Protein AF-A0A1Y3MWA0-F1 (afdb_monomer_lite)

pLDDT: mean 71.91, std 24.82, range [26.78, 97.88]

Secondary structure (DSSP, 8-state):
---------------------------------S-----------TTSSTTSGGGSTTSTTSSS--------------------------------------------------------STTTTTSHHHHHHHHHHHHHHHHHSS---TTHHHHHHHHHHHHHHHHHHHHHHHHHHHHHHHHHHHHHHHHHHHHTTS-GGGSEEE-TTS-EEE--TTHHHHHHHHHHHHHHHHHHHHHHHHHTTSSSEETHHHHHHHHHHHHHHHTHHHHHHHHHHSTT-HHHHHHHHHHHHHHHHHHHHHHHHHHHHHHHHTT-TT-HHHHEE---BPPPTTTS-SSSSS-PPBP-S--HHHHHHHHHHHHHHH--EEEETTEEEE--HHHHHHHHHHHHHHHHHHHHHHH--

Sequence (405 aa):
MVSTLSISSVSGANSNIGSFLSIGDVKVSKNNLEKLKLNKDNELSISSIVSKTNKLKTFNSVIENSNDINTLRKNSQLSNSESNINNAETLSRNRTEDSLNKISRNNSVHSNSLHNISVEDHLHQKNGNKIYNGIINSIFQLNENTKPKKGAA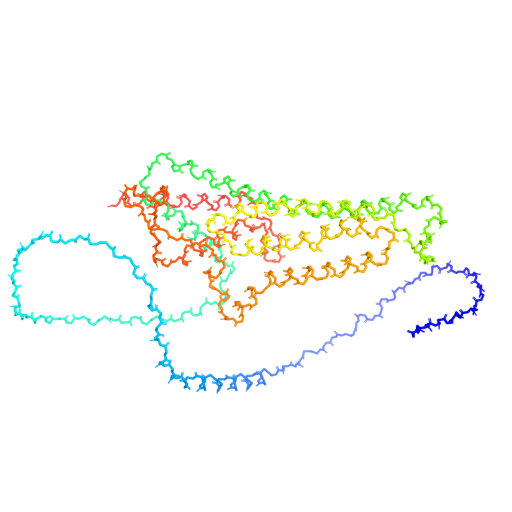KRKDSFKRNIRNVHKIFTEAIVIYPFFVIFTLFISILYKYLENKDTESDIIIQSDNGEWYYKCNLETFDIIYSSLELFILIIIMIKGRTVLLYEGVFKCTKYIVYSSSVGIVFGPLANMISYSFLNNQKYERVAFDTSLNLLGYFVLFLCCSWDKIYYVMKNTGNDPRVYFKLKKYKKCFKHNTYTCGCKLDQDEENPVPAMKKYIIFYKFCSEIFEVTNGKIKYISMNSKTNVVNEQNNNNNNNIDIKNNK

Structure (mmCIF, N/CA/C/O backbone):
data_AF-A0A1Y3MWA0-F1
#
_entry.id   AF-A0A1Y3MWA0-F1
#
loop_
_atom_site.group_PDB
_atom_site.id
_atom_site.type_symbol
_atom_site.label_atom_id
_atom_site.label_alt_id
_atom_site.label_comp_id
_atom_site.label_asym_id
_atom_site.label_entity_id
_atom_site.label_seq_id
_atom_site.pdbx_PDB_ins_code
_atom_site.Cartn_x
_atom_site.Cartn_y
_atom_site.Cartn_z
_atom_site.occupancy
_atom_site.B_iso_or_equiv
_atom_site.auth_seq_id
_atom_site.auth_comp_id
_atom_site.auth_asym_id
_atom_site.auth_atom_id
_atom_site.pdbx_PDB_model_num
ATOM 1 N N . MET A 1 1 ? 19.576 -30.297 -39.743 1.00 35.69 1 MET A N 1
ATOM 2 C CA . MET A 1 1 ? 18.372 -29.702 -40.360 1.00 35.69 1 MET A CA 1
ATOM 3 C C . MET A 1 1 ? 18.225 -28.311 -39.785 1.00 35.69 1 MET A C 1
ATOM 5 O O . MET A 1 1 ? 17.747 -28.159 -38.673 1.00 35.69 1 MET A O 1
ATOM 9 N N . VAL A 1 2 ? 18.812 -27.345 -40.484 1.00 28.80 2 VAL A N 1
ATOM 10 C CA . VAL A 1 2 ? 18.954 -25.949 -40.072 1.00 28.80 2 VAL A CA 1
ATOM 11 C C . VAL A 1 2 ? 18.173 -25.147 -41.099 1.00 28.80 2 VAL A C 1
ATOM 13 O O . VAL A 1 2 ? 18.474 -25.226 -42.287 1.00 28.80 2 VAL A O 1
ATOM 16 N N . SER A 1 3 ? 17.139 -24.448 -40.650 1.00 26.78 3 SER A N 1
ATOM 17 C CA . SER A 1 3 ? 16.290 -23.621 -41.502 1.00 26.78 3 SER A CA 1
ATOM 18 C C . SER A 1 3 ? 16.782 -22.183 -41.402 1.00 26.78 3 SER A C 1
ATOM 20 O O . SER A 1 3 ? 16.439 -21.467 -40.465 1.00 26.78 3 SER A O 1
ATOM 22 N N . THR A 1 4 ? 17.627 -21.772 -42.342 1.00 31.00 4 THR A N 1
ATOM 23 C CA . THR A 1 4 ? 18.042 -20.377 -42.515 1.00 31.00 4 THR A CA 1
ATOM 24 C C . THR A 1 4 ? 16.935 -19.606 -43.227 1.00 31.00 4 THR A C 1
ATOM 26 O O . THR A 1 4 ? 16.666 -19.846 -44.403 1.00 31.00 4 THR A O 1
ATOM 29 N N . LEU A 1 5 ? 16.293 -18.684 -42.512 1.00 28.09 5 LEU A N 1
ATOM 30 C CA . LEU A 1 5 ? 15.389 -17.682 -43.072 1.00 28.09 5 LEU A CA 1
ATOM 31 C C . LEU A 1 5 ? 16.218 -16.462 -43.486 1.00 28.09 5 LEU A C 1
ATOM 33 O O . LEU A 1 5 ? 16.655 -15.670 -42.657 1.00 28.09 5 LEU A O 1
ATOM 37 N N . SER A 1 6 ? 16.463 -16.347 -44.787 1.00 28.17 6 SER A N 1
ATOM 38 C CA . SER A 1 6 ? 17.074 -15.188 -45.431 1.00 28.17 6 SER A CA 1
ATOM 39 C C . SER A 1 6 ? 16.030 -14.084 -45.617 1.00 28.17 6 SER A C 1
ATOM 41 O O . SER A 1 6 ? 15.079 -14.262 -46.379 1.00 28.17 6 SER A O 1
ATOM 43 N N . ILE A 1 7 ? 16.216 -12.940 -44.957 1.00 33.81 7 ILE A N 1
ATOM 44 C CA . ILE A 1 7 ? 15.473 -11.708 -45.248 1.00 33.81 7 ILE A CA 1
ATOM 45 C C . ILE A 1 7 ? 16.288 -10.914 -46.268 1.00 33.81 7 ILE A C 1
ATOM 47 O O . ILE A 1 7 ? 17.383 -10.436 -45.983 1.00 33.81 7 ILE A O 1
ATOM 51 N N . SER A 1 8 ? 15.750 -10.817 -47.479 1.00 29.44 8 SER A N 1
ATOM 52 C CA . SER A 1 8 ? 16.271 -9.997 -48.566 1.00 29.44 8 SER A CA 1
ATOM 53 C C . SER A 1 8 ? 16.078 -8.512 -48.260 1.00 29.44 8 SER A C 1
ATOM 55 O O . SER A 1 8 ? 14.958 -8.052 -48.030 1.00 29.44 8 SER A O 1
ATOM 57 N N . SER A 1 9 ? 17.180 -7.772 -48.297 1.00 31.11 9 SER A N 1
ATOM 58 C CA . SER A 1 9 ? 17.249 -6.318 -48.254 1.00 31.11 9 SER A CA 1
ATOM 59 C C . SER A 1 9 ? 16.623 -5.697 -49.508 1.00 31.11 9 SER A C 1
ATOM 61 O O . SER A 1 9 ? 16.984 -6.030 -50.635 1.00 31.11 9 SER A O 1
ATOM 63 N N . VAL A 1 10 ? 15.701 -4.753 -49.309 1.00 34.34 10 VAL A N 1
ATOM 64 C CA . VAL A 1 10 ? 15.247 -3.831 -50.358 1.00 34.34 10 VAL A CA 1
ATOM 65 C C . VAL A 1 10 ? 16.069 -2.556 -50.227 1.00 34.34 10 VAL A C 1
ATOM 67 O O . VAL A 1 10 ? 15.849 -1.732 -49.342 1.00 34.34 10 VAL A O 1
ATOM 70 N N . SER A 1 11 ? 17.057 -2.427 -51.104 1.00 33.25 11 SER A N 1
ATOM 71 C CA . SER A 1 11 ? 17.811 -1.205 -51.350 1.00 33.25 11 SER A CA 1
ATOM 72 C C . SER A 1 11 ? 17.123 -0.381 -52.438 1.00 33.25 11 SER A C 1
ATOM 74 O O . SER A 1 11 ? 16.913 -0.890 -53.538 1.00 33.25 11 SER A O 1
ATOM 76 N N . GLY A 1 12 ? 16.866 0.901 -52.169 1.00 31.12 12 GLY A N 1
ATOM 77 C CA . GLY A 1 12 ? 16.736 1.908 -53.224 1.00 31.12 12 GLY A CA 1
ATOM 78 C C . GLY A 1 12 ? 15.604 2.912 -53.034 1.00 31.12 12 GLY A C 1
ATOM 79 O O . GLY A 1 12 ? 14.489 2.661 -53.470 1.00 31.12 12 GLY A O 1
ATOM 80 N N . ALA A 1 13 ? 15.924 4.087 -52.488 1.00 30.97 13 ALA A N 1
ATOM 81 C CA . ALA A 1 13 ? 15.454 5.365 -53.029 1.00 30.97 13 ALA A CA 1
ATOM 82 C C . ALA A 1 13 ? 16.272 6.520 -52.434 1.00 30.97 13 ALA A C 1
ATOM 84 O O . ALA A 1 13 ? 16.346 6.709 -51.223 1.00 30.97 13 ALA A O 1
ATOM 85 N N . ASN A 1 14 ? 16.903 7.256 -53.341 1.00 31.16 14 ASN A N 1
ATOM 86 C CA . ASN A 1 14 ? 17.752 8.414 -53.123 1.00 31.16 14 ASN A CA 1
ATOM 87 C C . ASN A 1 14 ? 16.999 9.638 -52.569 1.00 31.16 14 ASN A C 1
ATOM 89 O O . ASN A 1 14 ? 15.845 9.884 -52.904 1.00 31.16 14 ASN A O 1
ATOM 93 N N . SER A 1 15 ? 17.751 10.411 -51.780 1.00 36.12 15 SER A N 1
ATOM 94 C CA . SER A 1 15 ? 17.765 11.874 -51.614 1.00 36.12 15 SER A CA 1
ATOM 95 C C . SER A 1 15 ? 16.616 12.717 -52.193 1.00 36.12 15 SER A C 1
ATOM 97 O O . SER A 1 15 ? 16.452 12.795 -53.409 1.00 36.12 15 SER A O 1
ATOM 99 N N . ASN A 1 16 ? 15.997 13.541 -51.339 1.00 30.39 16 ASN A N 1
ATOM 100 C CA . ASN A 1 16 ? 15.993 14.993 -51.560 1.00 30.39 16 ASN A CA 1
ATOM 101 C C . ASN A 1 16 ? 15.638 15.774 -50.287 1.00 30.39 16 ASN A C 1
ATOM 103 O O . ASN A 1 16 ? 14.539 15.690 -49.745 1.00 30.39 16 ASN A O 1
ATOM 107 N N . ILE A 1 17 ? 16.619 16.560 -49.848 1.00 35.81 17 ILE A N 1
ATOM 108 C CA . ILE A 1 17 ? 16.511 17.660 -48.895 1.00 35.81 17 ILE A CA 1
ATOM 109 C C . ILE A 1 17 ? 15.921 18.854 -49.652 1.00 35.81 17 ILE A C 1
ATOM 111 O O . ILE A 1 17 ? 16.443 19.241 -50.695 1.00 35.81 17 ILE A O 1
ATOM 115 N N . GLY A 1 18 ? 14.847 19.442 -49.126 1.00 29.92 18 GLY A N 1
ATOM 116 C CA . GLY A 1 18 ? 14.200 20.615 -49.711 1.00 29.92 18 GLY A CA 1
ATOM 117 C C . GLY A 1 18 ? 13.224 21.271 -48.740 1.00 29.92 18 GLY A C 1
ATOM 118 O O . GLY A 1 18 ? 12.048 20.933 -48.714 1.00 29.92 18 GLY A O 1
ATOM 119 N N . SER A 1 19 ? 13.760 22.176 -47.919 1.00 37.25 19 SER A N 1
ATOM 120 C CA . SER A 1 19 ? 13.132 23.391 -47.373 1.00 37.25 19 SER A CA 1
ATOM 121 C C . SER A 1 19 ? 11.612 23.566 -47.540 1.00 37.25 19 SER A C 1
ATOM 123 O O . SER A 1 19 ? 11.171 23.857 -48.644 1.00 37.25 19 SER A O 1
ATOM 125 N N . PHE A 1 20 ? 10.843 23.576 -46.444 1.00 28.62 20 PHE A N 1
ATOM 126 C CA . PHE A 1 20 ? 9.615 24.384 -46.338 1.00 28.62 20 PHE A CA 1
ATOM 127 C C . PHE A 1 20 ? 9.225 24.592 -44.861 1.00 28.62 20 PHE A C 1
ATOM 129 O O . PHE A 1 20 ? 8.500 23.805 -44.260 1.00 28.62 20 PHE A O 1
ATOM 136 N N . LEU A 1 21 ? 9.722 25.680 -44.269 1.00 32.47 21 LEU A N 1
ATOM 137 C CA . LEU A 1 21 ? 9.155 26.300 -43.070 1.00 32.47 21 LEU A CA 1
ATOM 138 C C . LEU A 1 21 ? 8.578 27.652 -43.500 1.00 32.47 21 LEU A C 1
ATOM 140 O O . LEU A 1 21 ? 9.290 28.648 -43.571 1.00 32.47 21 LEU A O 1
ATOM 144 N N . SER A 1 22 ? 7.280 27.680 -43.793 1.00 30.86 22 SER A N 1
ATOM 145 C CA . SER A 1 22 ? 6.475 28.899 -43.723 1.00 30.86 22 SER A CA 1
ATOM 146 C C . SER A 1 22 ? 5.237 28.580 -42.894 1.00 30.86 22 SER A C 1
ATOM 148 O O . SER A 1 22 ? 4.296 27.940 -43.365 1.00 30.86 22 SER A O 1
ATOM 150 N N . ILE A 1 23 ? 5.273 28.979 -41.626 1.00 34.00 23 ILE A N 1
ATOM 151 C CA . ILE A 1 23 ? 4.117 28.957 -40.734 1.00 34.00 23 ILE A CA 1
ATOM 152 C C . ILE A 1 23 ? 3.200 30.087 -41.207 1.00 34.00 23 ILE A C 1
ATOM 154 O O . ILE A 1 23 ? 3.494 31.260 -41.004 1.00 34.00 23 ILE A O 1
ATOM 158 N N . GLY A 1 24 ? 2.138 29.718 -41.922 1.00 30.20 24 GLY A N 1
ATOM 159 C CA . GLY A 1 24 ? 1.049 30.615 -42.284 1.00 30.20 24 GLY A CA 1
ATOM 160 C C . GLY A 1 24 ? 0.018 30.680 -41.160 1.00 30.20 24 GLY A C 1
ATOM 161 O O . GLY A 1 24 ? -0.447 29.649 -40.673 1.00 30.20 24 GLY A O 1
ATOM 162 N N . ASP A 1 25 ? -0.337 31.901 -40.770 1.00 35.03 25 ASP A N 1
ATOM 163 C CA . ASP A 1 25 ? -1.388 32.223 -39.809 1.00 35.03 25 ASP A CA 1
ATOM 164 C C . ASP A 1 25 ? -2.750 31.649 -40.232 1.00 35.03 25 ASP A C 1
ATOM 166 O O . ASP A 1 25 ? -3.390 32.126 -41.174 1.00 35.03 25 ASP A O 1
ATOM 170 N N . VAL A 1 26 ? -3.251 30.656 -39.493 1.00 30.41 26 VAL A N 1
ATOM 171 C CA . VAL A 1 26 ? -4.627 30.167 -39.648 1.00 30.41 26 VAL A CA 1
ATOM 172 C C . VAL A 1 26 ? -5.557 31.002 -38.767 1.00 30.41 26 VAL A C 1
ATOM 174 O O . VAL A 1 26 ? -5.721 30.759 -37.571 1.00 30.41 26 VAL A O 1
ATOM 177 N N . LYS A 1 27 ? -6.215 31.988 -39.386 1.00 35.09 27 LYS A N 1
ATOM 178 C CA . LYS A 1 27 ? -7.415 32.639 -38.843 1.00 35.09 27 LYS A CA 1
ATOM 179 C C . LYS A 1 27 ? -8.564 31.628 -38.806 1.00 35.09 27 LYS A C 1
ATOM 181 O O . LYS A 1 27 ? -9.149 31.303 -39.836 1.00 35.09 27 LYS A O 1
ATOM 186 N N . VAL A 1 28 ? -8.923 31.163 -37.612 1.00 33.53 28 VAL A N 1
ATOM 187 C CA . VAL A 1 28 ? -10.138 30.366 -37.393 1.00 33.53 28 VAL A CA 1
ATOM 188 C C . VAL A 1 28 ? -11.361 31.285 -37.460 1.00 33.53 28 VAL A C 1
ATOM 190 O O . VAL A 1 28 ? -11.558 32.160 -36.616 1.00 33.53 28 VAL A O 1
ATOM 193 N N . SER A 1 29 ? -12.171 31.087 -38.502 1.00 32.72 29 SER A N 1
ATOM 194 C CA . SER A 1 29 ? -13.454 31.755 -38.726 1.00 32.72 29 SER A CA 1
ATOM 195 C C . SER A 1 29 ? -14.497 31.318 -37.691 1.00 32.72 29 SER A C 1
ATOM 197 O O . SER A 1 29 ? -14.699 30.132 -37.441 1.00 32.72 29 SER A O 1
ATOM 199 N N . LYS A 1 30 ? -15.170 32.308 -37.100 1.00 39.22 30 LYS A N 1
ATOM 200 C CA . LYS A 1 30 ? -16.119 32.216 -35.978 1.00 39.22 30 LYS A CA 1
ATOM 201 C C . LYS A 1 30 ? -17.573 31.957 -36.403 1.00 39.22 30 LYS A C 1
ATOM 203 O O . LYS A 1 30 ? -18.487 32.261 -35.646 1.00 39.22 30 LYS A O 1
ATOM 208 N N . ASN A 1 31 ? -17.803 31.388 -37.583 1.00 36.28 31 ASN A N 1
ATOM 209 C CA . ASN A 1 31 ? -19.149 31.179 -38.116 1.00 36.28 31 ASN A CA 1
ATOM 210 C C . ASN A 1 31 ? -19.438 29.688 -38.256 1.00 36.28 31 ASN A C 1
ATOM 212 O O . ASN A 1 31 ? -19.093 29.109 -39.277 1.00 36.28 31 ASN A O 1
ATOM 216 N N . ASN A 1 32 ? -20.022 29.085 -37.214 1.00 34.88 32 ASN A N 1
ATOM 217 C CA . ASN A 1 32 ? -20.900 27.899 -37.297 1.00 34.88 32 ASN A CA 1
ATOM 218 C C . ASN A 1 32 ? -21.539 27.502 -35.946 1.00 34.88 32 ASN A C 1
ATOM 220 O O . ASN A 1 32 ? -22.158 26.447 -35.838 1.00 34.88 32 ASN A O 1
ATOM 224 N N . LEU A 1 33 ? -21.461 28.348 -34.912 1.00 33.88 33 LEU A N 1
ATOM 225 C CA . LEU A 1 33 ? -22.046 28.068 -33.596 1.00 33.88 33 LEU A CA 1
ATOM 226 C C . LEU A 1 33 ? -23.450 28.677 -33.434 1.00 33.88 33 LEU A C 1
ATOM 228 O O . LEU A 1 33 ? -23.743 29.301 -32.421 1.00 33.88 33 LEU A O 1
ATOM 232 N N . GLU A 1 34 ? -24.317 28.525 -34.438 1.00 34.84 34 GLU A N 1
ATOM 233 C CA . GLU A 1 34 ? -25.700 29.017 -34.347 1.00 34.84 34 GLU A CA 1
ATOM 234 C C . GLU A 1 34 ? -26.707 28.184 -35.155 1.00 34.84 34 GLU A C 1
ATOM 236 O O . GLU A 1 34 ? -27.594 28.707 -35.815 1.00 34.84 34 GLU A O 1
ATOM 241 N N . LYS A 1 35 ? -26.596 26.853 -35.101 1.00 37.62 35 LYS A N 1
ATOM 242 C CA . LYS A 1 35 ? -27.654 25.935 -35.557 1.00 37.62 35 LYS A CA 1
ATOM 243 C C . LYS A 1 35 ? -27.611 24.649 -34.742 1.00 37.62 35 LYS A C 1
ATOM 245 O O . LYS A 1 35 ? -27.055 23.661 -35.189 1.00 37.62 35 LYS A O 1
ATOM 250 N N . LEU A 1 36 ? -28.165 24.687 -33.531 1.00 30.89 36 LEU A N 1
ATOM 251 C CA . LEU A 1 36 ? -28.647 23.511 -32.787 1.00 30.89 36 LEU A CA 1
ATOM 252 C C . LEU A 1 36 ? -29.522 23.999 -31.618 1.00 30.89 36 LEU A C 1
ATOM 254 O O . LEU A 1 36 ? -29.152 23.966 -30.447 1.00 30.89 36 LEU A O 1
ATOM 258 N N . LYS A 1 37 ? -30.703 24.515 -31.972 1.00 35.59 37 LYS A N 1
ATOM 259 C CA . LYS A 1 37 ? -31.870 24.586 -31.087 1.00 35.59 37 LYS A CA 1
ATOM 260 C C . LYS A 1 37 ? -32.846 23.493 -31.532 1.00 35.59 37 LYS A C 1
ATOM 262 O O . LYS A 1 37 ? -33.067 23.352 -32.729 1.00 35.59 37 LYS A O 1
ATOM 267 N N . LEU A 1 38 ? -33.443 22.828 -30.538 1.00 34.44 38 LEU A N 1
ATOM 268 C CA . LEU A 1 38 ? -34.573 21.883 -30.583 1.00 34.44 38 LEU A CA 1
ATOM 269 C C . LEU A 1 38 ? -34.286 20.450 -31.069 1.00 34.44 38 LEU A C 1
ATOM 271 O O . LEU A 1 38 ? -34.247 20.177 -32.260 1.00 34.44 38 LEU A O 1
ATOM 275 N N . ASN A 1 39 ? -34.229 19.513 -30.113 1.00 30.00 39 ASN A N 1
ATOM 276 C CA . ASN A 1 39 ? -35.250 18.461 -30.043 1.00 30.00 39 ASN A CA 1
ATOM 277 C C . ASN A 1 39 ? -35.334 17.890 -28.612 1.00 30.00 39 ASN A C 1
ATOM 279 O O . ASN A 1 39 ? -34.557 17.029 -28.204 1.00 30.00 39 ASN A O 1
ATOM 283 N N . LYS A 1 40 ? -36.255 18.457 -27.826 1.00 40.44 40 LYS A N 1
ATOM 284 C CA . LYS A 1 40 ? -36.868 17.803 -26.667 1.00 40.44 40 LYS A CA 1
ATOM 285 C C . LYS A 1 40 ? -38.007 16.992 -27.269 1.00 40.44 40 LYS A C 1
ATOM 287 O O . LYS A 1 40 ? -38.836 17.621 -27.906 1.00 40.44 40 LYS A O 1
ATOM 292 N N . ASP A 1 41 ? -37.933 15.671 -27.150 1.00 44.12 41 ASP A N 1
ATOM 293 C CA . ASP A 1 41 ? -39.034 14.693 -27.152 1.00 44.12 41 ASP A CA 1
ATOM 294 C C . ASP A 1 41 ? -38.474 13.353 -27.636 1.00 44.12 41 ASP A C 1
ATOM 296 O O . ASP A 1 41 ? -38.225 13.155 -28.820 1.00 44.12 41 ASP A O 1
ATOM 300 N N . ASN A 1 42 ? -38.186 12.465 -26.682 1.00 34.59 42 ASN A N 1
ATOM 301 C CA . ASN A 1 42 ? -38.140 11.015 -26.868 1.00 34.59 42 ASN A CA 1
ATOM 302 C C . ASN A 1 42 ? -38.057 10.363 -25.481 1.00 34.59 42 ASN A C 1
ATOM 304 O O . ASN A 1 42 ? -36.984 10.034 -24.973 1.00 34.59 42 ASN A O 1
ATOM 308 N N . GLU A 1 43 ? -39.225 10.212 -24.855 1.00 35.22 43 GLU A N 1
ATOM 309 C CA . GLU A 1 43 ? -39.446 9.231 -23.797 1.00 35.22 43 GLU A CA 1
ATOM 310 C C . GLU A 1 43 ? -39.295 7.830 -24.399 1.00 35.22 43 GLU A C 1
ATOM 312 O O . GLU A 1 43 ? -40.159 7.347 -25.129 1.00 35.22 43 GLU A O 1
ATOM 317 N N . LEU A 1 44 ? -38.175 7.170 -24.105 1.00 35.50 44 LEU A N 1
ATOM 318 C CA . LEU A 1 44 ? -37.966 5.763 -24.430 1.00 35.50 44 LEU A CA 1
ATOM 319 C C . LEU A 1 44 ? -38.293 4.917 -23.195 1.00 35.50 44 LEU A C 1
ATOM 321 O O . LEU A 1 44 ? -37.630 4.972 -22.160 1.00 35.50 44 LEU A O 1
ATOM 325 N N . SER A 1 45 ? -39.372 4.153 -23.329 1.00 36.81 45 SER A N 1
ATOM 326 C CA . SER A 1 45 ? -40.014 3.306 -22.328 1.00 36.81 45 SER A CA 1
ATOM 327 C C . SER A 1 45 ? -39.091 2.239 -21.718 1.00 36.81 45 SER A C 1
ATOM 329 O O . SER A 1 45 ? -38.615 1.333 -22.406 1.00 36.81 45 SER A O 1
ATOM 331 N N . ILE A 1 46 ? -38.946 2.283 -20.390 1.00 39.28 46 ILE A N 1
ATOM 332 C CA . ILE A 1 46 ? -38.246 1.319 -19.517 1.00 39.28 46 ILE A CA 1
ATOM 333 C C . ILE A 1 46 ? -39.155 0.099 -19.231 1.00 39.28 46 ILE A C 1
ATOM 335 O O . ILE A 1 46 ? -39.394 -0.278 -18.089 1.00 39.28 46 ILE A O 1
ATOM 339 N N . SER A 1 47 ? -39.722 -0.531 -20.264 1.00 37.88 47 SER A N 1
ATOM 340 C CA . SER A 1 47 ? -40.608 -1.705 -20.105 1.00 37.88 47 SER A CA 1
ATOM 341 C C . SER A 1 47 ? -40.007 -3.018 -20.625 1.00 37.88 47 SER A C 1
ATOM 343 O O . SER A 1 47 ? -40.508 -4.093 -20.302 1.00 37.88 47 SER A O 1
ATOM 345 N N . SER A 1 48 ? -38.882 -2.979 -21.347 1.00 39.19 48 SER A N 1
ATOM 346 C CA . SER A 1 48 ? -38.263 -4.175 -21.949 1.00 39.19 48 SER A CA 1
ATOM 347 C C . SER A 1 48 ? -37.152 -4.831 -21.111 1.00 39.19 48 SER A C 1
ATOM 349 O O . SER A 1 48 ? -36.692 -5.920 -21.452 1.00 39.19 48 SER A O 1
ATOM 351 N N . ILE A 1 49 ? -36.743 -4.228 -19.986 1.00 43.22 49 ILE A N 1
ATOM 352 C CA . ILE A 1 49 ? -35.678 -4.761 -19.108 1.00 43.22 49 ILE A CA 1
ATOM 353 C C . ILE A 1 49 ? -36.249 -5.600 -17.944 1.00 43.22 49 ILE A C 1
ATOM 355 O O . ILE A 1 49 ? -35.585 -6.508 -17.445 1.00 43.22 49 ILE A O 1
ATOM 359 N N . VAL A 1 50 ? -37.518 -5.395 -17.570 1.00 41.69 50 VAL A N 1
ATOM 360 C CA . VAL A 1 50 ? -38.166 -6.078 -16.429 1.00 41.69 50 VAL A CA 1
ATOM 361 C C . VAL A 1 50 ? -38.647 -7.503 -16.769 1.00 41.69 50 VAL A C 1
ATOM 363 O O . VAL A 1 50 ? -38.858 -8.320 -15.877 1.00 41.69 50 VAL A O 1
ATOM 366 N N . SER A 1 51 ? -38.746 -7.880 -18.049 1.00 39.84 51 SER A N 1
ATOM 367 C CA . SER A 1 51 ? -39.170 -9.237 -18.442 1.00 39.84 51 SER A CA 1
ATOM 368 C C . SER A 1 51 ? -38.040 -10.280 -18.434 1.00 39.84 51 SER A C 1
ATOM 370 O O . SER A 1 51 ? -38.316 -11.481 -18.405 1.00 39.84 51 SER A O 1
ATOM 372 N N . LYS A 1 52 ? -36.765 -9.862 -18.394 1.00 42.22 52 LYS A N 1
ATOM 373 C CA . LYS A 1 52 ? -35.611 -10.783 -18.320 1.00 42.22 52 LYS A CA 1
ATOM 374 C C . LYS A 1 52 ? -35.237 -11.198 -16.893 1.00 42.22 52 LYS A C 1
ATOM 376 O O . LYS A 1 52 ? -34.632 -12.252 -16.717 1.00 42.22 52 LYS A O 1
ATOM 381 N N . THR A 1 53 ? -35.649 -10.452 -15.871 1.00 41.47 53 THR A N 1
ATOM 382 C CA . THR A 1 53 ? -35.349 -10.757 -14.459 1.00 41.47 53 THR A CA 1
ATOM 383 C C . THR A 1 53 ? -36.268 -11.815 -13.841 1.00 41.47 53 THR A C 1
ATOM 385 O O . THR A 1 53 ? -35.877 -12.467 -12.876 1.00 41.47 53 THR A O 1
ATOM 388 N N . ASN A 1 54 ? -37.432 -12.096 -14.437 1.00 40.69 54 ASN A N 1
ATOM 389 C CA . ASN A 1 54 ? -38.333 -13.154 -13.956 1.00 40.69 54 ASN A CA 1
ATOM 390 C C . ASN A 1 54 ? -37.967 -14.570 -14.441 1.00 40.69 54 ASN A C 1
ATOM 392 O O . ASN A 1 54 ? -38.463 -15.542 -13.880 1.00 40.69 54 ASN A O 1
ATOM 396 N N . LYS A 1 55 ? -37.048 -14.715 -15.408 1.00 40.62 55 LYS A N 1
ATOM 397 C CA . LYS A 1 55 ? -36.537 -16.030 -15.849 1.00 40.62 55 LYS A CA 1
ATOM 398 C C . LYS A 1 55 ? -35.394 -16.586 -14.988 1.00 40.62 55 LYS A C 1
ATOM 400 O O . LYS A 1 55 ? -35.059 -17.754 -15.135 1.00 40.62 55 LYS A O 1
ATOM 405 N N . LEU A 1 56 ? -34.826 -15.797 -14.067 1.00 38.78 56 LEU A N 1
ATOM 406 C CA . LEU A 1 56 ? -33.747 -16.252 -13.175 1.00 38.78 56 LEU A CA 1
ATOM 407 C C . LEU A 1 56 ? -34.238 -16.822 -11.831 1.00 38.78 56 LEU A C 1
ATOM 409 O O . LEU A 1 56 ? -33.459 -17.440 -11.112 1.00 38.78 56 LEU A O 1
ATOM 413 N N . LYS A 1 57 ? -35.523 -16.655 -11.483 1.00 40.91 57 LYS A N 1
ATOM 414 C CA . LYS A 1 57 ? -36.100 -17.213 -10.243 1.00 40.91 57 LYS A CA 1
ATOM 415 C C . LYS A 1 57 ? -36.440 -18.705 -10.336 1.00 40.91 57 LYS A C 1
ATOM 417 O O . LYS A 1 57 ? -36.612 -19.339 -9.303 1.00 40.91 57 LYS A O 1
ATOM 422 N N . THR A 1 58 ? -36.463 -19.281 -11.535 1.00 39.09 58 THR A N 1
ATOM 423 C CA . THR A 1 58 ? -36.827 -20.692 -11.759 1.00 39.09 58 THR A CA 1
ATOM 424 C C . THR A 1 58 ? -35.634 -21.656 -11.690 1.00 39.09 58 THR A C 1
ATOM 426 O O . THR A 1 58 ? -35.823 -22.860 -11.794 1.00 39.09 58 THR A O 1
ATOM 429 N N . PHE A 1 59 ? -34.406 -21.160 -11.492 1.00 38.03 59 PHE A N 1
ATOM 430 C CA . PHE A 1 59 ? -33.204 -22.007 -11.416 1.00 38.03 59 PHE A CA 1
ATOM 431 C C . PHE A 1 59 ? -32.778 -22.365 -9.979 1.00 38.03 59 PHE A C 1
ATOM 433 O O . PHE A 1 59 ? -31.979 -23.275 -9.786 1.00 38.03 59 PHE A O 1
ATOM 440 N N . ASN A 1 60 ? -33.348 -21.706 -8.962 1.00 38.28 60 ASN A N 1
ATOM 441 C CA . ASN A 1 60 ? -33.007 -21.947 -7.553 1.00 38.28 60 ASN A CA 1
ATOM 442 C C . ASN A 1 60 ? -33.889 -22.999 -6.859 1.00 38.28 60 ASN A C 1
ATOM 444 O O . ASN A 1 60 ? -33.595 -23.362 -5.728 1.00 38.28 60 ASN A O 1
ATOM 448 N N . SER A 1 61 ? -34.924 -23.534 -7.517 1.00 41.78 61 SER A N 1
ATOM 449 C CA . SER A 1 61 ? -35.769 -24.608 -6.962 1.00 41.78 61 SER A CA 1
ATOM 450 C C . SER A 1 61 ? -35.351 -26.019 -7.400 1.00 41.78 61 SER A C 1
ATOM 452 O O . SER A 1 61 ? -36.075 -26.974 -7.145 1.00 41.78 61 SER A O 1
ATOM 454 N N . VAL A 1 62 ? -34.208 -26.167 -8.081 1.00 41.84 62 VAL A N 1
ATOM 455 C CA . VAL A 1 62 ? -33.713 -27.460 -8.603 1.00 41.84 62 VAL A CA 1
ATOM 456 C C . VAL A 1 62 ? -32.511 -27.993 -7.799 1.00 41.84 62 VAL A C 1
ATOM 458 O O . VAL A 1 62 ? -32.070 -29.114 -8.017 1.00 41.84 62 VAL A O 1
ATOM 461 N N . ILE A 1 63 ? -32.007 -27.242 -6.810 1.00 41.44 63 ILE A N 1
ATOM 462 C CA . ILE A 1 63 ? -30.800 -27.601 -6.030 1.00 41.44 63 ILE A CA 1
ATOM 463 C C . ILE A 1 63 ? -31.130 -28.064 -4.589 1.00 41.44 63 ILE A C 1
ATOM 465 O O . ILE A 1 63 ? -30.233 -28.330 -3.799 1.00 41.44 63 ILE A O 1
ATOM 469 N N . GLU A 1 64 ? -32.407 -28.249 -4.233 1.00 34.78 64 GLU A N 1
ATOM 470 C CA . GLU A 1 64 ? -32.810 -28.738 -2.894 1.00 34.78 64 GLU A CA 1
ATOM 471 C C . GLU A 1 64 ? -33.133 -30.242 -2.807 1.00 34.78 64 GLU A C 1
ATOM 473 O O . GLU A 1 64 ? -33.586 -30.705 -1.767 1.00 34.78 64 GLU A O 1
ATOM 478 N N . ASN A 1 65 ? -32.822 -31.046 -3.830 1.00 36.88 65 ASN A N 1
ATOM 479 C CA . ASN A 1 65 ? -32.960 -32.508 -3.760 1.00 36.88 65 ASN A CA 1
ATOM 480 C C . ASN A 1 65 ? -31.632 -33.228 -4.030 1.00 36.88 65 ASN A C 1
ATOM 482 O O . ASN A 1 65 ? -31.405 -33.771 -5.107 1.00 36.88 65 ASN A O 1
ATOM 486 N N . SER A 1 66 ? -30.764 -33.261 -3.019 1.00 33.94 66 SER A N 1
ATOM 487 C CA . SER A 1 66 ? -29.732 -34.297 -2.879 1.00 33.94 66 SER A CA 1
ATOM 488 C C . SER A 1 66 ? -29.301 -34.426 -1.412 1.00 33.94 66 SER A C 1
ATOM 490 O O . SER A 1 66 ? -28.178 -34.088 -1.039 1.00 33.94 66 SER A O 1
ATOM 492 N N . ASN A 1 67 ? -30.224 -34.886 -0.567 1.00 39.31 67 ASN A N 1
ATOM 493 C CA . ASN A 1 67 ? -29.887 -35.526 0.700 1.00 39.31 67 ASN A CA 1
ATOM 494 C C . ASN A 1 67 ? -29.747 -37.018 0.423 1.00 39.31 67 ASN A C 1
ATOM 496 O O . ASN A 1 67 ? -30.756 -37.701 0.367 1.00 39.31 67 ASN A O 1
ATOM 500 N N . ASP A 1 68 ? -28.519 -37.480 0.220 1.00 39.28 68 ASP A N 1
ATOM 501 C CA . ASP A 1 68 ? -28.093 -38.852 0.493 1.00 39.28 68 ASP A CA 1
ATOM 502 C C . ASP A 1 68 ? -26.572 -38.904 0.336 1.00 39.28 68 ASP A C 1
ATOM 504 O O . ASP A 1 68 ? -26.057 -38.620 -0.738 1.00 39.28 68 ASP A O 1
ATOM 508 N N . ILE A 1 69 ? -25.866 -39.179 1.437 1.00 35.56 69 ILE A N 1
ATOM 509 C CA . ILE A 1 69 ? -24.599 -39.931 1.558 1.00 35.56 69 ILE A CA 1
ATOM 510 C C . ILE A 1 69 ? -24.163 -39.801 3.028 1.00 35.56 69 ILE A C 1
ATOM 512 O O . ILE A 1 69 ? -23.396 -38.934 3.440 1.00 35.56 69 ILE A O 1
ATOM 516 N N . ASN A 1 70 ? -24.712 -40.701 3.841 1.00 36.16 70 ASN A N 1
ATOM 517 C CA . ASN A 1 70 ? -24.208 -41.080 5.155 1.00 36.16 70 ASN A CA 1
ATOM 518 C C . ASN A 1 70 ? -23.703 -42.520 5.037 1.00 36.16 70 ASN A C 1
ATOM 520 O O . ASN A 1 70 ? -24.448 -43.434 5.347 1.00 36.16 70 ASN A O 1
ATOM 524 N N . THR A 1 71 ? -22.463 -42.744 4.598 1.00 36.69 71 THR A N 1
ATOM 525 C CA . THR A 1 71 ? -21.742 -44.018 4.811 1.00 36.69 71 THR A CA 1
ATOM 526 C C . THR A 1 71 ? -20.286 -43.864 4.385 1.00 36.69 71 THR A C 1
ATOM 528 O O . THR A 1 71 ? -20.013 -43.873 3.192 1.00 36.69 71 THR A O 1
ATOM 531 N N . LEU A 1 72 ? -19.366 -43.732 5.349 1.00 33.25 72 LEU A N 1
ATOM 532 C CA . LEU A 1 72 ? -17.998 -44.293 5.346 1.00 33.25 72 LEU A CA 1
ATOM 533 C C . LEU A 1 72 ? -17.183 -43.644 6.472 1.00 33.25 72 LEU A C 1
ATOM 535 O O . LEU A 1 72 ? -16.384 -42.734 6.275 1.00 33.25 72 LEU A O 1
ATOM 539 N N . ARG A 1 73 ? -17.389 -44.141 7.693 1.00 36.47 73 ARG A N 1
ATOM 540 C CA . ARG A 1 73 ? -16.470 -43.922 8.811 1.00 36.47 73 ARG A CA 1
ATOM 541 C C . ARG A 1 73 ? -16.133 -45.280 9.408 1.00 36.47 73 ARG A C 1
ATOM 543 O O . ARG A 1 73 ? -16.863 -45.786 10.251 1.00 36.47 73 ARG A O 1
ATOM 550 N N . LYS A 1 74 ? -15.039 -45.876 8.934 1.00 34.91 74 LYS A N 1
ATOM 551 C CA . LYS A 1 74 ? -14.377 -47.011 9.580 1.00 34.91 74 LYS A CA 1
ATOM 552 C C . LYS A 1 74 ? -12.863 -46.923 9.381 1.00 34.91 74 LYS A C 1
ATOM 554 O O . LYS A 1 74 ? -12.388 -46.785 8.263 1.00 34.91 74 LYS A O 1
ATOM 559 N N . ASN A 1 75 ? -12.184 -47.100 10.511 1.00 32.56 75 ASN A N 1
ATOM 560 C CA . ASN A 1 75 ? -10.869 -47.713 10.688 1.00 32.56 75 ASN A CA 1
ATOM 561 C C . ASN A 1 75 ? -9.613 -46.859 10.454 1.00 32.56 75 ASN A C 1
ATOM 563 O O . ASN A 1 75 ? -9.066 -46.805 9.362 1.00 32.56 75 ASN A O 1
ATOM 567 N N . SER A 1 76 ? -9.059 -46.372 11.567 1.00 31.14 76 SER A N 1
ATOM 568 C CA . SER A 1 76 ? -7.635 -46.566 11.876 1.00 31.14 76 SER A CA 1
ATOM 569 C C . SER A 1 76 ? -7.431 -46.539 13.400 1.00 31.14 76 SER A C 1
ATOM 571 O O . SER A 1 76 ? -7.185 -45.492 13.997 1.00 31.14 76 SER A O 1
ATOM 573 N N . GLN A 1 77 ? -7.606 -47.705 14.028 1.00 33.59 77 GLN A N 1
ATOM 574 C CA . GLN A 1 77 ? -6.990 -48.057 15.309 1.00 33.59 77 GLN A CA 1
ATOM 575 C C . GLN A 1 77 ? -5.624 -48.692 15.018 1.00 33.59 77 GLN A C 1
ATOM 577 O O . GLN A 1 77 ? -5.556 -49.566 14.162 1.00 33.59 77 GLN A O 1
ATOM 582 N N . LEU A 1 78 ? -4.589 -48.238 15.725 1.00 35.12 78 LEU A N 1
ATOM 583 C CA . LEU A 1 78 ? -3.377 -48.917 16.229 1.00 35.12 78 LEU A CA 1
ATOM 584 C C . LEU A 1 78 ? -2.451 -47.761 16.686 1.00 35.12 78 LEU A C 1
ATOM 586 O O . LEU A 1 78 ? -2.353 -46.766 15.981 1.00 35.12 78 LEU A O 1
ATOM 590 N N . SER A 1 79 ? -1.780 -47.744 17.834 1.00 32.72 79 SER A N 1
ATOM 591 C CA . SER A 1 79 ? -1.388 -48.804 18.756 1.00 32.72 79 SER A CA 1
ATOM 592 C C . SER A 1 79 ? -1.054 -48.222 20.139 1.00 32.72 79 SER A C 1
ATOM 594 O O . SER A 1 79 ? -0.467 -47.150 20.257 1.00 32.72 79 SER A O 1
ATOM 596 N N . ASN A 1 80 ? -1.432 -49.005 21.143 1.00 33.06 80 ASN A N 1
ATOM 597 C CA . ASN A 1 80 ? -1.044 -49.079 22.551 1.00 33.06 80 ASN A CA 1
ATOM 598 C C . ASN A 1 80 ? 0.290 -48.445 22.994 1.00 33.06 80 ASN A C 1
ATOM 600 O O . ASN A 1 80 ? 1.345 -48.726 22.431 1.00 33.06 80 ASN A O 1
ATOM 604 N N . SER A 1 81 ? 0.244 -47.787 24.156 1.00 39.28 81 SER A N 1
ATOM 605 C CA . SER A 1 81 ? 1.180 -48.060 25.255 1.00 39.28 81 SER A CA 1
ATOM 606 C C . S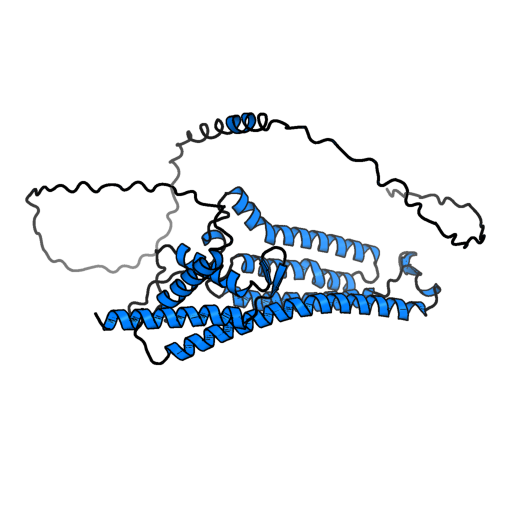ER A 1 81 ? 0.460 -47.871 26.593 1.00 39.28 81 SER A C 1
ATOM 608 O O . SER A 1 81 ? 0.028 -46.768 26.930 1.00 39.28 81 SER A O 1
ATOM 610 N N . GLU A 1 82 ? 0.309 -48.977 27.312 1.00 34.03 82 GLU A N 1
ATOM 611 C CA . GLU A 1 82 ? -0.219 -49.089 28.667 1.00 34.03 82 GLU A CA 1
ATOM 612 C C . GLU A 1 82 ? 0.765 -48.513 29.695 1.00 34.03 82 GLU A C 1
ATOM 614 O O . GLU A 1 82 ? 1.968 -48.757 29.616 1.00 34.03 82 GLU A O 1
ATOM 619 N N . SER A 1 83 ? 0.246 -47.850 30.729 1.00 42.72 83 SER A N 1
ATOM 620 C CA . SER A 1 83 ? 0.813 -47.966 32.074 1.00 42.72 83 SER A CA 1
ATOM 621 C C . SER A 1 83 ? -0.273 -47.794 33.140 1.00 42.72 83 SER A C 1
ATOM 623 O O . SER A 1 83 ? -0.810 -46.720 33.399 1.00 42.72 83 SER A O 1
ATOM 625 N N . ASN A 1 84 ? -0.594 -48.951 33.712 1.00 36.56 84 ASN A N 1
ATOM 626 C CA . ASN A 1 84 ? -1.286 -49.245 34.961 1.00 36.56 84 ASN A CA 1
ATOM 627 C C . ASN A 1 84 ? -1.123 -48.213 36.088 1.00 36.56 84 ASN A C 1
ATOM 629 O O . ASN A 1 84 ? 0.003 -47.996 36.527 1.00 36.56 84 ASN A O 1
ATOM 633 N N . ILE A 1 85 ? -2.242 -47.770 36.683 1.00 43.09 85 ILE A N 1
ATOM 634 C CA . ILE A 1 85 ? -2.393 -47.617 38.144 1.00 43.09 85 ILE A CA 1
ATOM 635 C C . ILE A 1 85 ? -3.823 -48.036 38.525 1.00 43.09 85 ILE A C 1
ATOM 637 O O . ILE A 1 85 ? -4.800 -47.428 38.093 1.00 43.09 85 ILE A O 1
ATOM 641 N N . ASN A 1 86 ? -3.916 -49.097 39.326 1.00 44.84 86 ASN A N 1
ATOM 642 C CA . ASN A 1 86 ? -5.137 -49.673 39.885 1.00 44.84 86 ASN A CA 1
ATOM 643 C C . ASN A 1 86 ? -5.385 -49.175 41.319 1.00 44.84 86 ASN A C 1
ATOM 645 O O . ASN A 1 86 ? -4.431 -49.091 42.086 1.00 44.84 86 ASN A O 1
ATOM 649 N N . ASN A 1 87 ? -6.682 -49.052 41.653 1.00 40.12 87 ASN A N 1
ATOM 650 C CA . ASN A 1 87 ? -7.340 -49.269 42.962 1.00 40.12 87 ASN A CA 1
ATOM 651 C C . ASN A 1 87 ? -6.987 -48.286 44.102 1.00 40.12 87 ASN A C 1
ATOM 653 O O . ASN A 1 87 ? -5.857 -47.848 44.221 1.00 40.12 87 ASN A O 1
ATOM 657 N N . ALA A 1 88 ? -7.857 -47.878 45.028 1.00 34.38 88 ALA A N 1
ATOM 658 C CA . ALA A 1 88 ? -9.231 -48.178 45.452 1.00 34.38 88 ALA A CA 1
ATOM 659 C C . ALA A 1 88 ? -9.767 -46.859 46.096 1.00 34.38 88 ALA A C 1
ATOM 661 O O . ALA A 1 88 ? -8.978 -45.964 46.373 1.00 34.38 88 ALA A O 1
ATOM 662 N N . GLU A 1 89 ? -11.054 -46.561 46.260 1.00 42.53 89 GLU A N 1
ATOM 663 C CA . GLU A 1 89 ? -11.953 -47.126 47.267 1.00 42.53 89 GLU A CA 1
ATOM 664 C C . GLU A 1 89 ? -13.374 -46.558 47.075 1.00 42.53 89 GLU A C 1
ATOM 666 O O . GLU A 1 89 ? -13.596 -45.395 46.743 1.00 42.53 89 GLU A O 1
ATOM 671 N N . THR A 1 90 ? -14.327 -47.442 47.326 1.00 39.28 90 THR A N 1
ATOM 672 C CA . THR A 1 90 ? -15.766 -47.288 47.563 1.00 39.28 90 THR A CA 1
ATOM 673 C C . THR A 1 90 ? -16.161 -46.227 48.600 1.00 39.28 90 THR A C 1
ATOM 675 O O . THR A 1 90 ? -15.582 -46.227 49.677 1.00 39.28 90 THR A O 1
ATOM 678 N N . LEU A 1 91 ? -17.257 -45.476 48.371 1.00 43.41 91 LEU A N 1
ATOM 679 C CA . LEU A 1 91 ? -18.405 -45.397 49.307 1.00 43.41 91 LEU A CA 1
ATOM 680 C C . LEU A 1 91 ? -19.612 -44.586 48.759 1.00 43.41 91 LEU A C 1
ATOM 682 O O . LEU A 1 91 ? -19.523 -43.394 48.493 1.00 43.41 91 LEU A O 1
ATOM 686 N N . SER A 1 92 ? -20.762 -45.266 48.677 1.00 33.94 92 SER A N 1
ATOM 687 C CA . SER A 1 92 ? -22.140 -44.832 49.002 1.00 33.94 92 SER A CA 1
ATOM 688 C C . SER A 1 92 ? -22.626 -43.387 48.735 1.00 33.94 92 SER A C 1
ATOM 690 O O . SER A 1 92 ? -22.226 -42.462 49.437 1.00 33.94 92 SER A O 1
ATOM 692 N N . ARG A 1 93 ? -23.716 -43.235 47.960 1.00 34.56 93 ARG A N 1
ATOM 693 C CA . ARG A 1 93 ? -25.073 -42.971 48.511 1.00 34.56 93 ARG A CA 1
ATOM 694 C C . ARG A 1 93 ? -26.147 -42.839 47.421 1.00 34.56 93 ARG A C 1
ATOM 696 O O . ARG A 1 93 ? -26.071 -41.984 46.549 1.00 34.56 93 ARG A O 1
ATOM 703 N N . ASN A 1 94 ? -27.193 -43.647 47.581 1.00 41.12 94 ASN A N 1
ATOM 704 C CA . ASN A 1 94 ? -28.501 -43.530 46.941 1.00 41.12 94 ASN A CA 1
ATOM 705 C C . ASN A 1 94 ? -29.269 -42.296 47.449 1.00 41.12 94 ASN A C 1
ATOM 707 O O . ASN A 1 94 ? -29.235 -42.019 48.651 1.00 41.12 94 ASN A O 1
ATOM 711 N N . ARG A 1 95 ? -30.033 -41.641 46.564 1.00 42.59 95 ARG A N 1
ATOM 712 C CA . ARG A 1 95 ? -31.313 -40.953 46.851 1.00 42.59 95 ARG A CA 1
ATOM 713 C C . ARG A 1 95 ? -32.010 -40.622 45.521 1.00 42.59 95 ARG A C 1
ATOM 715 O O . ARG A 1 95 ? -31.536 -39.775 44.778 1.00 42.59 95 ARG A O 1
ATOM 722 N N . THR A 1 96 ? -32.927 -41.495 45.099 1.00 39.62 96 THR A N 1
ATOM 723 C CA . THR A 1 96 ? -34.396 -41.292 45.089 1.00 39.62 96 THR A CA 1
ATOM 724 C C . THR A 1 96 ? -34.888 -40.326 44.013 1.00 39.62 96 THR A C 1
ATOM 726 O O . THR A 1 96 ? -34.889 -39.111 44.205 1.00 39.62 96 THR A O 1
ATOM 729 N N . GLU A 1 97 ? -35.378 -40.920 42.922 1.00 44.47 97 GLU A N 1
ATOM 730 C CA . GLU A 1 97 ? -36.618 -40.499 42.264 1.00 44.47 97 GLU A CA 1
ATOM 731 C C . GLU A 1 97 ? -37.718 -40.356 43.329 1.00 44.47 97 GLU A C 1
ATOM 733 O O . GLU A 1 97 ? -37.802 -41.184 44.235 1.00 44.47 97 GLU A O 1
ATOM 738 N N . ASP A 1 98 ? -38.498 -39.277 43.307 1.00 39.75 98 ASP A N 1
ATOM 739 C CA . ASP A 1 98 ? -39.856 -39.298 42.752 1.00 39.75 98 ASP A CA 1
ATOM 740 C C . ASP A 1 98 ? -40.632 -38.009 43.094 1.00 39.75 98 ASP A C 1
ATOM 742 O O . ASP A 1 98 ? -40.358 -37.335 44.088 1.00 39.75 98 ASP A O 1
ATOM 746 N N . SER A 1 99 ? -41.675 -37.755 42.300 1.00 40.25 99 SER A N 1
ATOM 747 C CA . SER A 1 99 ? -42.827 -36.856 42.527 1.00 40.25 99 SER A CA 1
ATOM 748 C C . SER A 1 99 ? -42.790 -35.384 42.039 1.00 40.25 99 SER A C 1
ATOM 750 O O . SER A 1 99 ? -42.242 -34.470 42.644 1.00 40.25 99 SER A O 1
ATOM 752 N N . LEU A 1 100 ? -43.490 -35.181 40.909 1.00 47.41 100 LEU A N 1
ATOM 753 C CA . LEU A 1 100 ? -44.703 -34.351 40.753 1.00 47.41 100 LEU A CA 1
ATOM 754 C C . LEU A 1 100 ? -44.757 -32.955 41.417 1.00 47.41 100 LEU A C 1
ATOM 756 O O . LEU A 1 100 ? -44.942 -32.846 42.622 1.00 47.41 100 LEU A O 1
ATOM 760 N N . ASN A 1 101 ? -44.866 -31.893 40.602 1.00 38.59 101 ASN A N 1
ATOM 761 C CA . ASN A 1 101 ? -46.132 -31.148 40.419 1.00 38.59 101 ASN A CA 1
ATOM 762 C C . ASN A 1 101 ? -45.975 -29.854 39.589 1.00 38.59 101 ASN A C 1
ATOM 764 O O . ASN A 1 101 ? -45.423 -28.852 40.027 1.00 38.59 101 ASN A O 1
ATOM 768 N N . LYS A 1 102 ? -46.557 -29.876 38.386 1.00 48.84 102 LYS A N 1
ATOM 769 C CA . LYS A 1 102 ? -47.673 -29.014 37.952 1.00 48.84 102 LYS A CA 1
ATOM 770 C C . LYS A 1 102 ? -47.785 -27.622 38.613 1.00 48.84 102 LYS A C 1
ATOM 772 O O . LYS A 1 102 ? -48.476 -27.480 39.614 1.00 48.84 102 LYS A O 1
ATOM 777 N N . ILE A 1 103 ? -47.271 -26.576 37.955 1.00 43.81 103 ILE A N 1
ATOM 778 C CA . ILE A 1 103 ? -47.811 -25.208 38.075 1.00 43.81 103 ILE A CA 1
ATOM 779 C C . ILE A 1 103 ? -47.868 -24.551 36.690 1.00 43.81 103 ILE A C 1
ATOM 781 O O . ILE A 1 103 ? -46.862 -24.339 36.020 1.00 43.81 103 ILE A O 1
ATOM 785 N N . SER A 1 104 ? -49.094 -24.228 36.282 1.00 43.59 104 SER A N 1
ATOM 786 C CA . SER A 1 104 ? -49.443 -23.345 35.174 1.00 43.59 104 SER A CA 1
ATOM 787 C C . SER A 1 104 ? -48.925 -21.922 35.394 1.00 43.59 104 SER A C 1
ATOM 789 O O . SER A 1 104 ? -49.032 -21.435 36.519 1.00 43.59 104 SER A O 1
ATOM 791 N N . ARG A 1 105 ? -48.579 -21.196 34.324 1.00 37.09 105 ARG A N 1
ATOM 792 C CA . ARG A 1 105 ? -49.190 -19.883 34.017 1.00 37.09 105 ARG A CA 1
ATOM 793 C C . ARG A 1 105 ? -48.608 -19.260 32.748 1.00 37.09 105 ARG A C 1
ATOM 795 O O . ARG A 1 105 ? -47.413 -19.021 32.641 1.00 37.09 105 ARG A O 1
ATOM 802 N N . ASN A 1 106 ? -49.531 -18.998 31.827 1.00 45.38 106 ASN A N 1
ATOM 803 C CA . ASN A 1 106 ? -49.589 -17.917 30.849 1.00 45.38 106 ASN A CA 1
ATOM 804 C C . ASN A 1 106 ? -48.452 -16.890 30.909 1.00 45.38 106 ASN A C 1
ATOM 806 O O . ASN A 1 106 ? -48.336 -16.164 31.890 1.00 45.38 106 ASN A O 1
ATOM 810 N N . ASN A 1 107 ? -47.740 -16.742 29.793 1.00 40.25 107 ASN A N 1
ATOM 811 C CA . ASN A 1 107 ? -47.321 -15.438 29.291 1.00 40.25 107 ASN A CA 1
ATOM 812 C C . ASN A 1 107 ? -47.193 -15.522 27.767 1.00 40.25 107 ASN A C 1
ATOM 814 O O . ASN A 1 107 ? -46.219 -16.041 27.225 1.00 40.25 107 ASN A O 1
ATOM 818 N N . SER A 1 108 ? -48.218 -15.020 27.078 1.00 42.59 108 SER A N 1
ATOM 819 C CA . SER A 1 108 ? -48.180 -14.698 25.657 1.00 42.59 108 SER A CA 1
ATOM 820 C C . SER A 1 108 ? -47.170 -13.570 25.445 1.00 42.59 108 SER A C 1
ATOM 822 O O . SER A 1 108 ? -47.481 -12.394 25.641 1.00 42.59 108 SER A O 1
ATOM 824 N N . VAL A 1 109 ? -45.941 -13.928 25.082 1.00 40.41 109 VAL A N 1
ATOM 825 C CA . VAL A 1 109 ? -44.938 -12.955 24.654 1.00 40.41 109 VAL A CA 1
ATOM 826 C C . VAL A 1 109 ? -45.287 -12.532 23.235 1.00 40.41 109 VAL A C 1
ATOM 828 O O . VAL A 1 109 ? -45.172 -13.294 22.279 1.00 40.41 109 VAL A O 1
ATOM 831 N N . HIS A 1 110 ? -45.756 -11.295 23.146 1.00 35.22 110 HIS A N 1
ATOM 832 C CA . HIS A 1 110 ? -45.988 -10.541 21.931 1.00 35.22 110 HIS A CA 1
ATOM 833 C C . HIS A 1 110 ? -44.691 -10.513 21.104 1.00 35.22 110 HIS A C 1
ATOM 835 O O . HIS A 1 110 ? -43.730 -9.816 21.432 1.00 35.22 110 HIS A O 1
ATOM 841 N N . SER A 1 111 ? -44.638 -11.331 20.054 1.00 36.31 111 SER A N 1
ATOM 842 C CA . SER A 1 111 ? -43.569 -11.321 19.063 1.00 36.31 111 SER A CA 1
ATOM 843 C C . SER A 1 111 ? -43.701 -10.053 18.221 1.00 36.31 111 SER A C 1
ATOM 845 O O . SER A 1 111 ? -44.413 -10.032 17.218 1.00 36.31 111 SER A O 1
ATOM 847 N N . ASN A 1 112 ? -43.031 -8.983 18.649 1.00 35.47 112 ASN A N 1
ATOM 848 C CA . ASN A 1 112 ? -42.845 -7.795 17.828 1.00 35.47 112 ASN A CA 1
ATOM 849 C C . ASN A 1 112 ? -42.100 -8.198 16.555 1.00 35.47 112 ASN A C 1
ATOM 851 O O . ASN A 1 112 ? -40.930 -8.588 16.590 1.00 35.47 112 ASN A O 1
ATOM 855 N N . SER A 1 113 ? -42.813 -8.115 15.433 1.00 35.22 113 SER A N 1
ATOM 856 C CA . SER A 1 113 ? -42.270 -8.298 14.100 1.00 35.22 113 SER A CA 1
ATOM 857 C C . SER A 1 113 ? -41.107 -7.332 13.889 1.00 35.22 113 SER A C 1
ATOM 859 O O . SER A 1 113 ? -41.283 -6.111 13.913 1.00 35.22 113 SER A O 1
ATOM 861 N N . LEU A 1 114 ? -39.921 -7.888 13.656 1.00 34.12 114 LEU A N 1
ATOM 862 C CA . LEU A 1 114 ? -38.790 -7.190 13.061 1.00 34.12 114 LEU A CA 1
ATOM 863 C C . LEU A 1 114 ? -39.186 -6.781 11.641 1.00 34.12 114 LEU A C 1
ATOM 865 O O . LEU A 1 114 ? -39.007 -7.517 10.674 1.00 34.12 114 LEU A O 1
ATOM 869 N N . HIS A 1 115 ? -39.786 -5.600 11.544 1.00 32.44 115 HIS A N 1
ATOM 870 C CA . HIS A 1 115 ? -40.019 -4.921 10.287 1.00 32.44 115 HIS A CA 1
ATOM 871 C C . HIS A 1 115 ? -38.643 -4.578 9.707 1.00 32.44 115 HIS A C 1
ATOM 873 O O . HIS A 1 115 ? -37.888 -3.797 10.288 1.00 32.44 115 HIS A O 1
ATOM 879 N N . ASN A 1 116 ? -38.303 -5.204 8.582 1.00 41.75 116 ASN A N 1
ATOM 880 C CA . ASN A 1 116 ? -37.141 -4.852 7.778 1.00 41.75 116 ASN A CA 1
ATOM 881 C C . ASN A 1 116 ? -37.297 -3.399 7.322 1.00 41.75 116 ASN A C 1
ATOM 883 O O . ASN A 1 116 ? -38.061 -3.095 6.408 1.00 41.75 116 ASN A O 1
ATOM 887 N N . ILE A 1 117 ? -36.593 -2.499 8.000 1.00 37.78 117 ILE A N 1
ATOM 888 C CA . ILE A 1 117 ? -36.437 -1.108 7.597 1.00 37.78 117 ILE A CA 1
ATOM 889 C C . ILE A 1 117 ? -35.318 -1.093 6.554 1.00 37.78 117 ILE A C 1
ATOM 891 O O . ILE A 1 117 ? -34.140 -0.984 6.888 1.00 37.78 117 ILE A O 1
ATOM 895 N N . SER A 1 118 ? -35.688 -1.237 5.280 1.00 45.00 118 SER A N 1
ATOM 896 C CA . SER A 1 118 ? -34.840 -0.827 4.160 1.00 45.00 118 SER A CA 1
ATOM 897 C C . SER A 1 118 ? -34.910 0.699 4.055 1.00 45.00 118 SER A C 1
ATOM 899 O O . SER A 1 118 ? -35.743 1.255 3.340 1.00 45.00 118 SER A O 1
ATOM 901 N N . VAL A 1 119 ? -34.082 1.382 4.843 1.00 46.84 119 VAL A N 1
ATOM 902 C CA . VAL A 1 119 ? -33.854 2.831 4.747 1.00 46.84 119 VAL A CA 1
ATOM 903 C C . VAL A 1 119 ? -32.383 3.033 4.409 1.00 46.84 119 VAL A C 1
ATOM 905 O O . VAL A 1 119 ? -31.551 3.269 5.274 1.00 46.84 119 VAL A O 1
ATOM 908 N N . GLU A 1 120 ? -32.086 2.906 3.127 1.00 49.53 120 GLU A N 1
ATOM 909 C CA . GLU A 1 120 ? -30.832 3.267 2.459 1.00 49.53 120 GLU A CA 1
ATOM 910 C C . GLU A 1 120 ? -31.326 3.707 1.069 1.00 49.53 120 GLU A C 1
ATOM 912 O O . GLU A 1 120 ? -31.998 2.942 0.391 1.00 49.53 120 GLU A O 1
ATOM 917 N N . ASP A 1 121 ? -31.337 4.991 0.688 1.00 49.41 121 ASP A N 1
ATOM 918 C CA . ASP A 1 121 ? -30.121 5.765 0.419 1.00 49.41 121 ASP A CA 1
ATOM 919 C C . ASP A 1 121 ? -30.274 7.308 0.497 1.00 49.41 121 ASP A C 1
ATOM 921 O O . ASP A 1 121 ? -29.326 8.044 0.224 1.00 49.41 121 ASP A O 1
ATOM 925 N N . HIS A 1 122 ? -31.422 7.868 0.904 1.00 42.88 122 HIS A N 1
ATOM 926 C CA . HIS A 1 122 ? -31.678 9.317 0.731 1.00 42.88 122 HIS A CA 1
ATOM 927 C C . HIS A 1 122 ? -31.353 10.255 1.919 1.00 42.88 122 HIS A C 1
ATOM 929 O O . HIS A 1 122 ? -31.560 11.463 1.815 1.00 42.88 122 HIS A O 1
ATOM 935 N N . LEU A 1 123 ? -30.784 9.767 3.030 1.00 44.00 123 LEU A N 1
ATOM 936 C CA . LEU A 1 123 ? -30.485 10.586 4.231 1.00 44.00 123 LEU A CA 1
ATOM 937 C C . LEU A 1 123 ? -28.994 10.921 4.446 1.00 44.00 123 LEU A C 1
ATOM 939 O O . LEU A 1 123 ? -28.606 11.435 5.501 1.00 44.00 123 LEU A O 1
ATOM 943 N N . HIS A 1 124 ? -28.136 10.659 3.460 1.00 49.00 124 HIS A N 1
ATOM 944 C CA . HIS A 1 124 ? -26.701 10.527 3.717 1.00 49.00 124 HIS A CA 1
ATOM 945 C C . HIS A 1 124 ? -25.887 11.820 3.887 1.00 49.00 124 HIS A C 1
ATOM 947 O O . HIS A 1 124 ? -24.774 11.743 4.405 1.00 49.00 124 HIS A O 1
ATOM 953 N N . GLN A 1 125 ? -26.401 13.010 3.547 1.00 50.44 125 GLN A N 1
ATOM 954 C CA . GLN A 1 125 ? -25.532 14.200 3.499 1.00 50.44 125 GLN A CA 1
ATOM 955 C C . GLN A 1 125 ? -25.605 15.134 4.721 1.00 50.44 125 GLN A C 1
ATOM 957 O O . GLN A 1 125 ? -24.619 15.797 5.028 1.00 50.44 125 GLN A O 1
ATOM 962 N N . LYS A 1 126 ? -26.709 15.158 5.486 1.00 49.53 126 LYS A N 1
ATOM 963 C CA . LYS A 1 126 ? -26.830 16.015 6.694 1.00 49.53 126 LYS A CA 1
ATOM 964 C C . LYS A 1 126 ? -26.612 15.281 8.027 1.00 49.53 126 LYS A C 1
ATOM 966 O O . LYS A 1 126 ? -26.420 15.933 9.050 1.00 49.53 126 LYS A O 1
ATOM 971 N N . ASN A 1 127 ? -26.591 13.944 8.024 1.00 56.31 127 ASN A N 1
ATOM 972 C CA . ASN A 1 127 ? -26.455 13.118 9.235 1.00 56.31 127 ASN A CA 1
ATOM 973 C C . ASN A 1 127 ? -25.070 12.477 9.438 1.00 56.31 127 ASN A C 1
ATOM 975 O O . ASN A 1 127 ? -24.838 11.891 10.497 1.00 56.31 127 ASN A O 1
ATOM 979 N N . GLY A 1 128 ? -24.130 12.621 8.496 1.00 59.62 128 GLY A N 1
ATOM 980 C CA . GLY A 1 128 ? -22.790 12.022 8.602 1.00 59.62 128 GLY A CA 1
ATOM 981 C C . GLY A 1 128 ? -22.053 12.412 9.890 1.00 59.62 128 GLY A C 1
ATOM 982 O O . GLY A 1 128 ? -21.578 11.543 10.621 1.00 59.62 128 GLY A O 1
ATOM 983 N N . ASN A 1 129 ? -22.073 13.700 10.248 1.00 62.34 129 ASN A N 1
ATOM 984 C CA . ASN A 1 129 ? -21.429 14.192 11.473 1.00 62.34 129 ASN A CA 1
ATOM 985 C C . ASN A 1 129 ? -22.070 13.633 12.753 1.00 62.34 129 ASN A C 1
ATOM 987 O O . ASN A 1 129 ? -21.366 13.341 13.718 1.00 62.34 129 ASN A O 1
ATOM 991 N N . LYS A 1 130 ? -23.393 13.412 12.769 1.00 69.81 130 LYS A N 1
ATOM 992 C CA . LYS A 1 130 ? -24.075 12.809 13.928 1.00 69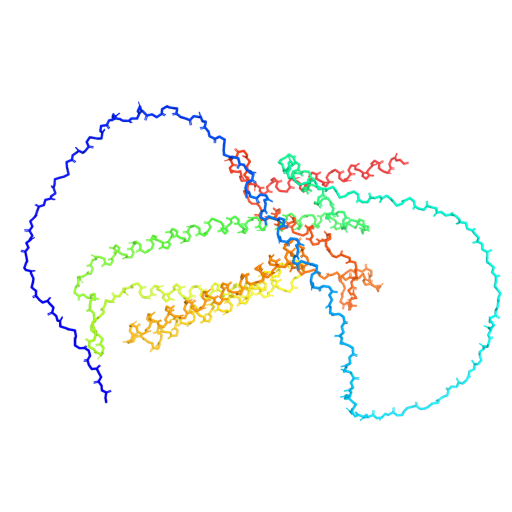.81 130 LYS A CA 1
ATOM 993 C C . LYS A 1 130 ? -23.706 11.335 14.102 1.00 69.81 130 LYS A C 1
ATOM 995 O O . LYS A 1 130 ? -23.507 10.895 15.232 1.00 69.81 130 LYS A O 1
ATOM 1000 N N . ILE A 1 131 ? -23.570 10.592 13.002 1.00 68.62 131 ILE A N 1
ATOM 1001 C CA . ILE A 1 131 ? -23.191 9.172 13.024 1.00 68.62 131 ILE A CA 1
ATOM 1002 C C . ILE A 1 131 ? -21.759 9.009 13.544 1.00 68.62 131 ILE A C 1
ATOM 1004 O O . ILE A 1 131 ? -21.535 8.233 14.476 1.00 68.62 131 ILE A O 1
ATOM 1008 N N . TYR A 1 132 ? -20.807 9.789 13.020 1.00 64.69 132 TYR A N 1
ATOM 1009 C CA . TYR A 1 132 ? -19.433 9.789 13.531 1.00 64.69 132 TYR A CA 1
ATOM 1010 C C . TYR A 1 132 ? -19.387 10.135 15.021 1.00 64.69 132 TYR A C 1
ATOM 1012 O O . TYR A 1 132 ? -18.702 9.453 15.787 1.00 64.69 132 TYR A O 1
ATOM 1020 N N . ASN A 1 133 ? -20.182 11.119 15.450 1.00 69.69 133 ASN A N 1
ATOM 1021 C CA . ASN A 1 133 ? -20.236 11.503 16.854 1.00 69.69 133 ASN A CA 1
ATOM 1022 C C . ASN A 1 133 ? -20.750 10.388 17.772 1.00 69.69 133 ASN A C 1
ATOM 1024 O O . ASN A 1 133 ? -20.163 10.132 18.824 1.00 69.69 133 ASN A O 1
ATOM 1028 N N . GLY A 1 134 ? -21.795 9.669 17.357 1.00 73.12 134 GLY A N 1
ATOM 1029 C CA . GLY A 1 134 ? -22.311 8.524 18.110 1.00 73.12 134 GLY A CA 1
ATOM 1030 C C . GLY A 1 134 ? -21.307 7.372 18.214 1.00 73.12 134 GLY A C 1
ATOM 1031 O O . GLY A 1 134 ? -21.163 6.751 19.269 1.00 73.12 134 GLY A O 1
ATOM 1032 N N . ILE A 1 135 ? -20.564 7.101 17.140 1.00 68.06 135 ILE A N 1
ATOM 1033 C CA . ILE A 1 135 ? -19.604 5.993 17.106 1.00 68.06 135 ILE A CA 1
ATOM 1034 C C . ILE A 1 135 ? -18.401 6.285 17.993 1.00 68.06 135 ILE A C 1
ATOM 1036 O O . ILE A 1 135 ? -18.025 5.420 18.786 1.00 68.06 135 ILE A O 1
ATOM 1040 N N . ILE A 1 136 ? -17.831 7.487 17.909 1.00 67.06 136 ILE A N 1
ATOM 1041 C CA . ILE A 1 136 ? -16.690 7.859 18.748 1.00 67.06 136 ILE A CA 1
ATOM 1042 C C . ILE A 1 136 ? -17.105 7.832 20.231 1.00 67.06 136 ILE A C 1
ATOM 1044 O O . ILE A 1 136 ? -16.410 7.203 21.032 1.00 67.06 136 ILE A O 1
ATOM 1048 N N . ASN A 1 137 ? -18.296 8.339 20.582 1.00 69.75 137 ASN A N 1
ATOM 1049 C CA . ASN A 1 137 ? -18.855 8.199 21.934 1.00 69.75 137 ASN A CA 1
ATOM 1050 C C . ASN A 1 137 ? -18.919 6.738 22.391 1.00 69.75 137 ASN A C 1
ATOM 1052 O O . ASN A 1 137 ? -18.493 6.404 23.494 1.00 69.75 137 ASN A O 1
ATOM 1056 N N . SER A 1 138 ? -19.383 5.838 21.524 1.00 70.88 138 SER A N 1
ATOM 1057 C CA . SER A 1 138 ? -19.482 4.414 21.846 1.00 70.88 138 SER A CA 1
ATOM 1058 C C . SER A 1 138 ? -18.123 3.708 21.987 1.00 70.88 138 SER A C 1
ATOM 1060 O O . SER A 1 138 ? -18.061 2.624 22.572 1.00 70.88 138 SER A O 1
ATOM 1062 N N . ILE A 1 139 ? -17.047 4.258 21.411 1.00 68.12 139 ILE A N 1
ATOM 1063 C CA . ILE A 1 139 ? -15.673 3.758 21.578 1.00 68.12 139 ILE A CA 1
ATOM 1064 C C . ILE A 1 139 ? -15.122 4.220 22.930 1.00 68.12 139 ILE A C 1
ATOM 1066 O O . ILE A 1 139 ? -14.534 3.415 23.651 1.00 68.12 139 ILE A O 1
ATOM 1070 N N . PHE A 1 140 ? -15.356 5.482 23.303 1.00 66.19 140 PHE A N 1
ATOM 1071 C CA . PHE A 1 140 ? -14.938 6.012 24.603 1.00 66.19 140 PHE A CA 1
ATOM 1072 C C . PHE A 1 140 ? -15.695 5.359 25.767 1.00 66.19 140 PHE A C 1
ATOM 1074 O O . PHE A 1 140 ? -15.061 4.939 26.734 1.00 66.19 140 PHE A O 1
ATOM 1081 N N . GLN A 1 141 ? -17.010 5.156 25.636 1.00 65.50 141 GLN A N 1
ATOM 1082 C CA . GLN A 1 141 ? -17.839 4.535 26.679 1.00 65.50 141 GLN A CA 1
ATOM 1083 C C . GLN A 1 141 ? -17.455 3.077 26.983 1.00 65.50 141 GLN A C 1
ATOM 1085 O O . GLN A 1 141 ? -17.528 2.654 28.134 1.00 65.50 141 GLN A O 1
ATOM 1090 N N . LEU A 1 142 ? -16.972 2.308 25.995 1.00 61.00 142 LEU A N 1
ATOM 1091 C CA . LEU A 1 142 ? -16.482 0.937 26.226 1.00 61.00 142 LEU A CA 1
ATOM 1092 C C . LEU A 1 142 ? -15.269 0.882 27.172 1.00 61.00 142 LEU A C 1
ATOM 1094 O O . LEU A 1 142 ? -14.985 -0.170 27.740 1.00 61.00 142 LEU A O 1
ATOM 1098 N N . ASN A 1 143 ? -14.562 2.000 27.349 1.00 55.84 143 ASN A N 1
ATOM 1099 C CA . ASN A 1 143 ? -13.341 2.077 28.145 1.00 55.84 143 ASN A CA 1
ATOM 1100 C C . ASN A 1 143 ? -13.560 2.683 29.548 1.00 55.84 143 ASN A C 1
ATOM 1102 O O . ASN A 1 143 ? -12.661 2.606 30.385 1.00 55.84 143 ASN A O 1
ATOM 1106 N N . GLU A 1 144 ? -14.727 3.280 29.824 1.00 56.28 144 GLU A N 1
ATOM 1107 C CA . GLU A 1 144 ? -14.990 4.035 31.063 1.00 56.28 144 GLU A CA 1
ATOM 1108 C C . GLU A 1 144 ? -15.603 3.213 32.207 1.00 56.28 144 GLU A C 1
ATOM 1110 O O . GLU A 1 144 ? -15.530 3.633 33.359 1.00 56.28 144 GLU A O 1
ATOM 1115 N N . ASN A 1 145 ? -16.092 1.993 31.957 1.00 56.62 145 ASN A N 1
ATOM 1116 C CA . ASN A 1 145 ? -16.659 1.133 33.013 1.00 56.62 145 ASN A CA 1
ATOM 1117 C C . ASN A 1 145 ? -15.623 0.624 34.044 1.00 56.62 145 ASN A C 1
ATOM 1119 O O . ASN A 1 145 ? -15.964 -0.104 34.977 1.00 56.62 145 ASN A O 1
ATOM 1123 N N . THR A 1 146 ? -14.347 0.996 33.914 1.00 57.88 146 THR A N 1
ATOM 1124 C CA . THR A 1 146 ? -13.328 0.785 34.949 1.00 57.88 146 THR A CA 1
ATOM 1125 C C . THR A 1 146 ? -13.131 2.073 35.745 1.00 57.88 146 THR A C 1
ATOM 1127 O O . THR A 1 146 ? -12.721 3.072 35.160 1.00 57.88 146 THR A O 1
ATOM 1130 N N . LYS A 1 147 ? -13.399 2.029 37.062 1.00 59.88 147 LYS A N 1
ATOM 1131 C CA . LYS A 1 147 ? -13.324 3.149 38.028 1.00 59.88 147 LYS A CA 1
ATOM 1132 C C . LYS A 1 147 ? -12.284 4.228 37.653 1.00 59.88 147 LYS A C 1
ATOM 1134 O O . LYS A 1 147 ? -11.138 3.866 37.358 1.00 59.88 147 LYS A O 1
ATOM 1139 N N . PRO A 1 148 ? -12.629 5.529 37.746 1.00 53.84 148 PRO A N 1
ATOM 1140 C CA . PRO A 1 148 ? -11.773 6.642 37.341 1.00 53.84 148 PRO A CA 1
ATOM 1141 C C . PRO A 1 148 ? -10.522 6.721 38.224 1.00 53.84 148 PRO A C 1
ATOM 1143 O O . PRO A 1 148 ? -10.474 7.392 39.250 1.00 53.84 148 PRO A O 1
ATOM 1146 N N . LYS A 1 149 ? -9.466 6.006 37.832 1.00 62.94 149 LYS A N 1
ATOM 1147 C CA . LYS A 1 149 ? -8.120 6.219 38.369 1.00 62.94 149 LYS A CA 1
ATOM 1148 C C . LYS A 1 149 ? -7.537 7.468 37.704 1.00 62.94 149 LYS A C 1
ATOM 1150 O O . LYS A 1 149 ? -7.785 7.701 36.520 1.00 62.94 149 LYS A O 1
ATOM 1155 N N . LYS A 1 150 ? -6.676 8.204 38.420 1.00 72.69 150 LYS A N 1
ATOM 1156 C CA . LYS A 1 150 ? -5.920 9.411 37.990 1.00 72.69 150 LYS A CA 1
ATOM 1157 C C . LYS A 1 150 ? -5.171 9.309 36.630 1.00 72.69 150 LYS A C 1
ATOM 1159 O O . LYS A 1 150 ? -4.524 10.258 36.210 1.00 72.69 150 LYS A O 1
ATOM 1164 N N . GLY A 1 151 ? -5.244 8.182 35.914 1.00 73.06 151 GLY A N 1
ATOM 1165 C CA . GLY A 1 151 ? -4.654 7.956 34.591 1.00 73.06 151 GLY A CA 1
ATOM 1166 C C . GLY A 1 151 ? -5.550 8.255 33.379 1.00 73.06 151 GLY A C 1
ATOM 1167 O O . GLY A 1 151 ? -5.074 8.090 32.258 1.00 73.06 151 GLY A O 1
ATOM 1168 N N . ALA A 1 152 ? -6.812 8.672 33.547 1.00 72.88 152 ALA A N 1
ATOM 1169 C CA . ALA A 1 152 ? -7.708 8.939 32.411 1.00 72.88 152 ALA A CA 1
ATOM 1170 C C . ALA A 1 152 ? -7.211 10.089 31.509 1.00 72.88 152 ALA A C 1
ATOM 1172 O O . ALA A 1 152 ? -7.226 9.958 30.287 1.00 72.88 152 ALA A O 1
ATOM 1173 N N . ALA A 1 153 ? -6.684 11.170 32.101 1.00 78.00 153 ALA A N 1
ATOM 1174 C CA . ALA A 1 153 ? -6.127 12.305 31.357 1.00 78.00 153 ALA A CA 1
ATOM 1175 C C . ALA A 1 153 ? -4.953 11.885 30.450 1.00 78.00 153 ALA A C 1
ATOM 1177 O O . ALA A 1 153 ? -4.978 12.136 29.249 1.00 78.00 153 ALA A O 1
ATOM 1178 N N . LYS A 1 154 ? -3.994 11.108 30.983 1.00 81.88 154 LYS A N 1
ATOM 1179 C CA . LYS A 1 154 ? -2.825 10.626 30.220 1.00 81.88 154 LYS A CA 1
ATOM 1180 C C . LYS A 1 154 ? -3.201 9.774 28.997 1.00 81.88 154 LYS A C 1
ATOM 1182 O O . LYS A 1 154 ? -2.489 9.801 27.995 1.00 81.88 154 LYS A O 1
ATOM 1187 N N . ARG A 1 155 ? -4.306 9.013 29.053 1.00 78.62 155 ARG A N 1
ATOM 1188 C CA . ARG A 1 155 ? -4.783 8.208 27.906 1.00 78.62 155 ARG A CA 1
ATOM 1189 C C . ARG A 1 155 ? -5.401 9.067 26.800 1.00 78.62 155 ARG A C 1
ATOM 1191 O O . ARG A 1 155 ? -5.287 8.716 25.628 1.00 78.62 155 ARG A O 1
ATOM 1198 N N . LYS A 1 156 ? -6.049 10.182 27.151 1.00 80.19 156 LYS A N 1
ATOM 1199 C CA . LYS A 1 156 ? -6.640 11.103 26.165 1.00 80.19 156 LYS A CA 1
ATOM 1200 C C . LYS A 1 156 ? -5.547 11.764 25.325 1.00 80.19 156 LYS A C 1
ATOM 1202 O O . LYS A 1 156 ? -5.638 11.790 24.096 1.00 80.19 156 LYS A O 1
ATOM 1207 N N . ASP A 1 157 ? -4.471 12.192 25.978 1.00 86.62 157 ASP A N 1
ATOM 1208 C CA . ASP A 1 157 ? -3.339 12.828 25.303 1.00 86.62 157 ASP A CA 1
ATOM 1209 C C . ASP A 1 157 ? -2.609 11.869 24.359 1.00 86.62 157 ASP A C 1
ATOM 1211 O O . ASP A 1 157 ? -2.248 12.249 23.241 1.00 86.62 157 ASP A O 1
ATOM 1215 N N . SER A 1 158 ? -2.435 10.602 24.758 1.00 87.69 158 SER A N 1
ATOM 1216 C CA . SER A 1 158 ? -1.787 9.606 23.900 1.00 87.69 158 SER A CA 1
ATOM 1217 C C . SER A 1 158 ? -2.612 9.296 22.648 1.00 87.69 158 SER A C 1
ATOM 1219 O O . SER A 1 158 ? -2.048 9.213 21.557 1.00 87.69 158 SER A O 1
ATOM 1221 N N . PHE A 1 159 ? -3.939 9.208 22.764 1.00 85.50 159 PHE A N 1
ATOM 1222 C CA . PHE A 1 159 ? -4.829 9.003 21.621 1.00 85.50 159 PHE A CA 1
ATOM 1223 C C . PHE A 1 159 ? -4.800 10.184 20.642 1.00 85.50 159 PHE A C 1
ATOM 1225 O O . PHE A 1 159 ? -4.595 9.991 19.442 1.00 85.50 159 PHE A O 1
ATOM 1232 N N . LYS A 1 160 ? -4.912 11.419 21.150 1.00 87.81 160 LYS A N 1
ATOM 1233 C CA . LYS A 1 160 ? -4.812 12.644 20.337 1.00 87.81 160 LYS A CA 1
ATOM 1234 C C . LYS A 1 160 ? -3.470 12.727 19.608 1.00 87.81 160 LYS A C 1
ATOM 1236 O O . LYS A 1 160 ? -3.424 13.082 18.428 1.00 87.81 160 LYS A O 1
ATOM 1241 N N . ARG A 1 161 ? -2.381 12.368 20.294 1.00 91.88 161 ARG A N 1
ATOM 1242 C CA . ARG A 1 161 ? -1.036 12.299 19.710 1.00 91.88 161 ARG A CA 1
ATOM 1243 C C . ARG A 1 161 ? -0.958 11.261 18.590 1.00 91.88 161 ARG A C 1
ATOM 1245 O O . ARG A 1 161 ? -0.396 11.560 17.543 1.00 91.88 161 ARG A O 1
ATOM 1252 N N . ASN A 1 162 ? -1.566 10.090 18.766 1.00 89.81 162 ASN A N 1
ATOM 1253 C CA . ASN A 1 162 ? -1.570 9.047 17.741 1.00 89.81 162 ASN A CA 1
ATOM 1254 C C . ASN A 1 162 ? -2.328 9.478 16.480 1.00 89.81 162 ASN A C 1
ATOM 1256 O O . ASN A 1 162 ? -1.783 9.338 15.389 1.00 89.81 162 ASN A O 1
ATOM 1260 N N . ILE A 1 163 ? -3.522 10.072 16.609 1.00 89.88 163 ILE A N 1
ATOM 1261 C CA . ILE A 1 163 ? -4.260 10.603 15.444 1.00 89.88 163 ILE A CA 1
ATOM 1262 C C . ILE A 1 163 ? -3.417 11.663 14.727 1.00 89.88 163 ILE A C 1
ATOM 1264 O O . ILE A 1 163 ? -3.350 11.669 13.501 1.00 89.88 163 ILE A O 1
ATOM 1268 N N . ARG A 1 164 ? -2.728 12.533 15.482 1.00 91.56 164 ARG A N 1
ATOM 1269 C CA . ARG A 1 164 ? -1.879 13.584 14.904 1.00 91.56 164 ARG A CA 1
ATOM 1270 C C . ARG A 1 164 ? -0.742 12.989 14.098 1.00 91.56 164 ARG A C 1
ATOM 1272 O O . ARG A 1 164 ? -0.475 13.451 12.995 1.00 91.56 164 ARG A O 1
ATOM 1279 N N . ASN A 1 165 ? -0.101 11.964 14.642 1.00 92.88 165 ASN A N 1
ATOM 1280 C CA . ASN A 1 165 ? 0.989 11.276 13.971 1.00 92.88 165 ASN A CA 1
ATOM 1281 C C . ASN A 1 165 ? 0.499 10.590 12.693 1.00 92.88 165 ASN A C 1
ATOM 1283 O O . ASN A 1 165 ? 1.136 10.737 11.660 1.00 92.88 165 ASN A O 1
ATOM 1287 N N . VAL A 1 166 ? -0.652 9.915 12.735 1.00 91.25 166 VAL A N 1
ATOM 1288 C CA . VAL A 1 166 ? -1.245 9.275 11.550 1.00 91.25 166 VAL A CA 1
ATOM 1289 C C . VAL A 1 166 ? -1.568 10.311 10.472 1.00 91.25 166 VAL A C 1
ATOM 1291 O O . VAL A 1 166 ? -1.145 10.156 9.331 1.00 91.25 166 VAL A O 1
ATOM 1294 N N . HIS A 1 167 ? -2.252 11.402 10.830 1.00 91.62 167 HIS A N 1
ATOM 1295 C CA . HIS A 1 167 ? -2.587 12.477 9.890 1.00 91.62 167 HIS A CA 1
ATOM 1296 C C . HIS A 1 167 ? -1.335 13.128 9.295 1.00 91.62 167 HIS A C 1
ATOM 1298 O O . HIS A 1 167 ? -1.291 13.386 8.094 1.00 91.62 167 HIS A O 1
ATOM 1304 N N . LYS A 1 168 ? -0.300 13.352 10.118 1.00 93.94 168 LYS A N 1
ATOM 1305 C CA . LYS A 1 168 ? 1.003 13.848 9.662 1.00 93.94 168 LYS A CA 1
ATOM 1306 C C . LYS A 1 168 ? 1.620 12.894 8.639 1.00 93.94 168 LYS A C 1
ATOM 1308 O O . LYS A 1 168 ? 1.964 13.355 7.562 1.00 93.94 168 LYS A O 1
ATOM 1313 N N . ILE A 1 169 ? 1.693 11.596 8.943 1.00 92.25 169 ILE A N 1
ATOM 1314 C CA . ILE A 1 169 ? 2.276 10.581 8.049 1.00 92.25 169 ILE A CA 1
ATOM 1315 C C . ILE A 1 169 ? 1.546 10.548 6.704 1.00 92.25 169 ILE A C 1
ATOM 1317 O O . ILE A 1 169 ? 2.189 10.552 5.661 1.00 92.25 169 ILE A O 1
ATOM 1321 N N . PHE A 1 170 ? 0.211 10.549 6.704 1.00 91.94 170 PHE A N 1
ATOM 1322 C CA . PHE A 1 170 ? -0.537 10.554 5.447 1.00 91.94 170 PHE A CA 1
ATOM 1323 C C . PHE A 1 170 ? -0.355 11.860 4.664 1.00 91.94 170 PHE A C 1
ATOM 1325 O O . PHE A 1 170 ? -0.191 11.819 3.450 1.00 91.94 170 PHE A O 1
ATOM 1332 N N . THR A 1 171 ? -0.360 13.013 5.341 1.00 90.69 171 THR A N 1
ATOM 1333 C CA . THR A 1 171 ? -0.127 14.312 4.686 1.00 90.69 171 THR A CA 1
ATOM 1334 C C . THR A 1 171 ? 1.269 14.360 4.066 1.00 90.69 171 THR A C 1
ATOM 1336 O O . THR A 1 171 ? 1.427 14.779 2.926 1.00 90.69 171 THR A O 1
ATOM 1339 N N . GLU A 1 172 ? 2.271 13.883 4.801 1.00 93.12 172 GLU A N 1
ATOM 1340 C CA . GLU A 1 172 ? 3.653 13.772 4.346 1.00 93.12 172 GLU A CA 1
ATOM 1341 C C . GLU A 1 172 ? 3.756 12.852 3.123 1.00 93.12 172 GLU A C 1
ATOM 1343 O O . GLU A 1 172 ? 4.321 13.257 2.114 1.00 93.12 172 GLU A O 1
ATOM 1348 N N . ALA A 1 173 ? 3.111 11.683 3.139 1.00 90.94 173 ALA A N 1
ATOM 1349 C CA . ALA A 1 173 ? 3.078 10.780 1.988 1.00 90.94 173 ALA A CA 1
ATOM 1350 C C . ALA A 1 173 ? 2.427 11.415 0.743 1.00 90.94 173 ALA A C 1
ATOM 1352 O O . ALA A 1 173 ? 2.954 11.284 -0.360 1.00 90.94 173 ALA A O 1
ATOM 1353 N N . ILE A 1 174 ? 1.312 12.135 0.919 1.00 92.19 174 ILE A N 1
ATOM 1354 C CA . ILE A 1 174 ? 0.595 12.815 -0.175 1.00 92.19 174 ILE A CA 1
ATOM 1355 C C . ILE A 1 174 ? 1.439 13.925 -0.808 1.00 92.19 174 ILE A C 1
ATOM 1357 O O . ILE A 1 174 ? 1.304 14.166 -2.002 1.00 92.19 174 ILE A O 1
ATOM 1361 N N . VAL A 1 175 ? 2.297 14.599 -0.039 1.00 93.75 175 VAL A N 1
ATOM 1362 C CA . VAL A 1 175 ? 3.170 15.670 -0.550 1.00 93.75 175 VAL A CA 1
ATOM 1363 C C . VAL A 1 175 ? 4.468 15.111 -1.135 1.00 93.75 175 VAL A C 1
ATOM 1365 O O . VAL A 1 175 ? 4.885 15.530 -2.214 1.00 93.75 175 VAL A O 1
ATOM 1368 N N . ILE A 1 176 ? 5.101 14.153 -0.452 1.00 92.94 176 ILE A N 1
ATOM 1369 C CA . ILE A 1 176 ? 6.381 13.571 -0.871 1.00 92.94 176 ILE A CA 1
ATOM 1370 C C . ILE A 1 176 ? 6.234 12.809 -2.186 1.00 92.94 176 ILE A C 1
ATOM 1372 O O . ILE A 1 176 ? 7.114 12.905 -3.036 1.00 92.94 176 ILE A O 1
ATOM 1376 N N . TYR A 1 177 ? 5.141 12.068 -2.383 1.00 91.50 177 TYR A N 1
ATOM 1377 C CA . TYR A 1 177 ? 5.007 11.211 -3.559 1.00 91.50 177 TYR A CA 1
ATOM 1378 C C . TYR A 1 177 ? 4.974 11.991 -4.892 1.00 91.50 177 TYR A C 1
ATOM 1380 O O . TYR A 1 177 ? 5.803 11.702 -5.755 1.00 91.50 177 TYR A O 1
ATOM 1388 N N . PRO A 1 178 ? 4.130 13.027 -5.083 1.00 94.12 178 PRO A N 1
ATOM 1389 C CA . PRO A 1 178 ? 4.184 13.862 -6.283 1.00 94.12 178 PRO A CA 1
ATOM 1390 C C . PRO A 1 178 ? 5.526 14.575 -6.453 1.00 94.12 178 PRO A C 1
ATOM 1392 O O . PRO A 1 178 ? 6.014 14.688 -7.573 1.00 94.12 178 PRO A O 1
ATOM 1395 N N . PHE A 1 179 ? 6.143 15.028 -5.356 1.00 94.31 179 PHE A N 1
ATOM 1396 C CA . PHE A 1 179 ? 7.460 15.663 -5.412 1.00 94.31 179 PHE A CA 1
ATOM 1397 C C . PHE A 1 179 ? 8.530 14.695 -5.928 1.00 94.31 179 PHE A C 1
ATOM 1399 O O . PHE A 1 179 ? 9.316 15.059 -6.795 1.00 94.31 179 PHE A O 1
ATOM 1406 N N . PHE A 1 180 ? 8.513 13.445 -5.462 1.00 89.88 180 PHE A N 1
ATOM 1407 C CA . PHE A 1 180 ? 9.380 12.381 -5.962 1.00 89.88 180 PHE A CA 1
ATOM 1408 C C . PHE A 1 180 ? 9.167 12.122 -7.464 1.00 89.88 180 PHE A C 1
ATOM 1410 O O . PHE A 1 180 ? 10.137 12.017 -8.213 1.00 89.88 180 PHE A O 1
ATOM 1417 N N . VAL A 1 181 ? 7.917 12.094 -7.938 1.00 90.75 181 VAL A N 1
ATOM 1418 C CA . VAL A 1 181 ? 7.609 11.931 -9.372 1.00 90.75 181 VAL A CA 1
ATOM 1419 C C . VAL A 1 181 ? 8.124 13.115 -10.202 1.00 90.75 181 VAL A C 1
ATOM 1421 O O . VAL A 1 181 ? 8.751 12.923 -11.237 1.00 90.75 181 VAL A O 1
ATOM 1424 N N . ILE A 1 182 ? 7.918 14.353 -9.749 1.00 95.62 182 ILE A N 1
ATOM 1425 C CA . ILE A 1 182 ? 8.428 15.540 -10.455 1.00 95.62 182 ILE A CA 1
ATOM 1426 C C . ILE A 1 182 ? 9.960 15.544 -10.468 1.00 95.62 182 ILE A C 1
ATOM 1428 O O . ILE A 1 182 ? 10.567 15.841 -11.494 1.00 95.62 182 ILE A O 1
ATOM 1432 N N . PHE A 1 183 ? 10.588 15.190 -9.346 1.00 92.62 183 PHE A N 1
ATOM 1433 C CA . PHE A 1 183 ? 12.040 15.126 -9.223 1.00 92.62 183 PHE A CA 1
ATOM 1434 C C . PHE A 1 183 ? 12.648 14.080 -10.163 1.00 92.62 183 PHE A C 1
ATOM 1436 O O . PHE A 1 183 ? 13.612 14.378 -10.862 1.00 92.62 183 PHE A O 1
ATOM 1443 N N . THR A 1 184 ? 12.064 12.882 -10.239 1.00 88.38 184 THR A N 1
ATOM 1444 C CA . THR A 1 184 ? 12.525 11.830 -11.163 1.00 88.38 184 THR A CA 1
ATOM 1445 C C . THR A 1 184 ? 12.398 12.264 -12.624 1.00 88.38 184 THR A C 1
ATOM 1447 O O . THR A 1 184 ? 13.370 12.151 -13.367 1.00 88.38 184 THR A O 1
ATOM 1450 N N . LEU A 1 185 ? 11.271 12.870 -13.020 1.00 91.12 185 LEU A N 1
ATOM 1451 C CA . LEU A 1 185 ? 11.103 13.441 -14.364 1.00 91.12 185 LEU A CA 1
ATOM 1452 C C . LEU A 1 185 ? 12.126 14.546 -14.662 1.00 91.12 185 LEU A C 1
ATOM 1454 O O . LEU A 1 185 ? 12.698 14.584 -15.751 1.00 91.12 185 LEU A O 1
ATOM 1458 N N . PHE A 1 186 ? 12.379 15.432 -13.697 1.00 93.94 186 PHE A N 1
ATOM 1459 C CA . PHE A 1 186 ? 13.370 16.496 -13.834 1.00 93.94 186 PHE A CA 1
ATOM 1460 C C . PHE A 1 186 ? 14.780 15.933 -14.048 1.00 93.94 186 PHE A C 1
ATOM 1462 O O . PHE A 1 186 ? 15.477 16.386 -14.954 1.00 93.94 186 PHE A O 1
ATOM 1469 N N . ILE A 1 187 ? 15.180 14.916 -13.276 1.00 89.94 187 ILE A N 1
ATOM 1470 C CA . ILE A 1 187 ? 16.470 14.235 -13.446 1.00 89.94 187 ILE A CA 1
ATOM 1471 C C . ILE A 1 187 ? 16.570 13.581 -14.827 1.00 89.94 187 ILE A C 1
ATOM 1473 O O . ILE A 1 187 ? 17.589 13.750 -15.492 1.00 89.94 187 ILE A O 1
ATOM 1477 N N . SER A 1 188 ? 15.519 12.905 -15.306 1.00 87.50 188 SER A N 1
ATOM 1478 C CA . SER A 1 188 ? 15.509 12.314 -16.652 1.00 87.50 188 SER A CA 1
ATOM 1479 C C . SER A 1 188 ? 15.672 13.361 -17.763 1.00 87.50 188 SER A C 1
ATOM 1481 O O . SER A 1 188 ? 16.397 13.126 -18.728 1.00 87.50 188 SER A O 1
ATOM 1483 N N . ILE A 1 189 ? 15.041 14.535 -17.629 1.00 90.81 189 ILE A N 1
ATOM 1484 C CA . ILE A 1 189 ? 15.181 15.643 -18.590 1.00 90.81 189 ILE A CA 1
ATOM 1485 C C . ILE A 1 189 ? 16.587 16.250 -18.529 1.00 90.81 189 ILE A C 1
ATOM 1487 O O . ILE A 1 189 ? 17.202 16.467 -19.573 1.00 90.81 189 ILE A O 1
ATOM 1491 N N . LEU A 1 190 ? 17.101 16.512 -17.321 1.00 90.81 190 LEU A N 1
ATOM 1492 C CA . LEU A 1 190 ? 18.444 17.055 -17.112 1.00 90.81 190 LEU A CA 1
ATOM 1493 C C . LEU A 1 190 ? 19.498 16.129 -17.722 1.00 90.81 190 LEU A C 1
ATOM 1495 O O . LEU A 1 190 ? 20.407 16.594 -18.405 1.00 90.81 190 LEU A O 1
ATOM 1499 N N . TYR A 1 191 ? 19.341 14.823 -17.510 1.00 86.88 191 TYR A N 1
ATOM 1500 C CA . TYR A 1 191 ? 20.231 13.814 -18.057 1.00 86.88 191 TYR A CA 1
ATOM 1501 C C . TYR A 1 191 ? 20.254 13.854 -19.586 1.00 86.88 191 TYR A C 1
ATOM 1503 O O . TYR A 1 191 ? 21.316 14.041 -20.175 1.00 86.88 191 TYR A O 1
ATOM 1511 N N . LYS A 1 192 ? 19.075 13.821 -20.222 1.00 85.50 192 LYS A N 1
ATOM 1512 C CA . LYS A 1 192 ? 18.950 13.931 -21.683 1.00 85.50 192 LYS A CA 1
ATOM 1513 C C . LYS A 1 192 ? 19.583 15.216 -22.231 1.00 85.50 192 LYS A C 1
ATOM 1515 O O . LYS A 1 192 ? 20.158 15.207 -23.313 1.00 85.50 192 LYS A O 1
ATOM 1520 N N . TYR A 1 193 ? 19.468 16.330 -21.507 1.00 89.75 193 TYR A N 1
ATOM 1521 C CA . TYR A 1 193 ? 20.062 17.604 -21.918 1.00 89.75 193 TYR A CA 1
ATOM 1522 C C . TYR A 1 193 ? 21.596 17.605 -21.829 1.00 89.75 193 TYR A C 1
ATOM 1524 O O . TYR A 1 193 ? 22.255 18.179 -22.694 1.00 89.75 193 TYR A O 1
ATOM 1532 N N . LEU A 1 194 ? 22.165 16.976 -20.795 1.00 87.19 194 LEU A N 1
ATOM 1533 C CA . LEU A 1 194 ? 23.616 16.875 -20.614 1.00 87.19 194 LEU A CA 1
ATOM 1534 C C . LEU A 1 194 ? 24.260 15.928 -21.632 1.00 87.19 194 LEU A C 1
ATOM 1536 O O . LEU A 1 194 ? 25.329 16.241 -22.146 1.00 87.19 194 LEU A O 1
ATOM 1540 N N . GLU A 1 195 ? 23.590 14.818 -21.939 1.00 82.31 195 GLU A N 1
ATOM 1541 C CA . GLU A 1 195 ? 24.068 13.776 -22.855 1.00 82.31 195 GLU A CA 1
ATOM 1542 C C . GLU A 1 195 ? 24.085 14.225 -24.324 1.00 82.31 195 GLU A C 1
ATOM 1544 O O . GLU A 1 195 ? 24.934 13.795 -25.094 1.00 82.31 195 GLU A O 1
ATOM 1549 N N . ASN A 1 196 ? 23.222 15.170 -24.715 1.00 75.69 196 ASN A N 1
ATOM 1550 C CA . ASN A 1 196 ? 23.129 15.682 -26.091 1.00 75.69 196 ASN A CA 1
ATOM 1551 C C . ASN A 1 196 ? 24.378 16.466 -26.568 1.00 75.69 196 ASN A C 1
ATOM 1553 O O . ASN A 1 196 ? 24.343 17.116 -27.612 1.00 75.69 196 ASN A O 1
ATOM 1557 N N . LYS A 1 197 ? 25.454 16.474 -25.772 1.00 76.06 197 LYS A N 1
ATOM 1558 C CA . LYS A 1 197 ? 26.765 17.033 -26.117 1.00 76.06 197 LYS A CA 1
ATOM 1559 C C . LYS A 1 197 ? 27.765 15.981 -26.600 1.00 76.06 197 LYS A C 1
ATOM 1561 O O . LYS A 1 197 ? 28.790 16.380 -27.149 1.00 76.06 197 LYS A O 1
ATOM 1566 N N . ASP A 1 198 ? 27.468 14.695 -26.430 1.00 64.25 198 ASP A N 1
ATOM 1567 C CA . ASP A 1 198 ? 28.315 13.608 -26.910 1.00 64.25 198 ASP A CA 1
ATOM 1568 C C . ASP A 1 198 ? 27.932 13.230 -28.354 1.00 64.25 198 ASP A C 1
ATOM 1570 O O . ASP A 1 198 ? 26.761 13.188 -28.733 1.00 64.25 198 ASP A O 1
ATOM 1574 N N . THR A 1 199 ? 28.944 13.035 -29.197 1.00 64.56 199 THR A N 1
ATOM 1575 C CA . THR A 1 199 ? 28.848 12.804 -30.647 1.00 64.56 199 THR A CA 1
ATOM 1576 C C . THR A 1 199 ? 28.044 11.543 -31.009 1.00 64.56 199 THR A C 1
ATOM 1578 O O . THR A 1 199 ? 28.222 10.492 -30.401 1.00 64.56 199 THR A O 1
ATOM 1581 N N . GLU A 1 200 ? 27.218 11.618 -32.066 1.00 68.62 200 GLU A N 1
ATOM 1582 C CA . GLU A 1 200 ? 26.336 10.543 -32.586 1.00 68.62 200 GLU A CA 1
ATOM 1583 C C . GLU A 1 200 ? 27.020 9.184 -32.858 1.00 68.62 200 GLU A C 1
ATOM 1585 O O . GLU A 1 200 ? 26.335 8.169 -32.998 1.00 68.62 200 GLU A O 1
ATOM 1590 N N . SER A 1 201 ? 28.353 9.134 -32.933 1.00 67.81 201 SER A N 1
ATOM 1591 C CA . SER A 1 201 ? 29.118 7.931 -33.279 1.00 67.81 201 SER A CA 1
ATOM 1592 C C . SER A 1 201 ? 29.091 6.824 -32.223 1.00 67.81 201 SER A C 1
ATOM 1594 O O . SER A 1 201 ? 29.347 5.673 -32.568 1.00 67.81 201 SER A O 1
ATOM 1596 N N . ASP A 1 202 ? 28.757 7.128 -30.966 1.00 70.00 202 ASP A N 1
ATOM 1597 C CA . ASP A 1 202 ? 28.966 6.188 -29.848 1.00 70.00 202 ASP A CA 1
ATOM 1598 C C . ASP A 1 202 ? 27.698 5.405 -29.450 1.00 70.00 202 ASP A C 1
ATOM 1600 O O . ASP A 1 202 ? 27.709 4.590 -28.522 1.00 70.00 202 ASP A O 1
ATOM 1604 N N . ILE A 1 203 ? 26.583 5.638 -30.150 1.00 82.62 203 ILE A N 1
ATOM 1605 C CA . ILE A 1 203 ? 25.263 5.112 -29.768 1.00 82.62 203 ILE A CA 1
ATOM 1606 C C . ILE A 1 203 ? 25.060 3.673 -30.274 1.00 82.62 203 ILE A C 1
ATOM 1608 O O . ILE A 1 203 ? 24.307 2.905 -29.674 1.00 82.62 203 ILE A O 1
ATOM 1612 N N . ILE A 1 204 ? 25.737 3.274 -31.353 1.00 88.31 204 ILE A N 1
ATOM 1613 C CA . ILE A 1 204 ? 25.570 1.960 -31.982 1.00 88.31 204 ILE A CA 1
ATOM 1614 C C . ILE A 1 204 ? 26.787 1.089 -31.661 1.00 88.31 204 ILE A C 1
ATOM 1616 O O . ILE A 1 204 ? 27.905 1.392 -32.066 1.00 88.31 204 ILE A O 1
ATOM 1620 N N . ILE A 1 205 ? 26.564 -0.010 -30.940 1.00 87.56 205 ILE A N 1
ATOM 1621 C CA . ILE A 1 205 ? 27.613 -0.962 -30.559 1.00 87.56 205 ILE A CA 1
ATOM 1622 C C . ILE A 1 205 ? 27.294 -2.319 -31.175 1.00 87.56 205 ILE A C 1
ATOM 1624 O O . ILE A 1 205 ? 26.141 -2.755 -31.174 1.00 87.56 205 ILE A O 1
ATOM 1628 N N . GLN A 1 206 ? 28.321 -2.984 -31.700 1.00 87.31 206 GLN A N 1
ATOM 1629 C CA . GLN A 1 206 ? 28.223 -4.359 -32.167 1.00 87.31 206 GLN A CA 1
ATOM 1630 C C . GLN A 1 206 ? 28.518 -5.320 -31.007 1.00 87.31 206 GLN A C 1
ATOM 1632 O O . GLN A 1 206 ? 29.520 -5.173 -30.312 1.00 87.31 206 GLN A O 1
ATOM 1637 N N . SER A 1 207 ? 27.621 -6.276 -30.785 1.00 86.12 207 SER A N 1
ATOM 1638 C CA . SER A 1 207 ? 27.783 -7.377 -29.831 1.00 86.12 207 SER A CA 1
ATOM 1639 C C . SER A 1 207 ? 28.857 -8.374 -30.278 1.00 86.12 207 SER A C 1
ATOM 1641 O O . SER A 1 207 ? 29.194 -8.444 -31.462 1.00 86.12 207 SER A O 1
ATOM 1643 N N . ASP A 1 208 ? 29.302 -9.230 -29.354 1.00 85.38 208 ASP A N 1
ATOM 1644 C CA . ASP A 1 208 ? 30.209 -10.354 -29.646 1.00 85.38 208 ASP A CA 1
ATOM 1645 C C . ASP A 1 208 ? 29.621 -11.338 -30.681 1.00 85.38 208 ASP A C 1
ATOM 1647 O O . ASP A 1 208 ? 30.359 -12.007 -31.403 1.00 85.38 208 ASP A O 1
ATOM 1651 N N . ASN A 1 209 ? 28.289 -11.390 -30.798 1.00 88.25 209 ASN A N 1
ATOM 1652 C CA . ASN A 1 209 ? 27.566 -12.212 -31.775 1.00 88.25 209 ASN A CA 1
ATOM 1653 C C . ASN A 1 209 ? 27.460 -11.546 -33.162 1.00 88.25 209 ASN A C 1
ATOM 1655 O O . ASN A 1 209 ? 26.879 -12.118 -34.083 1.00 88.25 209 ASN A O 1
ATOM 1659 N N . GLY A 1 210 ? 27.982 -10.328 -33.320 1.00 88.69 210 GLY A N 1
ATOM 1660 C CA . GLY A 1 210 ? 27.915 -9.553 -34.558 1.00 88.69 210 GLY A CA 1
ATOM 1661 C C . GLY A 1 210 ? 26.618 -8.759 -34.749 1.00 88.69 210 GLY A C 1
ATOM 1662 O O . GLY A 1 210 ? 26.510 -8.014 -35.725 1.00 88.69 210 GLY A O 1
ATOM 1663 N N . GLU A 1 211 ? 25.653 -8.867 -33.833 1.00 88.56 211 GLU A N 1
ATOM 1664 C CA . GLU A 1 211 ? 24.412 -8.085 -33.857 1.00 88.56 211 GLU A CA 1
ATOM 1665 C C . GLU A 1 211 ? 24.654 -6.649 -33.392 1.00 88.56 211 GLU A C 1
ATOM 1667 O O . GLU A 1 211 ? 25.399 -6.420 -32.440 1.00 88.56 211 GLU A O 1
ATOM 1672 N N . TRP A 1 212 ? 23.997 -5.685 -34.031 1.00 87.75 212 TRP A N 1
ATOM 1673 C CA . TRP A 1 212 ? 24.091 -4.270 -33.682 1.00 87.75 212 TRP A CA 1
ATOM 1674 C C . TRP A 1 212 ? 22.953 -3.866 -32.749 1.00 87.75 212 TRP A C 1
ATOM 1676 O O . TRP A 1 212 ? 21.790 -4.161 -33.024 1.00 87.75 212 TRP A O 1
ATOM 1686 N N . TYR A 1 213 ? 23.267 -3.140 -31.678 1.00 87.06 213 TYR A N 1
ATOM 1687 C CA . TYR A 1 213 ? 22.259 -2.584 -30.780 1.00 87.06 213 TYR A CA 1
ATOM 1688 C C . TYR A 1 213 ? 22.570 -1.144 -30.374 1.00 87.06 213 TYR A C 1
ATOM 1690 O O . TYR A 1 213 ? 23.718 -0.695 -30.364 1.00 87.06 213 TYR A O 1
ATOM 1698 N N . TYR A 1 214 ? 21.519 -0.433 -29.966 1.00 87.19 214 TYR A N 1
ATOM 1699 C CA . TYR A 1 214 ? 21.637 0.895 -29.379 1.00 87.19 214 TYR A CA 1
ATOM 1700 C C . TYR A 1 214 ? 22.069 0.795 -27.911 1.00 87.19 214 TYR A C 1
ATOM 1702 O O . TYR A 1 214 ? 21.442 0.101 -27.103 1.00 87.19 214 TYR A O 1
ATOM 1710 N N . LYS A 1 215 ? 23.146 1.489 -27.537 1.00 85.50 215 LYS A N 1
ATOM 1711 C CA . LYS A 1 215 ? 23.537 1.660 -26.137 1.00 85.50 215 LYS A CA 1
ATOM 1712 C C . LYS A 1 215 ? 22.669 2.749 -25.513 1.00 85.50 215 LYS A C 1
ATOM 1714 O O . LYS A 1 215 ? 22.783 3.919 -25.851 1.00 85.50 215 LYS A O 1
ATOM 1719 N N . CYS A 1 216 ? 21.795 2.352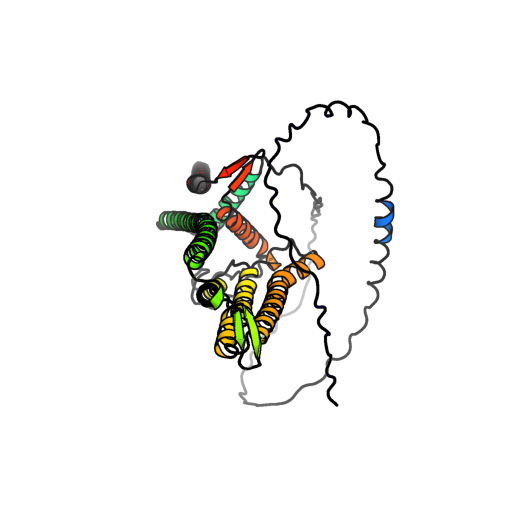 -24.593 1.00 83.56 216 CYS A N 1
ATOM 1720 C CA . CYS A 1 216 ? 21.034 3.292 -23.785 1.00 83.56 216 CYS A CA 1
ATOM 1721 C C . CYS A 1 216 ? 21.857 3.674 -22.551 1.00 83.56 216 CYS A C 1
ATOM 1723 O O . CYS A 1 216 ? 22.127 2.823 -21.706 1.00 83.56 216 CYS A O 1
ATOM 1725 N N . ASN A 1 217 ? 22.234 4.944 -22.408 1.00 83.12 217 ASN A N 1
ATOM 1726 C CA . ASN A 1 217 ? 23.016 5.378 -21.248 1.00 83.12 217 ASN A CA 1
ATOM 1727 C C . ASN A 1 217 ? 22.190 5.439 -19.941 1.00 83.12 217 ASN A C 1
ATOM 1729 O O . ASN A 1 217 ? 22.753 5.497 -18.848 1.00 83.12 217 ASN A O 1
ATOM 1733 N N . LEU A 1 218 ? 20.858 5.310 -20.026 1.00 85.06 218 LEU A N 1
ATOM 1734 C CA . LEU A 1 218 ? 19.964 5.206 -18.863 1.00 85.06 218 LEU A CA 1
ATOM 1735 C C . LEU A 1 218 ? 20.025 3.849 -18.142 1.00 85.06 218 LEU A C 1
ATOM 1737 O O . LEU A 1 218 ? 19.458 3.709 -17.061 1.00 85.06 218 LEU A O 1
ATOM 1741 N N . GLU A 1 219 ? 20.734 2.868 -18.698 1.00 85.44 219 GLU A N 1
ATOM 1742 C CA . GLU A 1 219 ? 20.856 1.516 -18.145 1.00 85.44 219 GLU A CA 1
ATOM 1743 C C . GLU A 1 219 ? 21.424 1.511 -16.714 1.00 85.44 219 GLU A C 1
ATOM 1745 O O . GLU A 1 219 ? 20.909 0.830 -15.831 1.00 85.44 219 GLU A O 1
ATOM 1750 N N . THR A 1 220 ? 22.420 2.357 -16.432 1.00 86.56 220 THR A N 1
ATOM 1751 C CA . THR A 1 220 ? 22.987 2.492 -15.080 1.00 86.56 220 THR A CA 1
ATOM 1752 C C . THR A 1 220 ? 21.956 3.009 -14.074 1.00 86.56 220 THR A C 1
ATOM 1754 O O . THR A 1 220 ? 21.925 2.569 -12.923 1.00 86.56 220 THR A O 1
ATOM 1757 N N . PHE A 1 221 ? 21.091 3.940 -14.489 1.00 88.38 221 PHE A N 1
ATOM 1758 C CA . PHE A 1 221 ? 20.052 4.483 -13.613 1.00 88.38 221 PHE A CA 1
ATOM 1759 C C . PHE A 1 221 ? 18.964 3.459 -13.319 1.00 88.38 221 PHE A C 1
ATOM 1761 O O . PHE A 1 221 ? 18.447 3.446 -12.205 1.00 88.38 221 PHE A O 1
ATOM 1768 N N . ASP A 1 222 ? 18.652 2.584 -14.270 1.00 89.12 222 ASP A N 1
ATOM 1769 C CA . ASP A 1 222 ? 17.672 1.516 -14.078 1.00 89.12 222 ASP A CA 1
ATOM 1770 C C . ASP A 1 222 ? 18.078 0.560 -12.942 1.00 89.12 222 ASP A C 1
ATOM 1772 O O . ASP A 1 222 ? 17.270 0.212 -12.078 1.00 89.12 222 ASP A O 1
ATOM 1776 N N . ILE A 1 223 ? 19.372 0.241 -12.835 1.00 91.12 223 ILE A N 1
ATOM 1777 C CA . ILE A 1 223 ? 19.920 -0.560 -11.727 1.00 91.12 223 ILE A CA 1
ATOM 1778 C C . ILE A 1 223 ? 19.814 0.194 -10.399 1.00 91.12 223 ILE A C 1
ATOM 1780 O O . ILE A 1 223 ? 19.476 -0.398 -9.369 1.00 91.12 223 ILE A O 1
ATOM 1784 N N . ILE A 1 224 ? 20.093 1.503 -10.398 1.00 90.62 224 ILE A N 1
ATOM 1785 C CA . ILE A 1 224 ? 19.971 2.345 -9.198 1.00 90.62 224 ILE A CA 1
ATOM 1786 C C . ILE A 1 224 ? 18.510 2.379 -8.729 1.00 90.62 224 ILE A C 1
ATOM 1788 O O . ILE A 1 224 ? 18.249 2.198 -7.537 1.00 90.62 224 ILE A O 1
ATOM 1792 N N . TYR A 1 225 ? 17.553 2.551 -9.644 1.00 91.56 225 TYR A N 1
ATOM 1793 C CA . TYR A 1 225 ? 16.127 2.536 -9.318 1.00 91.56 225 TYR A CA 1
ATOM 1794 C C . TYR A 1 225 ? 15.656 1.156 -8.860 1.00 91.56 225 TYR A C 1
ATOM 1796 O O . TYR A 1 225 ? 14.971 1.078 -7.842 1.00 91.56 225 TYR A O 1
ATOM 1804 N N . SER A 1 226 ? 16.102 0.078 -9.508 1.00 94.25 226 SER A N 1
ATOM 1805 C CA . SER A 1 226 ? 15.838 -1.299 -9.067 1.00 94.25 226 SER A CA 1
ATOM 1806 C C . SER A 1 226 ? 16.386 -1.547 -7.652 1.00 94.25 226 SER A C 1
ATOM 1808 O O . SER A 1 226 ? 15.717 -2.135 -6.802 1.00 94.25 226 SER A O 1
ATOM 1810 N N . SER A 1 227 ? 17.574 -1.026 -7.334 1.00 94.44 227 SER A N 1
ATOM 1811 C CA . SER A 1 227 ? 18.163 -1.109 -5.986 1.00 94.44 227 SER A CA 1
ATOM 1812 C C . SER A 1 227 ? 17.344 -0.349 -4.942 1.00 94.44 227 SER A C 1
ATOM 1814 O O . SER A 1 227 ? 17.109 -0.841 -3.835 1.00 94.44 227 SER A O 1
ATOM 1816 N N . LEU A 1 228 ? 16.894 0.857 -5.291 1.00 92.62 228 LEU A N 1
ATOM 1817 C CA . LEU A 1 228 ? 16.058 1.683 -4.427 1.00 92.62 228 LEU A CA 1
ATOM 1818 C C . LEU A 1 228 ? 14.685 1.035 -4.196 1.00 92.62 228 LEU A C 1
ATOM 1820 O O . LEU A 1 228 ? 14.206 1.001 -3.060 1.00 92.62 228 LEU A O 1
ATOM 1824 N N . GLU A 1 229 ? 14.079 0.469 -5.238 1.00 94.38 229 GLU A N 1
ATOM 1825 C CA . GLU A 1 229 ? 12.828 -0.284 -5.148 1.00 94.38 229 GLU A CA 1
ATOM 1826 C C . GLU A 1 229 ? 12.976 -1.503 -4.229 1.00 94.38 229 GLU A C 1
ATOM 1828 O O . GLU A 1 229 ? 12.160 -1.688 -3.320 1.00 94.38 229 GLU A O 1
ATOM 1833 N N . LEU A 1 230 ? 14.050 -2.286 -4.389 1.00 96.56 230 LEU A N 1
ATOM 1834 C CA . LEU A 1 230 ? 14.358 -3.422 -3.517 1.00 96.56 230 LEU A CA 1
ATOM 1835 C C . LEU A 1 230 ? 14.407 -2.998 -2.045 1.00 96.56 230 LEU A C 1
ATOM 1837 O O . LEU A 1 230 ? 13.793 -3.638 -1.187 1.00 96.56 230 LEU A O 1
ATOM 1841 N N . PHE A 1 231 ? 15.095 -1.894 -1.747 1.00 96.88 231 PHE A N 1
ATOM 1842 C CA . PHE A 1 231 ? 15.204 -1.373 -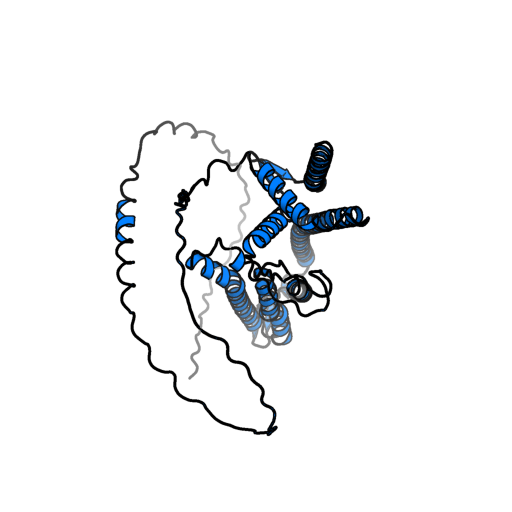0.387 1.00 96.88 231 PHE A CA 1
ATOM 1843 C C . PHE A 1 231 ? 13.841 -0.966 0.192 1.00 96.88 231 PHE A C 1
ATOM 1845 O O . PHE A 1 231 ? 13.512 -1.323 1.330 1.00 96.88 231 PHE A O 1
ATOM 1852 N N . ILE A 1 232 ? 13.010 -0.277 -0.595 1.00 95.06 232 ILE A N 1
ATOM 1853 C CA . ILE A 1 232 ? 11.650 0.104 -0.189 1.00 95.06 232 ILE A CA 1
ATOM 1854 C C . ILE A 1 232 ? 10.799 -1.141 0.092 1.00 95.06 232 ILE A C 1
ATOM 1856 O O . ILE A 1 232 ? 10.136 -1.208 1.133 1.00 95.06 232 ILE A O 1
ATOM 1860 N N . LEU A 1 233 ? 10.836 -2.150 -0.781 1.00 96.50 233 LEU A N 1
ATOM 1861 C CA . LEU A 1 233 ? 10.073 -3.387 -0.600 1.00 96.50 233 LEU A CA 1
ATOM 1862 C C . LEU A 1 233 ? 10.520 -4.169 0.644 1.00 96.50 233 LEU A C 1
ATOM 1864 O O . LEU A 1 233 ? 9.672 -4.680 1.381 1.00 96.50 233 LEU A O 1
ATOM 1868 N N . ILE A 1 234 ? 11.823 -4.204 0.942 1.00 97.38 234 ILE A N 1
ATOM 1869 C CA . ILE A 1 234 ? 12.348 -4.799 2.180 1.00 97.38 234 ILE A CA 1
ATOM 1870 C C . ILE A 1 234 ? 11.798 -4.064 3.410 1.00 97.38 234 ILE A C 1
ATOM 1872 O O . ILE A 1 234 ? 11.336 -4.711 4.356 1.00 97.38 234 ILE A O 1
ATOM 1876 N N . ILE A 1 235 ? 11.774 -2.725 3.405 1.00 96.25 235 ILE A N 1
ATOM 1877 C CA . ILE A 1 235 ? 11.189 -1.937 4.503 1.00 96.25 235 ILE A CA 1
ATOM 1878 C C . ILE A 1 235 ? 9.704 -2.265 4.681 1.00 96.25 235 ILE A C 1
ATOM 1880 O O . ILE A 1 235 ? 9.260 -2.489 5.814 1.00 96.25 235 ILE A O 1
ATOM 1884 N N . ILE A 1 236 ? 8.938 -2.318 3.586 1.00 96.06 236 ILE A N 1
ATOM 1885 C CA . ILE A 1 236 ? 7.510 -2.665 3.614 1.00 96.06 236 ILE A CA 1
ATOM 1886 C C . ILE A 1 236 ? 7.317 -4.060 4.209 1.00 96.06 236 ILE A C 1
ATOM 1888 O O . ILE A 1 236 ? 6.465 -4.238 5.079 1.00 96.06 236 ILE A O 1
ATOM 1892 N N . MET A 1 237 ? 8.137 -5.034 3.814 1.00 96.94 237 MET A N 1
ATOM 1893 C CA . MET A 1 237 ? 8.070 -6.398 4.332 1.00 96.94 237 MET A CA 1
ATOM 1894 C C . MET A 1 237 ? 8.368 -6.457 5.841 1.00 96.94 237 MET A C 1
ATOM 1896 O O . MET A 1 237 ? 7.603 -7.065 6.596 1.00 96.94 237 MET A O 1
ATOM 1900 N N . ILE A 1 238 ? 9.426 -5.780 6.310 1.00 96.88 238 ILE A N 1
ATOM 1901 C CA . ILE A 1 238 ? 9.800 -5.732 7.735 1.00 96.88 238 ILE A CA 1
ATOM 1902 C C . ILE A 1 238 ? 8.688 -5.076 8.562 1.00 96.88 238 ILE A C 1
ATOM 1904 O O . ILE A 1 238 ? 8.221 -5.643 9.553 1.00 96.88 238 ILE A O 1
ATOM 1908 N N . LYS A 1 239 ? 8.231 -3.885 8.157 1.00 96.00 239 LYS A N 1
ATOM 1909 C CA . LYS A 1 239 ? 7.186 -3.146 8.882 1.00 96.00 239 LYS A CA 1
ATOM 1910 C C . LYS A 1 239 ? 5.846 -3.867 8.815 1.00 96.00 239 LYS A C 1
ATOM 1912 O O . LYS A 1 239 ? 5.166 -3.976 9.833 1.00 96.00 239 LYS A O 1
ATOM 1917 N N . GLY A 1 240 ? 5.487 -4.399 7.654 1.00 95.94 240 GLY A N 1
ATOM 1918 C CA . GLY A 1 240 ? 4.261 -5.154 7.448 1.00 95.94 240 GLY A CA 1
ATOM 1919 C C . GLY A 1 240 ? 4.201 -6.398 8.331 1.00 95.94 240 GLY A C 1
ATOM 1920 O O . GLY A 1 240 ? 3.171 -6.640 8.957 1.00 95.94 240 GLY A O 1
ATOM 1921 N N . ARG A 1 241 ? 5.313 -7.130 8.497 1.00 96.19 241 ARG A N 1
ATOM 1922 C CA . ARG A 1 241 ? 5.386 -8.263 9.435 1.00 96.19 241 ARG A CA 1
ATOM 1923 C C . ARG A 1 241 ? 5.074 -7.844 10.870 1.00 96.19 241 ARG A C 1
ATOM 1925 O O . ARG A 1 241 ? 4.289 -8.520 11.531 1.00 96.19 241 ARG A O 1
ATOM 1932 N N . THR A 1 242 ? 5.631 -6.725 11.334 1.00 96.00 242 THR A N 1
ATOM 1933 C CA . THR A 1 242 ? 5.298 -6.170 12.655 1.00 96.00 242 THR A CA 1
ATOM 1934 C C . THR A 1 242 ? 3.817 -5.812 12.742 1.00 96.00 242 THR A C 1
ATOM 1936 O O . THR A 1 242 ? 3.169 -6.120 13.740 1.00 96.00 242 THR A O 1
ATOM 1939 N N . VAL A 1 243 ? 3.250 -5.229 11.681 1.00 94.94 243 VAL A N 1
ATOM 1940 C CA . VAL A 1 243 ? 1.829 -4.864 11.647 1.00 94.94 243 VAL A CA 1
ATOM 1941 C C . VAL A 1 243 ? 0.915 -6.092 11.769 1.00 94.94 243 VAL A C 1
ATOM 1943 O O . VAL A 1 243 ? -0.087 -6.037 12.475 1.00 94.94 243 VAL A O 1
ATOM 1946 N N . LEU A 1 244 ? 1.276 -7.228 11.164 1.00 94.88 244 LEU A N 1
ATOM 1947 C CA . LEU A 1 244 ? 0.486 -8.470 11.212 1.00 94.88 244 LEU A CA 1
ATOM 1948 C C . LEU A 1 244 ? 0.362 -9.108 12.605 1.00 94.88 244 LEU A C 1
ATOM 1950 O O . LEU A 1 244 ? -0.508 -9.968 12.808 1.00 94.88 244 LEU A O 1
ATOM 1954 N N . LEU A 1 245 ? 1.220 -8.706 13.547 1.00 92.75 245 LEU A N 1
ATOM 1955 C CA . LEU A 1 245 ? 1.159 -9.145 14.940 1.00 92.75 245 LEU A CA 1
ATOM 1956 C C . LEU A 1 245 ? 0.089 -8.397 15.741 1.00 92.75 245 LEU A C 1
ATOM 1958 O O . LEU A 1 245 ? -0.387 -8.932 16.740 1.00 92.75 245 LEU A O 1
ATOM 1962 N N . TYR A 1 246 ? -0.315 -7.200 15.308 1.00 91.25 246 TYR A N 1
ATOM 1963 C CA . TYR A 1 246 ? -1.356 -6.446 15.996 1.00 91.25 246 TYR A CA 1
ATOM 1964 C C . TYR A 1 246 ? -2.753 -7.003 15.715 1.00 91.25 246 TYR A C 1
ATOM 1966 O O . TYR A 1 246 ? -3.044 -7.600 14.673 1.00 91.25 246 TYR A O 1
ATOM 1974 N N . GLU A 1 247 ? -3.640 -6.774 16.676 1.00 89.56 247 GLU A N 1
ATOM 1975 C CA . GLU A 1 247 ? -5.065 -7.036 16.536 1.00 89.56 247 GLU A CA 1
ATOM 1976 C C . GLU A 1 247 ? -5.778 -5.820 15.953 1.00 89.56 247 GLU A C 1
ATOM 1978 O O . GLU A 1 247 ? -5.316 -4.685 16.068 1.00 89.56 247 GLU A O 1
ATOM 1983 N N . GLY A 1 248 ? -6.916 -6.063 15.311 1.00 89.31 248 GLY A N 1
ATOM 1984 C CA . GLY A 1 248 ? -7.667 -5.005 14.654 1.00 89.31 248 GLY A CA 1
ATOM 1985 C C . GLY A 1 248 ? -7.001 -4.501 13.374 1.00 89.31 248 GLY A C 1
ATOM 1986 O O . GLY A 1 248 ? -7.109 -3.328 13.036 1.00 89.31 248 GLY A O 1
ATOM 1987 N N . VAL A 1 249 ? -6.303 -5.388 12.668 1.00 93.50 249 VAL A N 1
ATOM 1988 C CA . VAL A 1 249 ? -5.669 -5.098 11.379 1.00 93.50 249 VAL A CA 1
ATOM 1989 C C . VAL A 1 249 ? -6.488 -5.728 10.257 1.00 93.50 249 VAL A C 1
ATOM 1991 O O . VAL A 1 249 ? -7.073 -6.810 10.407 1.00 93.50 249 VAL A O 1
ATOM 1994 N N . PHE A 1 250 ? -6.527 -5.051 9.112 1.00 93.38 250 PHE A N 1
ATOM 1995 C CA . PHE A 1 250 ? -7.153 -5.587 7.913 1.00 93.38 250 PHE A CA 1
ATOM 1996 C C . PHE A 1 250 ? -6.368 -6.786 7.375 1.00 93.38 250 PHE A C 1
ATOM 1998 O O . PHE A 1 250 ? -5.146 -6.754 7.242 1.00 93.38 250 PHE A O 1
ATOM 2005 N N . LYS A 1 251 ? -7.079 -7.841 6.971 1.00 93.00 251 LYS A N 1
ATOM 2006 C CA . LYS A 1 251 ? -6.473 -9.012 6.327 1.00 93.00 251 LYS A CA 1
ATOM 2007 C C . LYS A 1 251 ? -5.755 -8.644 5.024 1.00 93.00 251 LYS A C 1
ATOM 2009 O O . LYS A 1 251 ? -4.811 -9.336 4.664 1.00 93.00 251 LYS A O 1
ATOM 2014 N N . CYS A 1 252 ? -6.116 -7.530 4.374 1.00 93.12 252 CYS A N 1
ATOM 2015 C CA . CYS A 1 252 ? -5.398 -7.042 3.193 1.00 93.12 252 CYS A CA 1
ATOM 2016 C C . CYS A 1 252 ? -3.916 -6.757 3.462 1.00 93.12 252 CYS A C 1
ATOM 2018 O O . CYS A 1 252 ? -3.098 -6.989 2.582 1.00 93.12 252 CYS A O 1
ATOM 2020 N N . THR A 1 253 ? -3.540 -6.363 4.683 1.00 94.19 253 THR A N 1
ATOM 2021 C CA . THR A 1 253 ? -2.133 -6.158 5.046 1.00 94.19 253 THR A CA 1
ATOM 2022 C C . THR A 1 253 ? -1.317 -7.443 4.910 1.00 94.19 253 THR A C 1
ATOM 2024 O O . THR A 1 253 ? -0.144 -7.387 4.560 1.00 94.19 253 THR A O 1
ATOM 2027 N N . LYS A 1 254 ? -1.935 -8.615 5.121 1.00 94.94 254 LYS A N 1
ATOM 2028 C CA . LYS A 1 254 ? -1.278 -9.916 4.926 1.00 94.94 254 LYS A CA 1
ATOM 2029 C C . LYS A 1 254 ? -0.921 -10.126 3.459 1.00 94.94 254 LYS A C 1
ATOM 2031 O O . LYS A 1 254 ? 0.200 -10.520 3.160 1.00 94.94 254 LYS A O 1
ATOM 2036 N N . TYR A 1 255 ? -1.860 -9.821 2.567 1.00 95.19 255 TYR A N 1
ATOM 2037 C CA . TYR A 1 255 ? -1.640 -9.922 1.129 1.00 95.19 255 TYR A CA 1
ATOM 2038 C C . TYR A 1 255 ? -0.616 -8.900 0.648 1.00 95.19 255 TYR A C 1
ATOM 2040 O O . TYR A 1 255 ? 0.244 -9.274 -0.127 1.00 95.19 255 TYR A O 1
ATOM 2048 N N . ILE A 1 256 ? -0.613 -7.670 1.177 1.00 95.19 256 ILE A N 1
ATOM 2049 C CA . ILE A 1 256 ? 0.431 -6.680 0.859 1.00 95.19 256 ILE A CA 1
ATOM 2050 C C . ILE A 1 256 ? 1.822 -7.232 1.193 1.00 95.19 256 ILE A C 1
ATOM 2052 O O . ILE A 1 256 ? 2.703 -7.166 0.350 1.00 95.19 256 ILE A O 1
ATOM 2056 N N . VAL A 1 257 ? 2.013 -7.831 2.375 1.00 96.81 257 VAL A N 1
ATOM 2057 C CA . VAL A 1 257 ? 3.314 -8.410 2.765 1.00 96.81 257 VAL A CA 1
ATOM 2058 C C . VAL A 1 257 ? 3.734 -9.548 1.833 1.00 96.81 257 VAL A C 1
ATOM 2060 O O . VAL A 1 257 ? 4.886 -9.588 1.414 1.00 96.81 257 VAL A O 1
ATOM 2063 N N . TYR A 1 258 ? 2.819 -10.456 1.487 1.00 95.69 258 TYR A N 1
ATOM 2064 C CA . TYR A 1 258 ? 3.121 -11.559 0.566 1.00 95.69 258 TYR A CA 1
ATOM 2065 C C . TYR A 1 258 ? 3.396 -11.075 -0.855 1.00 95.69 258 TYR A C 1
ATOM 2067 O O . TYR A 1 258 ? 4.354 -11.520 -1.481 1.00 95.69 258 TYR A O 1
ATOM 2075 N N . SER A 1 259 ? 2.602 -10.122 -1.333 1.00 96.38 259 SER A N 1
ATOM 2076 C CA . SER A 1 259 ? 2.816 -9.453 -2.606 1.00 96.38 259 SER A CA 1
ATOM 2077 C C . SER A 1 259 ? 4.170 -8.746 -2.624 1.00 96.38 259 SER A C 1
ATOM 2079 O O . SER A 1 259 ? 4.890 -8.882 -3.598 1.00 96.38 259 SER A O 1
ATOM 2081 N N . SER A 1 260 ? 4.600 -8.086 -1.544 1.00 97.12 260 SER A N 1
ATOM 2082 C CA . SER A 1 260 ? 5.947 -7.502 -1.477 1.00 97.12 260 SER A CA 1
ATOM 2083 C C . SER A 1 260 ? 7.049 -8.552 -1.625 1.00 97.12 260 SER A C 1
ATOM 2085 O O . SER A 1 260 ? 8.024 -8.293 -2.320 1.00 97.12 260 SER A O 1
ATOM 2087 N N . SER A 1 261 ? 6.903 -9.744 -1.035 1.00 97.00 261 SER A N 1
ATOM 2088 C CA . SER A 1 261 ? 7.875 -10.832 -1.222 1.00 97.00 261 SER A CA 1
ATOM 2089 C C . SER A 1 261 ? 7.940 -11.313 -2.675 1.00 97.00 261 SER A C 1
ATOM 2091 O O . SER A 1 261 ? 9.032 -11.483 -3.206 1.00 97.00 261 SER A O 1
ATOM 2093 N N . VAL A 1 262 ? 6.787 -11.486 -3.331 1.00 97.12 262 VAL A N 1
ATOM 2094 C CA . VAL A 1 262 ? 6.719 -11.820 -4.767 1.00 97.12 262 VAL A CA 1
ATOM 2095 C C . VAL A 1 262 ? 7.345 -10.706 -5.608 1.00 97.12 262 VAL A C 1
ATOM 2097 O O . VAL A 1 262 ? 8.153 -10.987 -6.487 1.00 97.12 262 VAL A O 1
ATOM 2100 N N . GLY A 1 263 ? 7.014 -9.450 -5.303 1.00 97.19 263 GLY A N 1
ATOM 2101 C CA . GLY A 1 263 ? 7.540 -8.272 -5.985 1.00 97.19 263 GLY A CA 1
ATOM 2102 C C . GLY A 1 263 ? 9.060 -8.188 -5.906 1.00 97.19 263 GLY A C 1
ATOM 2103 O O . GLY A 1 263 ? 9.687 -7.938 -6.921 1.00 97.19 263 GLY A O 1
ATOM 2104 N N . ILE A 1 264 ? 9.662 -8.491 -4.750 1.00 97.88 264 ILE A N 1
ATOM 2105 C CA . ILE A 1 264 ? 11.125 -8.549 -4.602 1.00 97.88 264 ILE A CA 1
ATOM 2106 C C . ILE A 1 264 ? 11.735 -9.569 -5.569 1.00 97.88 264 ILE A C 1
ATOM 2108 O O . ILE A 1 264 ? 12.699 -9.238 -6.251 1.00 97.88 264 ILE A O 1
ATOM 2112 N N . VAL A 1 265 ? 11.184 -10.787 -5.618 1.00 97.81 265 VAL A N 1
ATOM 2113 C CA . VAL A 1 265 ? 11.740 -11.897 -6.410 1.00 97.81 265 VAL A CA 1
ATOM 2114 C C . VAL A 1 265 ? 11.615 -11.641 -7.910 1.00 97.81 265 VAL A C 1
ATOM 2116 O O . VAL A 1 265 ? 12.594 -11.818 -8.626 1.00 97.81 265 VAL A O 1
ATOM 2119 N N . PHE A 1 266 ? 10.433 -11.233 -8.378 1.00 97.44 266 PHE A N 1
ATOM 2120 C CA . PHE A 1 266 ? 10.152 -11.073 -9.811 1.00 97.44 266 PHE A CA 1
ATOM 2121 C C . PHE A 1 266 ? 10.467 -9.682 -10.370 1.00 97.44 266 PHE A C 1
ATOM 2123 O O . PHE A 1 266 ? 10.497 -9.542 -11.585 1.00 97.44 266 PHE A O 1
ATOM 2130 N N . GLY A 1 267 ? 10.674 -8.681 -9.511 1.00 95.94 267 GLY A N 1
ATOM 2131 C CA . GLY A 1 267 ? 11.012 -7.313 -9.904 1.00 95.94 267 GLY A CA 1
ATOM 2132 C C . GLY A 1 267 ? 12.506 -7.028 -9.744 1.00 95.94 267 GLY A C 1
ATOM 2133 O O . GLY A 1 267 ? 13.321 -7.544 -10.509 1.00 95.94 267 GLY A O 1
ATOM 2134 N N . PRO A 1 268 ? 12.918 -6.245 -8.732 1.00 97.12 268 PRO A N 1
ATOM 2135 C CA . PRO A 1 268 ? 14.271 -5.707 -8.686 1.00 97.12 268 PRO A CA 1
ATOM 2136 C C . PRO A 1 268 ? 15.366 -6.767 -8.514 1.00 97.12 268 PRO A C 1
ATOM 2138 O O . PRO A 1 268 ? 16.472 -6.574 -9.014 1.00 97.12 268 PRO A O 1
ATOM 2141 N N . LEU A 1 269 ? 15.094 -7.897 -7.845 1.00 97.19 269 LEU A N 1
ATOM 2142 C CA . LEU A 1 269 ? 16.087 -8.970 -7.731 1.00 97.19 269 LEU A CA 1
ATOM 2143 C C . LEU A 1 269 ? 16.322 -9.661 -9.080 1.00 97.19 269 LEU A C 1
ATOM 2145 O O . LEU A 1 269 ? 17.470 -9.932 -9.427 1.00 97.19 269 LEU A O 1
ATOM 2149 N N . ALA A 1 270 ? 15.254 -9.919 -9.841 1.00 96.81 270 ALA A N 1
ATOM 2150 C CA . ALA A 1 270 ? 15.353 -10.474 -11.185 1.00 96.81 270 ALA A CA 1
ATOM 2151 C C . ALA A 1 270 ? 16.149 -9.538 -12.103 1.00 96.81 270 ALA A C 1
ATOM 2153 O O . ALA A 1 270 ? 17.099 -10.000 -12.728 1.00 96.81 270 ALA A O 1
ATOM 2154 N N . ASN A 1 271 ? 15.852 -8.233 -12.081 1.00 96.25 271 ASN A N 1
ATOM 2155 C CA . ASN A 1 271 ? 16.587 -7.230 -12.858 1.00 96.25 271 ASN A CA 1
ATOM 2156 C C . ASN A 1 271 ? 18.086 -7.210 -12.495 1.00 96.25 271 ASN A C 1
ATOM 2158 O O . ASN A 1 271 ? 18.943 -7.185 -13.374 1.00 96.25 271 ASN A O 1
ATOM 2162 N N . MET A 1 272 ? 18.437 -7.279 -11.202 1.00 96.25 272 MET A N 1
ATOM 2163 C CA . MET A 1 272 ? 19.842 -7.347 -10.768 1.00 96.25 272 MET A CA 1
ATOM 2164 C C . MET A 1 272 ? 20.557 -8.613 -11.258 1.00 96.25 272 MET A C 1
ATOM 2166 O O . MET A 1 272 ? 21.710 -8.547 -11.691 1.00 96.25 272 MET A O 1
ATOM 2170 N N . ILE A 1 273 ? 19.891 -9.770 -11.185 1.00 96.31 273 ILE A N 1
ATOM 2171 C CA . ILE A 1 273 ? 20.431 -11.049 -11.666 1.00 96.31 273 ILE A CA 1
ATOM 2172 C C . ILE A 1 273 ? 20.629 -10.973 -13.181 1.00 96.31 273 ILE A C 1
ATOM 2174 O O . ILE A 1 273 ? 21.718 -11.243 -13.677 1.00 96.31 273 ILE A O 1
ATOM 2178 N N . SER A 1 274 ? 19.603 -10.540 -13.903 1.00 96.88 274 SER A N 1
ATOM 2179 C CA . SER A 1 274 ? 19.614 -10.362 -15.350 1.00 96.88 274 SER A CA 1
ATOM 2180 C C . SER A 1 274 ? 20.754 -9.451 -15.800 1.00 96.88 274 SER A C 1
ATOM 2182 O O . SER A 1 274 ? 21.562 -9.837 -16.641 1.00 96.88 274 SER A O 1
ATOM 2184 N N . TYR A 1 275 ? 20.921 -8.298 -15.147 1.00 95.12 275 TYR A N 1
ATOM 2185 C CA . TYR A 1 275 ? 22.053 -7.407 -15.387 1.00 95.12 275 TYR A CA 1
ATOM 2186 C C . TYR A 1 275 ? 23.409 -8.086 -15.140 1.00 95.12 275 TYR A C 1
ATOM 2188 O O . TYR A 1 275 ? 24.330 -7.921 -15.935 1.00 95.12 275 TYR A O 1
ATOM 2196 N N . SER A 1 276 ? 23.535 -8.882 -14.074 1.00 95.75 276 SER A N 1
ATOM 2197 C CA . SER A 1 276 ? 24.800 -9.536 -13.708 1.00 95.75 276 SER A CA 1
ATOM 2198 C C . SER A 1 276 ? 25.191 -10.675 -14.657 1.00 95.75 276 SER A C 1
ATOM 2200 O O . SER A 1 276 ? 26.372 -10.845 -14.949 1.00 95.75 276 SER A O 1
ATOM 2202 N N . PHE A 1 277 ? 24.222 -11.470 -15.125 1.00 97.12 277 PHE A N 1
ATOM 2203 C CA . PHE A 1 277 ? 24.474 -12.677 -15.925 1.00 97.12 277 PHE A CA 1
ATOM 2204 C C . PHE A 1 277 ? 24.360 -12.448 -17.437 1.00 97.12 277 PHE A C 1
ATOM 2206 O O . PHE A 1 277 ? 25.068 -13.100 -18.199 1.00 97.12 277 PHE A O 1
ATOM 2213 N N . LEU A 1 278 ? 23.497 -11.528 -17.878 1.00 94.69 278 LEU A N 1
ATOM 2214 C CA . LEU A 1 278 ? 23.187 -11.281 -19.292 1.00 94.69 278 LEU A CA 1
ATOM 2215 C C . LEU A 1 278 ? 23.748 -9.938 -19.785 1.00 94.69 278 LEU A C 1
ATOM 2217 O O . LEU A 1 278 ? 23.241 -9.364 -20.746 1.00 94.69 278 LEU A O 1
ATOM 2221 N N . ASN A 1 279 ? 24.805 -9.419 -19.152 1.00 90.12 279 ASN A N 1
ATOM 2222 C CA . ASN A 1 279 ? 25.385 -8.121 -19.516 1.00 90.12 279 ASN A CA 1
ATOM 2223 C C . ASN A 1 279 ? 25.833 -8.049 -20.992 1.00 90.12 279 ASN A C 1
ATOM 2225 O O . ASN A 1 279 ? 25.708 -7.009 -21.634 1.00 90.12 279 ASN A O 1
ATOM 2229 N N . ASN A 1 280 ? 26.301 -9.174 -21.544 1.00 89.44 280 ASN A N 1
ATOM 2230 C CA . ASN A 1 280 ? 26.774 -9.262 -22.931 1.00 89.44 280 ASN A CA 1
ATOM 2231 C C . ASN A 1 280 ? 25.647 -9.593 -23.934 1.00 89.44 280 ASN A C 1
ATOM 2233 O O . ASN A 1 280 ? 25.864 -9.549 -25.140 1.00 89.44 280 ASN A O 1
ATOM 2237 N N . GLN A 1 281 ? 24.449 -9.928 -23.446 1.00 90.75 281 GLN A N 1
ATOM 2238 C CA . GLN A 1 281 ? 23.319 -10.455 -24.218 1.00 90.75 281 GLN A CA 1
ATOM 2239 C C . GLN A 1 281 ? 22.089 -9.570 -24.006 1.00 90.75 281 GLN A C 1
ATOM 2241 O O . GLN A 1 281 ? 21.156 -9.895 -23.269 1.00 90.75 281 GLN A O 1
ATOM 2246 N N . LYS A 1 282 ? 22.121 -8.370 -24.598 1.00 88.44 282 LYS A N 1
ATOM 2247 C CA . LYS A 1 282 ? 21.131 -7.324 -24.300 1.00 88.44 282 LYS A CA 1
ATOM 2248 C C . LYS A 1 282 ? 19.709 -7.708 -24.680 1.00 88.44 282 LYS A C 1
ATOM 2250 O O . LYS A 1 282 ? 18.782 -7.363 -23.948 1.00 88.44 282 LYS A O 1
ATOM 2255 N N . TYR A 1 283 ? 19.532 -8.376 -25.816 1.00 89.31 283 TYR A N 1
ATOM 2256 C CA . TYR A 1 283 ? 18.211 -8.781 -26.279 1.00 89.31 283 TYR A CA 1
ATOM 2257 C C . TYR A 1 283 ? 17.587 -9.793 -25.311 1.00 89.31 283 TYR A C 1
ATOM 2259 O O . TYR A 1 283 ? 16.464 -9.603 -24.843 1.00 89.31 283 TYR A O 1
ATOM 2267 N N . GLU A 1 284 ? 18.355 -10.815 -24.940 1.00 92.56 284 GLU A N 1
ATOM 2268 C CA . GLU A 1 284 ? 17.967 -11.857 -23.996 1.00 92.56 284 GLU A CA 1
ATOM 2269 C C . GLU A 1 284 ? 17.661 -11.268 -22.623 1.00 92.56 284 GLU A C 1
ATOM 2271 O O . GLU A 1 284 ? 16.660 -11.637 -22.012 1.00 92.56 284 GLU A O 1
ATOM 2276 N N . ARG A 1 285 ? 18.468 -10.301 -22.172 1.00 93.56 285 ARG A N 1
ATOM 2277 C CA . ARG A 1 285 ? 18.245 -9.569 -20.924 1.00 93.56 285 ARG A CA 1
ATOM 2278 C C . ARG A 1 285 ? 16.896 -8.854 -20.914 1.00 93.56 285 ARG A C 1
ATOM 2280 O O . ARG A 1 285 ? 16.088 -9.078 -20.019 1.00 93.56 285 ARG A O 1
ATOM 2287 N N . VAL A 1 286 ? 16.615 -8.048 -21.942 1.00 92.44 286 VAL A N 1
ATOM 2288 C CA . VAL A 1 286 ? 15.347 -7.303 -22.055 1.00 92.44 286 VAL A CA 1
ATOM 2289 C C . VAL A 1 286 ? 14.153 -8.254 -22.126 1.00 92.44 286 VAL A C 1
ATOM 2291 O O . VAL A 1 286 ? 13.133 -8.023 -21.470 1.00 92.44 286 VAL A O 1
ATOM 2294 N N . ALA A 1 287 ? 14.264 -9.336 -22.901 1.00 95.12 287 ALA A N 1
ATOM 2295 C CA . ALA A 1 287 ? 13.213 -10.341 -23.010 1.00 95.12 287 ALA A CA 1
ATOM 2296 C C . ALA A 1 287 ? 12.965 -11.057 -21.671 1.00 95.12 287 ALA A C 1
ATOM 2298 O O . ALA A 1 287 ? 11.808 -11.249 -21.282 1.00 95.12 287 ALA A O 1
ATOM 2299 N N . PHE A 1 288 ? 14.032 -11.414 -20.951 1.00 96.69 288 PHE A N 1
ATOM 2300 C CA . PHE A 1 288 ? 13.975 -12.043 -19.633 1.00 96.69 288 PHE A CA 1
ATOM 2301 C C . PHE A 1 288 ? 13.318 -11.126 -18.597 1.00 96.69 288 PHE A C 1
ATOM 2303 O O . PHE A 1 288 ? 12.336 -11.530 -17.968 1.00 96.69 288 PHE A O 1
ATOM 2310 N N . ASP A 1 289 ? 13.782 -9.878 -18.487 1.00 95.00 289 ASP A N 1
ATOM 2311 C CA . ASP A 1 289 ? 13.245 -8.888 -17.548 1.00 95.00 289 ASP A CA 1
ATOM 2312 C C . ASP A 1 289 ? 11.770 -8.616 -17.825 1.00 95.00 289 ASP A C 1
ATOM 2314 O O . ASP A 1 289 ? 10.940 -8.650 -16.918 1.00 95.00 289 ASP A O 1
ATOM 2318 N N . THR A 1 290 ? 11.406 -8.406 -19.091 1.00 95.06 290 THR A N 1
ATOM 2319 C CA . THR A 1 290 ? 10.011 -8.160 -19.481 1.00 95.06 290 THR A CA 1
ATOM 2320 C C . THR A 1 290 ? 9.120 -9.348 -19.125 1.00 95.06 290 THR A 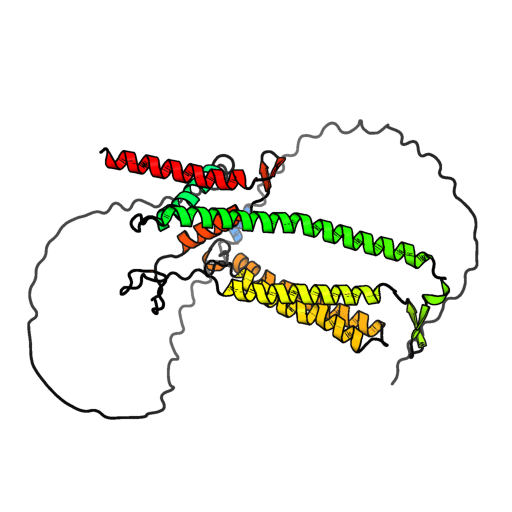C 1
ATOM 2322 O O . THR A 1 290 ? 8.029 -9.168 -18.580 1.00 95.06 290 THR A O 1
ATOM 2325 N N . SER A 1 291 ? 9.585 -10.570 -19.396 1.00 97.19 291 SER A N 1
ATOM 2326 C CA . SER A 1 291 ? 8.822 -11.794 -19.136 1.00 97.19 291 SER A CA 1
ATOM 2327 C C . SER A 1 291 ? 8.617 -12.034 -17.639 1.00 97.19 291 SER A C 1
ATOM 2329 O O . SER A 1 291 ? 7.499 -12.334 -17.210 1.00 97.19 291 SER A O 1
ATOM 2331 N N . LEU A 1 292 ? 9.668 -11.871 -16.829 1.00 97.06 292 LEU A N 1
ATOM 2332 C CA . LEU A 1 292 ? 9.579 -12.034 -15.379 1.00 97.06 292 LEU A CA 1
ATOM 2333 C C . LEU A 1 292 ? 8.768 -10.927 -14.715 1.00 97.06 292 LEU A C 1
ATOM 2335 O O . LEU A 1 292 ? 7.946 -11.238 -13.854 1.00 97.06 292 LEU A O 1
ATOM 2339 N N . ASN A 1 293 ? 8.921 -9.674 -15.146 1.00 94.31 293 ASN A N 1
ATOM 2340 C CA . ASN A 1 293 ? 8.114 -8.570 -14.635 1.00 94.31 293 ASN A CA 1
ATOM 2341 C C . ASN A 1 293 ? 6.630 -8.772 -14.963 1.00 94.31 293 ASN A C 1
ATOM 2343 O O . ASN A 1 293 ? 5.782 -8.629 -14.082 1.00 94.31 293 ASN A O 1
ATOM 2347 N N . LEU A 1 294 ? 6.296 -9.186 -16.192 1.00 97.12 294 LEU A N 1
ATOM 2348 C CA . LEU A 1 294 ? 4.917 -9.503 -16.578 1.00 97.12 294 LEU A CA 1
ATOM 2349 C C . LEU A 1 294 ? 4.326 -10.615 -15.700 1.00 97.12 294 LEU A C 1
ATOM 2351 O O . LEU A 1 294 ? 3.211 -10.478 -15.186 1.00 97.12 294 LEU A O 1
ATOM 2355 N N . LEU A 1 295 ? 5.082 -11.698 -15.494 1.00 97.25 295 LEU A N 1
ATOM 2356 C CA . LEU A 1 295 ? 4.682 -12.789 -14.609 1.00 97.25 295 LEU A CA 1
ATOM 2357 C C . LEU A 1 295 ? 4.508 -12.298 -13.163 1.00 97.25 295 LEU A C 1
ATOM 2359 O O . LEU A 1 295 ? 3.505 -12.610 -12.520 1.00 97.25 295 LEU A O 1
ATOM 2363 N N . GLY A 1 296 ? 5.440 -11.482 -12.672 1.00 96.56 296 GLY A N 1
ATOM 2364 C CA . GLY A 1 296 ? 5.393 -10.858 -11.356 1.00 96.56 296 GLY A CA 1
ATOM 2365 C C . GLY A 1 296 ? 4.132 -10.022 -11.164 1.00 96.56 296 GLY A C 1
ATOM 2366 O O . GLY A 1 296 ? 3.392 -10.244 -10.205 1.00 96.56 296 GLY A O 1
ATOM 2367 N N . TYR A 1 297 ? 3.821 -9.121 -12.098 1.00 96.06 297 TYR A N 1
ATOM 2368 C CA . TYR A 1 297 ? 2.608 -8.302 -12.053 1.00 96.06 297 TYR A CA 1
ATOM 2369 C C . TYR A 1 297 ? 1.331 -9.137 -12.100 1.00 96.06 297 TYR A C 1
ATOM 2371 O O . TYR A 1 297 ? 0.379 -8.834 -11.378 1.00 96.06 297 TYR A O 1
ATOM 2379 N N . PHE A 1 298 ? 1.311 -10.215 -12.882 1.00 97.12 298 PHE A N 1
ATOM 2380 C CA . PHE A 1 298 ? 0.179 -11.135 -12.906 1.00 97.12 298 PHE A CA 1
ATOM 2381 C C . PHE A 1 298 ? -0.027 -11.823 -11.546 1.00 97.12 298 PHE A C 1
ATOM 2383 O O . PHE A 1 298 ? -1.140 -11.825 -11.014 1.00 97.12 298 PHE A O 1
ATOM 2390 N N . VAL A 1 299 ? 1.042 -12.336 -10.927 1.00 96.69 299 VAL A N 1
ATOM 2391 C CA . VAL A 1 299 ? 0.967 -12.952 -9.591 1.00 96.69 299 VAL A CA 1
ATOM 2392 C C . VAL A 1 299 ? 0.568 -11.922 -8.530 1.00 96.69 299 VAL A C 1
ATOM 2394 O O . VAL A 1 299 ? -0.279 -12.212 -7.685 1.00 96.69 299 VAL A O 1
ATOM 2397 N N . LEU A 1 300 ? 1.113 -10.703 -8.583 1.00 95.56 300 LEU A N 1
ATOM 2398 C CA . LEU A 1 300 ? 0.731 -9.599 -7.695 1.00 95.56 300 LEU A CA 1
ATOM 2399 C C . LEU A 1 300 ? -0.759 -9.265 -7.820 1.00 95.56 300 LEU A C 1
ATOM 2401 O O . LEU A 1 300 ? -1.450 -9.121 -6.806 1.00 95.56 300 LEU A O 1
ATOM 2405 N N . PHE A 1 301 ? -1.265 -9.177 -9.051 1.00 95.19 301 PHE A N 1
ATOM 2406 C CA . PHE A 1 301 ? -2.676 -8.935 -9.325 1.00 95.19 301 PHE A CA 1
ATOM 2407 C C . PHE A 1 301 ? -3.559 -10.032 -8.724 1.00 95.19 301 PHE A C 1
ATOM 2409 O O . PHE A 1 301 ? -4.535 -9.712 -8.039 1.00 95.19 301 PHE A O 1
ATOM 2416 N N . LEU A 1 302 ? -3.198 -11.305 -8.912 1.00 95.19 302 LEU A N 1
ATOM 2417 C CA . LEU A 1 302 ? -3.917 -12.435 -8.321 1.00 95.19 302 LEU A CA 1
ATOM 2418 C C . LEU A 1 302 ? -3.896 -12.375 -6.788 1.00 95.19 302 LEU A C 1
ATOM 2420 O O . LEU A 1 302 ? -4.955 -12.420 -6.163 1.00 95.19 302 LEU A O 1
ATOM 2424 N N . CYS A 1 303 ? -2.724 -12.196 -6.175 1.00 93.12 303 CYS A N 1
ATOM 2425 C CA . CYS A 1 303 ? -2.567 -12.119 -4.720 1.00 93.12 303 CYS A CA 1
ATOM 2426 C C . CYS A 1 303 ? -3.397 -10.992 -4.086 1.00 93.12 303 CYS A C 1
ATOM 2428 O O . CYS A 1 303 ? -3.976 -11.178 -3.014 1.00 93.12 303 CYS A O 1
ATOM 2430 N N . CYS A 1 304 ? -3.477 -9.830 -4.738 1.00 90.88 304 CYS A N 1
ATOM 2431 C CA . CYS A 1 304 ? -4.206 -8.672 -4.219 1.00 90.88 304 CYS A CA 1
ATOM 2432 C C . CYS A 1 304 ? -5.715 -8.717 -4.511 1.00 90.88 304 CYS A C 1
ATOM 2434 O O . CYS A 1 304 ? -6.510 -8.253 -3.688 1.00 90.88 304 CYS A O 1
ATOM 2436 N N . SER A 1 305 ? -6.122 -9.264 -5.660 1.00 93.44 305 SER A N 1
ATOM 2437 C CA . SER A 1 305 ? -7.505 -9.161 -6.150 1.00 93.44 305 SER A CA 1
ATOM 2438 C C . SER A 1 305 ? -8.355 -10.390 -5.844 1.00 93.44 305 SER A C 1
ATOM 2440 O O . SER A 1 305 ? -9.563 -10.248 -5.655 1.00 93.44 305 SER A O 1
ATOM 2442 N N . TRP A 1 306 ? -7.756 -11.583 -5.751 1.00 93.19 306 TRP A N 1
ATOM 2443 C CA . TRP A 1 306 ? -8.490 -12.849 -5.626 1.00 93.19 306 TRP A CA 1
ATOM 2444 C C . TRP A 1 306 ? -9.454 -12.870 -4.437 1.00 93.19 306 TRP A C 1
ATOM 2446 O O . TRP A 1 306 ? -10.625 -13.209 -4.585 1.00 93.19 306 TRP A O 1
ATOM 2456 N N . ASP A 1 307 ? -8.988 -12.424 -3.270 1.00 90.81 307 ASP A N 1
ATOM 2457 C CA . ASP A 1 307 ? -9.790 -12.334 -2.045 1.00 90.81 307 ASP A CA 1
ATOM 2458 C C . ASP A 1 307 ? -11.025 -11.436 -2.252 1.00 90.81 307 ASP A C 1
ATOM 2460 O O . ASP A 1 307 ? -12.134 -11.781 -1.851 1.00 90.81 307 ASP A O 1
ATOM 2464 N N . LYS A 1 308 ? -10.867 -10.309 -2.959 1.00 91.00 308 LYS A N 1
ATOM 2465 C CA . LYS A 1 308 ? -11.969 -9.377 -3.242 1.00 91.00 308 LYS A CA 1
ATOM 2466 C C . LYS A 1 308 ? -12.975 -9.969 -4.213 1.00 91.00 308 LYS A C 1
ATOM 2468 O O . LYS A 1 308 ? -14.168 -9.943 -3.922 1.00 91.00 308 LYS A O 1
ATOM 2473 N N . ILE A 1 309 ? -12.493 -10.529 -5.319 1.00 93.44 309 ILE A N 1
ATOM 2474 C CA . ILE A 1 309 ? -13.333 -11.181 -6.327 1.00 93.44 309 ILE A CA 1
ATOM 2475 C C . ILE A 1 309 ? -14.140 -12.308 -5.674 1.00 93.44 309 ILE A C 1
ATOM 2477 O O . ILE A 1 309 ? -15.360 -12.348 -5.815 1.00 93.44 309 ILE A O 1
ATOM 2481 N N . TYR A 1 310 ? -13.486 -13.150 -4.869 1.00 94.50 310 TYR A N 1
ATOM 2482 C CA . TYR A 1 310 ? -14.128 -14.242 -4.143 1.00 94.50 310 TYR A CA 1
ATOM 2483 C C . TYR A 1 310 ? -15.286 -13.757 -3.252 1.00 94.50 310 TYR A C 1
ATOM 2485 O O . TYR A 1 310 ? -16.387 -14.308 -3.311 1.00 94.50 310 TYR A O 1
ATOM 2493 N N . TYR A 1 311 ? -15.088 -12.703 -2.452 1.00 93.81 311 TYR A N 1
ATOM 2494 C CA . TYR A 1 311 ? -16.148 -12.208 -1.563 1.00 93.81 311 TYR A CA 1
ATOM 2495 C C . TYR A 1 311 ? -17.257 -11.439 -2.273 1.00 93.81 311 TYR A C 1
ATOM 2497 O O . TYR A 1 311 ? -18.393 -11.451 -1.790 1.00 93.81 311 TYR A O 1
ATOM 2505 N N . VAL A 1 312 ? -16.950 -10.796 -3.401 1.00 93.88 312 VAL A N 1
ATOM 2506 C CA . VAL A 1 312 ? -17.965 -10.196 -4.273 1.00 93.88 312 VAL A CA 1
ATOM 2507 C C . VAL A 1 312 ? -18.839 -11.297 -4.870 1.00 93.88 312 VAL A C 1
ATOM 2509 O O . VAL A 1 312 ? -20.054 -11.239 -4.718 1.00 93.88 312 VAL A O 1
ATOM 2512 N N . MET A 1 313 ? -18.245 -12.350 -5.439 1.00 96.75 313 MET A N 1
ATOM 2513 C CA . MET A 1 313 ? -18.991 -13.484 -6.005 1.00 96.75 313 MET A CA 1
ATOM 2514 C C . MET A 1 313 ? -19.860 -14.198 -4.965 1.00 96.75 313 MET A C 1
ATOM 2516 O O . MET A 1 313 ? -20.967 -14.632 -5.269 1.00 96.75 313 MET A O 1
ATOM 2520 N N . LYS A 1 314 ? -19.383 -14.296 -3.720 1.00 96.69 314 LYS A N 1
ATOM 2521 C CA . LYS A 1 314 ? -20.130 -14.915 -2.617 1.00 96.69 314 LYS A CA 1
ATOM 2522 C C . LYS A 1 314 ? -21.208 -14.001 -2.014 1.00 96.69 314 LYS A C 1
ATOM 2524 O O . LYS A 1 314 ? -21.909 -14.423 -1.100 1.00 96.69 314 LYS A O 1
ATOM 2529 N N . ASN A 1 315 ? -21.327 -12.748 -2.463 1.00 95.56 315 ASN A N 1
ATOM 2530 C CA . ASN A 1 315 ? -22.192 -11.725 -1.861 1.00 95.56 315 ASN A CA 1
ATOM 2531 C C . ASN A 1 315 ? -21.950 -11.511 -0.351 1.00 95.56 315 ASN A C 1
ATOM 2533 O O . ASN A 1 315 ? -22.813 -11.020 0.372 1.00 95.56 315 ASN A O 1
ATOM 2537 N N . THR A 1 316 ? -20.750 -11.831 0.147 1.00 95.56 316 THR A N 1
ATOM 2538 C CA . THR A 1 316 ? -20.337 -11.579 1.542 1.00 95.56 316 THR A CA 1
ATOM 2539 C C . THR A 1 316 ? -19.502 -10.307 1.663 1.00 95.56 316 THR A C 1
ATOM 2541 O O . THR A 1 316 ? -18.820 -10.091 2.665 1.00 95.56 316 THR A O 1
ATOM 2544 N N . GLY A 1 317 ? -19.551 -9.458 0.633 1.00 89.12 317 GLY A N 1
ATOM 2545 C CA . GLY A 1 317 ? -18.756 -8.244 0.503 1.00 89.12 317 GLY A CA 1
ATOM 2546 C C . GLY A 1 317 ? -18.922 -7.249 1.654 1.00 89.12 317 GLY A C 1
ATOM 2547 O O . GLY A 1 317 ? -17.989 -6.508 1.944 1.00 89.12 317 GLY A O 1
ATOM 2548 N N . ASN A 1 318 ? -20.067 -7.281 2.341 1.00 90.12 318 ASN A N 1
ATOM 2549 C CA . ASN A 1 318 ? -20.426 -6.356 3.418 1.00 90.12 318 ASN A CA 1
ATOM 2550 C C . ASN A 1 318 ? -20.133 -6.893 4.831 1.00 90.12 318 ASN A C 1
ATOM 2552 O O . ASN A 1 318 ? -20.350 -6.182 5.814 1.00 90.12 318 ASN A O 1
ATOM 2556 N N . ASP A 1 319 ? -19.653 -8.135 4.973 1.00 94.12 319 ASP A N 1
ATOM 2557 C CA . ASP A 1 319 ? -19.369 -8.712 6.289 1.00 94.12 319 ASP A CA 1
ATOM 2558 C C . ASP A 1 319 ? -17.975 -8.281 6.796 1.00 94.12 319 ASP A C 1
ATOM 2560 O O . ASP A 1 319 ? -16.955 -8.678 6.232 1.00 94.12 319 ASP A O 1
ATOM 2564 N N . PRO A 1 320 ? -17.863 -7.513 7.895 1.00 93.69 320 PRO A N 1
ATOM 2565 C CA . PRO A 1 320 ? -16.566 -7.071 8.408 1.00 93.69 320 PRO A CA 1
ATOM 2566 C C . PRO A 1 320 ? -15.677 -8.219 8.917 1.00 93.69 320 PRO A C 1
ATOM 2568 O O . PRO A 1 320 ? -14.451 -8.074 8.927 1.00 93.69 320 PRO A O 1
ATOM 2571 N N . ARG A 1 321 ? -16.248 -9.378 9.288 1.00 93.56 321 ARG A N 1
ATOM 2572 C CA . ARG A 1 321 ? -15.487 -10.570 9.733 1.00 93.56 321 ARG A CA 1
ATOM 2573 C C . ARG A 1 321 ? -14.578 -11.110 8.637 1.00 93.56 321 ARG A C 1
ATOM 2575 O O . ARG A 1 321 ? -13.544 -11.739 8.892 1.00 93.56 321 ARG A O 1
ATOM 2582 N N . VAL A 1 322 ? -14.969 -10.844 7.400 1.00 92.88 322 VAL A N 1
ATOM 2583 C CA . VAL A 1 322 ? -14.237 -11.243 6.215 1.00 92.88 322 VAL A CA 1
ATOM 2584 C C . VAL A 1 322 ? -12.930 -10.462 6.096 1.00 92.88 322 VAL A C 1
ATOM 2586 O O . VAL A 1 322 ? -11.893 -11.070 5.847 1.00 92.88 322 VAL A O 1
ATOM 2589 N N . TYR A 1 323 ? -12.930 -9.162 6.388 1.00 89.44 323 TYR A N 1
ATOM 2590 C CA . TYR A 1 323 ? -11.777 -8.289 6.134 1.00 89.44 323 TYR A CA 1
ATOM 2591 C C . TYR A 1 323 ? -10.940 -7.959 7.357 1.00 89.44 323 TYR A C 1
ATOM 2593 O O . TYR A 1 323 ? -9.826 -7.465 7.202 1.00 89.44 323 TYR A O 1
ATOM 2601 N N . PHE A 1 324 ? -11.449 -8.205 8.561 1.00 92.25 324 PHE A N 1
ATOM 2602 C CA . PHE A 1 324 ? -10.833 -7.724 9.789 1.00 92.25 324 PHE A CA 1
ATOM 2603 C C . PHE A 1 324 ? -10.424 -8.883 10.696 1.00 92.25 324 PHE A C 1
ATOM 2605 O O . PHE A 1 324 ? -11.199 -9.810 10.934 1.00 92.25 324 PHE A O 1
ATOM 2612 N N . LYS A 1 325 ? -9.192 -8.847 11.210 1.00 91.12 325 LYS A N 1
ATOM 2613 C CA . LYS A 1 325 ? -8.709 -9.819 12.195 1.00 91.12 325 LYS A CA 1
ATOM 2614 C C . LYS A 1 325 ? -8.872 -9.218 13.587 1.00 91.12 325 LYS A C 1
ATOM 2616 O O . LYS A 1 325 ? -8.040 -8.431 14.031 1.00 91.12 325 LYS A O 1
ATOM 2621 N N . LEU A 1 326 ? -9.942 -9.601 14.276 1.00 92.31 326 LEU A N 1
ATOM 2622 C CA . LEU A 1 326 ? -10.173 -9.239 15.672 1.00 92.31 326 LEU A CA 1
ATOM 2623 C C . LEU A 1 326 ? -10.442 -10.512 16.465 1.00 92.31 326 LEU A C 1
ATOM 2625 O O . LEU A 1 326 ? -11.394 -11.231 16.168 1.00 92.31 326 LEU A O 1
ATOM 2629 N N . LYS A 1 327 ? -9.592 -10.786 17.452 1.00 88.88 327 LYS A N 1
ATOM 2630 C CA . LYS A 1 327 ? -9.837 -11.823 18.448 1.00 88.88 327 LYS A CA 1
ATOM 2631 C C . LYS A 1 327 ? -10.379 -11.128 19.689 1.00 88.88 327 LYS A C 1
ATOM 2633 O O . LYS A 1 327 ? -9.817 -10.132 20.128 1.00 88.88 327 LYS A O 1
ATOM 2638 N N . LYS A 1 328 ? -11.497 -11.613 20.219 1.00 86.88 328 LYS A N 1
ATOM 2639 C CA . LYS A 1 328 ? -11.972 -11.210 21.541 1.00 86.88 328 LYS A CA 1
ATOM 2640 C C . LYS A 1 328 ? -11.522 -12.268 22.536 1.00 86.88 328 LYS A C 1
ATOM 2642 O O . LYS A 1 328 ? -11.660 -13.459 22.265 1.00 86.88 328 LYS A O 1
ATOM 2647 N N . TYR A 1 329 ? -11.006 -11.827 23.673 1.00 88.88 329 TYR A N 1
ATOM 2648 C CA . TYR A 1 329 ? -10.665 -12.710 24.781 1.00 88.88 329 TYR A CA 1
ATOM 2649 C C . TYR A 1 329 ? -11.547 -12.383 25.975 1.00 88.88 329 TYR A C 1
ATOM 2651 O O . TYR A 1 329 ? -11.837 -11.211 26.240 1.00 88.88 329 TYR A O 1
ATOM 2659 N N . LYS A 1 330 ? -11.937 -13.418 26.717 1.00 90.38 330 LYS A N 1
ATOM 2660 C CA . LYS A 1 330 ? -12.607 -13.262 28.005 1.00 90.38 330 LYS A CA 1
ATOM 2661 C C . LYS A 1 330 ? -11.654 -12.578 28.988 1.00 90.38 330 LYS A C 1
ATOM 2663 O O . LYS A 1 330 ? -10.430 -12.709 28.891 1.00 90.38 330 LYS A O 1
ATOM 2668 N N . LYS A 1 331 ? -12.205 -11.831 29.952 1.00 89.81 331 LYS A N 1
ATOM 2669 C CA . LYS A 1 331 ? -11.391 -11.261 31.038 1.00 89.81 331 LYS A CA 1
ATOM 2670 C C . LYS A 1 331 ? -10.677 -12.388 31.773 1.00 89.81 331 LYS A C 1
ATOM 2672 O O . LYS A 1 331 ? -11.276 -13.412 32.088 1.00 89.81 331 LYS A O 1
ATOM 2677 N N . CYS A 1 332 ? -9.415 -12.168 32.115 1.00 92.25 332 CYS A N 1
ATOM 2678 C CA . CYS A 1 332 ? -8.699 -13.059 33.010 1.00 92.25 332 CYS A CA 1
ATOM 2679 C C . CYS A 1 332 ? -9.402 -13.106 34.366 1.00 92.25 332 CYS A C 1
ATOM 2681 O O . CYS A 1 332 ? -9.485 -12.074 35.027 1.00 92.25 332 CYS A O 1
ATOM 2683 N N . PHE A 1 333 ? -9.819 -14.283 34.829 1.00 93.69 333 PHE A N 1
ATOM 2684 C CA . PHE A 1 333 ? -10.422 -14.421 36.158 1.00 93.69 333 PHE A CA 1
ATOM 2685 C C . PHE A 1 333 ? -9.462 -14.022 37.289 1.00 93.69 333 PHE A C 1
ATOM 2687 O O . PHE A 1 333 ? -9.874 -13.353 38.229 1.00 93.69 333 PHE A O 1
ATOM 2694 N N . LYS A 1 334 ? -8.169 -14.362 37.173 1.00 94.06 334 LYS A N 1
ATOM 2695 C CA . LYS A 1 334 ? -7.165 -14.092 38.221 1.00 94.06 334 LYS A CA 1
ATOM 2696 C C . LYS A 1 334 ? -6.861 -12.603 38.391 1.00 94.06 334 LYS A C 1
ATOM 2698 O O . LYS A 1 334 ? -6.760 -12.116 39.508 1.00 94.06 334 LYS A O 1
ATOM 2703 N N . HIS A 1 335 ? -6.697 -11.885 37.280 1.00 92.88 335 HIS A N 1
ATOM 2704 C CA . HIS A 1 335 ? -6.264 -10.483 37.297 1.00 92.88 335 HIS A CA 1
ATOM 2705 C C . HIS A 1 335 ? -7.405 -9.492 37.032 1.00 92.88 335 HIS A C 1
ATOM 2707 O O . HIS A 1 335 ? -7.216 -8.288 37.181 1.00 92.88 335 HIS A O 1
ATOM 2713 N N . ASN A 1 336 ? -8.576 -9.980 36.613 1.00 88.44 336 ASN A N 1
ATOM 2714 C CA . ASN A 1 336 ? -9.706 -9.176 36.144 1.00 88.44 336 ASN A CA 1
ATOM 2715 C C . ASN A 1 336 ? -9.305 -8.159 35.052 1.00 88.44 336 ASN A C 1
ATOM 2717 O O . ASN A 1 336 ? -9.790 -7.027 35.011 1.00 88.44 336 ASN A O 1
ATOM 2721 N N . THR A 1 337 ? -8.379 -8.553 34.169 1.00 84.56 337 THR A N 1
ATOM 2722 C CA . THR A 1 337 ? -7.900 -7.737 33.041 1.00 84.56 337 THR A CA 1
ATOM 2723 C C . THR A 1 337 ? -7.982 -8.512 31.728 1.00 84.56 337 THR A C 1
ATOM 2725 O O . THR A 1 337 ? -7.986 -9.741 31.721 1.00 84.56 337 THR A O 1
ATOM 2728 N N . TYR A 1 338 ? -8.029 -7.789 30.608 1.00 80.19 338 TYR A N 1
ATOM 2729 C CA . TYR A 1 338 ? -7.946 -8.358 29.254 1.00 80.19 338 TYR A CA 1
ATOM 2730 C C . TYR A 1 338 ? -6.502 -8.490 28.741 1.00 80.19 338 TYR A C 1
ATOM 2732 O O . TYR A 1 338 ? -6.281 -8.962 27.633 1.00 80.19 338 TYR A O 1
ATOM 2740 N N . THR A 1 339 ? -5.517 -8.022 29.510 1.00 79.81 339 THR A N 1
ATOM 2741 C CA . THR A 1 339 ? -4.134 -7.814 29.050 1.00 79.81 339 THR A CA 1
ATOM 2742 C C . THR A 1 339 ? -3.128 -8.353 30.064 1.00 79.81 339 THR A C 1
ATOM 2744 O O . THR A 1 339 ? -2.218 -7.643 30.490 1.00 79.81 339 THR A O 1
ATOM 2747 N N . CYS A 1 340 ? -3.322 -9.582 30.528 1.00 86.12 340 CYS A N 1
ATOM 2748 C CA . CYS A 1 340 ? -2.347 -10.268 31.373 1.00 86.12 340 CYS A CA 1
ATOM 2749 C C . CYS A 1 340 ? -1.606 -11.343 30.564 1.00 86.12 340 CYS A C 1
ATOM 2751 O O . CYS A 1 340 ? -2.066 -11.753 29.503 1.00 86.12 340 CYS A O 1
ATOM 2753 N N . GLY A 1 341 ? -0.474 -11.831 31.078 1.00 86.25 341 GLY A N 1
ATOM 2754 C CA . GLY A 1 341 ? 0.279 -12.931 30.459 1.00 86.25 341 GLY A CA 1
ATOM 2755 C C . GLY A 1 341 ? -0.370 -14.314 30.609 1.00 86.25 341 GLY A C 1
ATOM 2756 O O . GLY A 1 341 ? 0.260 -15.319 30.297 1.00 86.25 341 GLY A O 1
ATOM 2757 N N . CYS A 1 342 ? -1.599 -14.401 31.128 1.00 92.38 342 CYS A N 1
ATOM 2758 C CA . CYS A 1 342 ? -2.312 -15.670 31.232 1.00 92.38 342 CYS A CA 1
ATOM 2759 C C . CYS A 1 342 ? -2.877 -16.080 29.868 1.00 92.38 342 CYS A C 1
ATOM 2761 O O . CYS A 1 342 ? -3.279 -15.235 29.073 1.00 92.38 342 CYS A O 1
ATOM 2763 N N . LYS A 1 343 ? -2.988 -17.390 29.627 1.00 92.69 343 LYS A N 1
ATOM 2764 C CA . LYS A 1 343 ? -3.760 -17.918 28.499 1.00 92.69 343 LYS A CA 1
ATOM 2765 C C . LYS A 1 343 ? -5.233 -17.545 28.709 1.00 92.69 343 LYS A C 1
ATOM 2767 O O . LYS A 1 343 ? -5.835 -17.991 29.683 1.00 92.69 343 LYS A O 1
ATOM 2772 N N . LEU A 1 344 ? -5.769 -16.675 27.855 1.00 90.88 344 LEU A N 1
ATOM 2773 C CA . LEU A 1 344 ? -7.166 -16.241 27.904 1.00 90.88 344 LEU A CA 1
ATOM 2774 C C . LEU A 1 344 ? -7.997 -17.048 26.914 1.00 90.88 344 LEU A C 1
ATOM 2776 O O . LEU A 1 344 ? -7.595 -17.215 25.758 1.00 90.88 344 LEU A O 1
ATOM 2780 N N . ASP A 1 345 ? -9.165 -17.501 27.356 1.00 91.06 345 ASP A N 1
ATOM 2781 C CA . ASP A 1 345 ? -10.132 -18.141 26.472 1.00 91.06 345 ASP A CA 1
ATOM 2782 C C . ASP A 1 345 ? -10.720 -17.112 25.508 1.00 91.06 345 ASP A C 1
ATOM 2784 O O . ASP A 1 345 ? -10.942 -15.949 25.865 1.00 91.06 345 ASP A O 1
ATOM 2788 N N . GLN A 1 346 ? -10.964 -17.535 24.268 1.00 90.06 346 GLN A N 1
ATOM 2789 C CA . GLN A 1 346 ? -11.644 -16.685 23.301 1.00 90.06 346 GLN A CA 1
ATOM 2790 C C . GLN A 1 346 ? -13.094 -16.487 23.730 1.00 90.06 346 GLN A C 1
ATOM 2792 O O . GLN A 1 346 ? -13.753 -17.403 24.226 1.00 90.06 346 GLN A O 1
ATOM 2797 N N . ASP A 1 347 ? -13.563 -15.256 23.581 1.00 88.94 347 ASP A N 1
ATOM 2798 C CA . ASP A 1 347 ? -14.952 -14.930 23.846 1.00 88.94 347 ASP A CA 1
ATOM 2799 C C . ASP A 1 347 ? -15.807 -15.286 22.627 1.00 88.94 347 ASP A C 1
ATOM 2801 O O . ASP A 1 347 ? -15.435 -14.974 21.494 1.00 88.94 347 ASP A O 1
ATOM 2805 N N . GLU A 1 348 ? -16.946 -15.933 22.866 1.00 89.38 348 GLU A N 1
ATOM 2806 C CA . GLU A 1 348 ? -17.915 -16.295 21.825 1.00 89.38 348 GLU A CA 1
ATOM 2807 C C . GLU A 1 348 ? -18.808 -15.108 21.442 1.00 89.38 348 GLU A C 1
ATOM 2809 O O . GLU A 1 348 ? -19.549 -15.167 20.459 1.00 89.38 348 GLU A O 1
ATOM 2814 N N . GLU A 1 349 ? -18.727 -14.001 22.188 1.00 89.44 349 GLU A N 1
ATOM 2815 C CA . GLU A 1 349 ? -19.439 -12.779 21.851 1.00 89.44 349 GLU A CA 1
ATOM 2816 C C . GLU A 1 349 ? -19.189 -12.330 20.407 1.00 89.44 349 GLU A C 1
ATOM 2818 O O . GLU A 1 349 ? -18.051 -12.188 19.949 1.00 89.44 349 GLU A O 1
ATOM 2823 N N . ASN A 1 350 ? -20.271 -11.938 19.732 1.00 90.12 350 ASN A N 1
ATOM 2824 C CA . ASN A 1 350 ? -20.219 -11.406 18.379 1.00 90.12 350 ASN A CA 1
ATOM 2825 C C . ASN A 1 350 ? -19.207 -10.231 18.273 1.00 90.12 350 ASN A C 1
ATOM 2827 O O . ASN A 1 350 ? -19.401 -9.180 18.903 1.00 90.12 350 ASN A O 1
ATOM 2831 N N . PRO A 1 351 ? -18.121 -10.359 17.481 1.00 91.31 351 PRO A N 1
ATOM 2832 C CA . PRO A 1 351 ? -17.108 -9.314 17.353 1.00 91.31 351 PRO A CA 1
ATOM 2833 C C . PRO A 1 351 ? -17.510 -8.204 16.371 1.00 91.31 351 PRO A C 1
ATOM 2835 O O . PRO A 1 351 ? -16.865 -7.154 16.344 1.00 91.31 351 PRO A O 1
ATOM 2838 N N . VAL A 1 352 ? -18.578 -8.395 15.584 1.00 91.94 352 VAL A N 1
ATOM 2839 C CA . VAL A 1 352 ? -19.008 -7.479 14.512 1.00 91.94 352 VAL A CA 1
ATOM 2840 C C . VAL A 1 352 ? -19.176 -6.027 14.983 1.00 91.94 352 VAL A C 1
ATOM 2842 O O . VAL A 1 352 ? -18.660 -5.141 14.298 1.00 91.94 352 VAL A O 1
ATOM 2845 N N . PRO A 1 353 ? -19.815 -5.720 16.133 1.00 89.62 353 PRO A N 1
ATOM 2846 C CA . PRO A 1 353 ? -19.961 -4.334 16.581 1.00 89.62 353 PRO A CA 1
ATOM 2847 C C . PRO A 1 353 ? -18.616 -3.648 16.844 1.00 89.62 353 PRO A C 1
ATOM 2849 O O . PRO A 1 353 ? -18.435 -2.485 16.490 1.00 89.62 353 PRO A O 1
ATOM 2852 N N . ALA A 1 354 ? -17.650 -4.370 17.420 1.00 88.81 354 ALA A N 1
ATOM 2853 C CA . ALA A 1 354 ? -16.309 -3.845 17.655 1.00 88.81 354 ALA A CA 1
ATOM 2854 C C . ALA A 1 354 ? -15.564 -3.628 16.330 1.00 88.81 354 ALA A C 1
ATOM 2856 O O . ALA A 1 354 ? -14.986 -2.565 16.121 1.00 88.81 354 ALA A O 1
ATOM 2857 N N . MET A 1 355 ? -15.645 -4.585 15.399 1.00 92.69 355 MET A N 1
ATOM 2858 C CA . MET A 1 355 ? -15.046 -4.452 14.065 1.00 92.69 355 MET A CA 1
ATOM 2859 C C . MET A 1 355 ? -15.590 -3.231 13.311 1.00 92.69 355 MET A C 1
ATOM 2861 O O . MET A 1 355 ? -14.806 -2.454 12.770 1.00 92.69 355 MET A O 1
ATOM 2865 N N . LYS A 1 356 ? -16.913 -3.006 13.322 1.00 90.81 356 LYS A N 1
ATOM 2866 C CA . LYS A 1 356 ? -17.526 -1.819 12.700 1.00 90.81 356 LYS A CA 1
ATOM 2867 C C . LYS A 1 356 ? -16.965 -0.523 13.294 1.00 90.81 356 LYS A C 1
ATOM 2869 O O . LYS A 1 356 ? -16.577 0.369 12.544 1.00 90.81 356 LYS A O 1
ATOM 2874 N N . LYS A 1 357 ? -16.841 -0.441 14.625 1.00 87.56 357 LYS A N 1
ATOM 2875 C CA . LYS A 1 357 ? -16.232 0.717 15.304 1.00 87.56 357 LYS A CA 1
ATOM 2876 C C . LYS A 1 357 ? -14.794 0.966 14.844 1.00 87.56 357 LYS A C 1
ATOM 2878 O O . LYS A 1 357 ? -14.452 2.107 14.543 1.00 87.56 357 LYS A O 1
ATOM 2883 N N . TYR A 1 358 ? -13.976 -0.082 14.731 1.00 90.44 358 TYR A N 1
ATOM 2884 C CA . TYR A 1 358 ? -12.615 0.051 14.208 1.00 90.44 358 TYR A CA 1
ATOM 2885 C C . TYR A 1 358 ? -12.592 0.538 12.760 1.00 90.44 358 TYR A C 1
ATOM 2887 O O . TYR A 1 358 ? -11.832 1.447 12.452 1.00 90.44 358 TYR A O 1
ATOM 2895 N N . ILE A 1 359 ? -13.429 -0.014 11.878 1.00 91.25 359 ILE A N 1
ATOM 2896 C CA . ILE A 1 359 ? -13.492 0.404 10.467 1.00 91.25 359 ILE A CA 1
ATOM 2897 C C . ILE A 1 359 ? -13.820 1.896 10.357 1.00 91.25 359 ILE A C 1
ATOM 2899 O O . ILE A 1 359 ? -13.151 2.625 9.626 1.00 91.25 359 ILE A O 1
ATOM 2903 N N . ILE A 1 360 ? -14.804 2.367 11.125 1.00 89.31 360 ILE A N 1
ATOM 2904 C CA . ILE A 1 360 ? -15.153 3.790 11.165 1.00 89.31 360 ILE A CA 1
ATOM 2905 C C . ILE A 1 360 ? -13.982 4.624 11.693 1.00 89.31 360 ILE A C 1
ATOM 2907 O O . ILE A 1 360 ? -13.687 5.683 11.142 1.00 89.31 360 ILE A O 1
ATOM 2911 N N . PHE A 1 361 ? -13.282 4.144 12.722 1.00 88.50 361 PHE A N 1
ATOM 2912 C CA . PHE A 1 361 ? -12.103 4.823 13.252 1.00 88.50 361 PHE A CA 1
ATOM 2913 C C . PHE A 1 361 ? -10.960 4.911 12.229 1.00 88.50 361 PHE A C 1
ATOM 2915 O O . PHE A 1 361 ? -10.342 5.967 12.096 1.00 88.50 361 PHE A O 1
ATOM 2922 N N . TYR A 1 362 ? -10.706 3.840 11.473 1.00 90.94 362 TYR A N 1
ATOM 2923 C CA . TYR A 1 362 ? -9.745 3.850 10.370 1.00 90.94 362 TYR A CA 1
ATOM 2924 C C . TYR A 1 362 ? -10.132 4.885 9.321 1.00 90.94 362 TYR A C 1
ATOM 2926 O O . TYR A 1 362 ? -9.298 5.723 8.982 1.00 90.94 362 TYR A O 1
ATOM 2934 N N . LYS A 1 363 ? -11.398 4.878 8.882 1.00 90.56 363 LYS A N 1
ATOM 2935 C CA . LYS A 1 363 ? -11.923 5.842 7.909 1.00 90.56 363 LYS A CA 1
ATOM 2936 C C . LYS A 1 363 ? -11.706 7.277 8.388 1.00 90.56 363 LYS A C 1
ATOM 2938 O O . LYS A 1 363 ? -11.066 8.053 7.687 1.00 90.56 363 LYS A O 1
ATOM 2943 N N . PHE A 1 364 ? -12.119 7.579 9.619 1.00 89.25 364 PHE A N 1
ATOM 2944 C CA . PHE A 1 364 ? -11.925 8.883 10.256 1.00 89.25 364 PHE A CA 1
ATOM 2945 C C . PHE A 1 364 ? -10.451 9.321 10.281 1.00 89.25 364 PHE A C 1
ATOM 2947 O O . PHE A 1 364 ? -10.119 10.470 9.977 1.00 89.25 364 PHE A O 1
ATOM 2954 N N . CYS A 1 365 ? -9.541 8.407 10.626 1.00 88.69 365 CYS A N 1
ATOM 2955 C CA . CYS A 1 365 ? -8.112 8.706 10.643 1.00 88.69 365 CYS A CA 1
ATOM 2956 C C . CYS A 1 365 ? -7.564 8.979 9.236 1.00 88.69 365 CYS A C 1
ATOM 2958 O O . CYS A 1 365 ? -6.810 9.937 9.069 1.00 88.69 365 CYS A O 1
ATOM 2960 N N . SER A 1 366 ? -7.962 8.181 8.241 1.00 89.50 366 SER A N 1
ATOM 2961 C CA . SER A 1 366 ? -7.470 8.267 6.858 1.00 89.50 366 SER A CA 1
ATOM 2962 C C . SER A 1 366 ? -8.086 9.395 6.025 1.00 89.50 366 SER A C 1
ATOM 2964 O O . SER A 1 366 ? -7.529 9.771 5.000 1.00 89.50 366 SER A O 1
ATOM 2966 N N . GLU A 1 367 ? -9.233 9.940 6.430 1.00 92.50 367 GLU A N 1
ATOM 2967 C CA . GLU A 1 367 ? -9.965 10.939 5.648 1.00 92.50 367 GLU A CA 1
ATOM 2968 C C . GLU A 1 367 ? -9.282 12.311 5.746 1.00 92.50 367 GLU A C 1
ATOM 2970 O O . GLU A 1 367 ? -9.323 12.964 6.787 1.00 92.50 367 GLU A O 1
ATOM 2975 N N . ILE A 1 368 ? -8.579 12.733 4.694 1.00 93.50 368 ILE A N 1
ATOM 2976 C CA . ILE A 1 368 ? -7.849 14.018 4.661 1.00 93.50 368 ILE A CA 1
ATOM 2977 C C . ILE A 1 368 ? -8.639 15.103 3.939 1.00 93.50 368 ILE A C 1
ATOM 2979 O O . ILE A 1 368 ? -8.563 16.275 4.308 1.00 93.50 368 ILE A O 1
ATOM 2983 N N . PHE A 1 369 ? -9.404 14.715 2.928 1.00 93.88 369 PHE A N 1
ATOM 2984 C CA . PHE A 1 369 ? -10.187 15.618 2.105 1.00 93.88 369 PHE A CA 1
ATOM 2985 C C . PHE A 1 369 ? -11.655 15.215 2.173 1.00 93.88 369 PHE A C 1
ATOM 2987 O O . PHE A 1 369 ? -11.977 14.031 2.131 1.00 93.88 369 PHE A O 1
ATOM 2994 N N . GLU A 1 370 ? -12.527 16.210 2.257 1.00 93.38 370 GLU A N 1
ATOM 2995 C CA . GLU A 1 370 ? -13.976 16.059 2.240 1.00 93.38 370 GLU A CA 1
ATOM 2996 C C . GLU A 1 370 ? -14.522 16.768 1.001 1.00 93.38 370 GLU A C 1
ATOM 2998 O O . GLU A 1 370 ? -14.215 17.939 0.769 1.00 93.38 370 GLU A O 1
ATOM 3003 N N . VAL A 1 371 ? -15.337 16.088 0.198 1.00 93.50 371 VAL A N 1
ATOM 3004 C CA . VAL A 1 371 ? -16.011 16.716 -0.946 1.00 93.50 371 VAL A CA 1
ATOM 3005 C C . VAL A 1 371 ? -17.404 17.148 -0.506 1.00 93.50 371 VAL A C 1
ATOM 3007 O O . VAL A 1 371 ? -18.290 16.318 -0.319 1.00 93.50 371 VAL A O 1
ATOM 3010 N N . THR A 1 372 ? -17.612 18.455 -0.351 1.00 93.50 372 THR A N 1
ATOM 3011 C CA . THR A 1 372 ? -18.912 19.034 0.020 1.00 93.50 372 THR A CA 1
ATOM 3012 C C . THR A 1 372 ? -19.348 20.028 -1.048 1.00 93.50 372 THR A C 1
ATOM 3014 O O . THR A 1 372 ? -18.609 20.945 -1.396 1.00 93.50 372 THR A O 1
ATOM 3017 N N . ASN A 1 373 ? -20.547 19.839 -1.608 1.00 93.88 373 ASN A N 1
ATOM 3018 C CA . ASN A 1 373 ? -21.117 20.713 -2.645 1.00 93.88 373 ASN A CA 1
ATOM 3019 C C . ASN A 1 373 ? -20.173 20.947 -3.845 1.00 93.88 373 ASN A C 1
ATOM 3021 O O . ASN A 1 373 ? -19.995 22.079 -4.291 1.00 93.88 373 ASN A O 1
ATOM 3025 N N . GLY A 1 374 ? -19.503 19.889 -4.318 1.00 94.31 374 GLY A N 1
ATOM 3026 C CA . GLY A 1 374 ? -18.541 19.961 -5.427 1.00 94.31 374 GLY A CA 1
ATOM 3027 C C . GLY A 1 374 ? -17.205 20.637 -5.090 1.00 94.31 374 GLY A C 1
ATOM 3028 O O . GLY A 1 374 ? -16.340 20.731 -5.954 1.00 94.31 374 GLY A O 1
ATOM 3029 N N . LYS A 1 375 ? -17.003 21.089 -3.846 1.00 95.56 375 LYS A N 1
ATOM 3030 C CA . LYS A 1 375 ? -15.744 21.678 -3.379 1.00 95.56 375 LYS A CA 1
ATOM 3031 C C . LYS A 1 375 ? -14.968 20.666 -2.546 1.00 95.56 375 LYS A C 1
ATOM 3033 O O . LYS A 1 375 ? -15.519 20.045 -1.637 1.00 95.56 375 LYS A O 1
ATOM 3038 N N . ILE A 1 376 ? -13.677 20.534 -2.839 1.00 95.69 376 ILE A N 1
ATOM 3039 C CA . ILE A 1 376 ? -12.744 19.734 -2.043 1.00 95.69 376 ILE A CA 1
ATOM 3040 C C . ILE A 1 376 ? -12.282 20.594 -0.865 1.00 95.69 376 ILE A C 1
ATOM 3042 O O . ILE A 1 376 ? -11.666 21.642 -1.053 1.00 95.69 376 ILE A O 1
ATOM 3046 N N . LYS A 1 377 ? -12.588 20.161 0.356 1.00 95.62 377 LYS A N 1
ATOM 3047 C CA . LYS A 1 377 ? -12.185 20.815 1.600 1.00 95.62 377 LYS A CA 1
ATOM 3048 C C . LYS A 1 377 ? -11.155 19.954 2.320 1.00 95.62 377 LYS A C 1
ATOM 3050 O O . LYS A 1 377 ? -11.373 18.770 2.546 1.00 95.62 377 LYS A O 1
ATOM 3055 N N . TYR A 1 378 ? -10.040 20.554 2.720 1.00 95.06 378 TYR A N 1
ATOM 3056 C CA . TYR A 1 378 ? -9.067 19.888 3.582 1.00 95.06 378 TYR A CA 1
ATOM 3057 C C . TYR A 1 378 ? -9.602 19.782 5.017 1.00 95.06 378 TYR A C 1
ATOM 3059 O O . TYR A 1 378 ? -9.976 20.786 5.633 1.00 95.06 378 TYR A O 1
ATOM 3067 N N . ILE A 1 379 ? -9.615 18.566 5.564 1.00 93.62 379 ILE A N 1
ATOM 3068 C CA . ILE A 1 379 ? -9.958 18.310 6.961 1.00 93.62 379 ILE A CA 1
ATOM 3069 C C . ILE A 1 379 ? -8.705 18.539 7.801 1.00 93.62 379 ILE A C 1
ATOM 3071 O O . ILE A 1 379 ? -7.812 17.695 7.893 1.00 93.62 379 ILE A O 1
ATOM 3075 N N . SER A 1 380 ? -8.655 19.696 8.456 1.00 92.75 380 SER A N 1
ATOM 3076 C CA . SER A 1 380 ? -7.555 20.021 9.357 1.00 92.75 380 SER A CA 1
ATOM 3077 C C . SER A 1 380 ? -7.449 19.018 10.516 1.00 92.75 380 SER A C 1
ATOM 3079 O O . SER A 1 380 ? -8.440 18.481 11.022 1.00 92.75 380 SER A O 1
ATOM 3081 N N . MET A 1 381 ? -6.232 18.820 11.016 1.00 90.69 381 MET A N 1
ATOM 3082 C CA . MET A 1 381 ? -6.020 18.028 12.228 1.00 90.69 381 MET A CA 1
ATOM 3083 C C . MET A 1 381 ? -6.806 18.598 13.421 1.00 90.69 381 MET A C 1
ATOM 3085 O O . MET A 1 381 ? -7.374 17.847 14.214 1.00 90.69 381 MET A O 1
ATOM 3089 N N . ASN A 1 382 ? -6.877 19.928 13.527 1.00 90.19 382 ASN A N 1
ATOM 3090 C CA . ASN A 1 382 ? -7.581 20.605 14.613 1.00 90.19 382 ASN A CA 1
ATOM 3091 C C . ASN A 1 382 ? -9.078 20.281 14.593 1.00 90.19 382 ASN A C 1
ATOM 3093 O O . ASN A 1 382 ? -9.628 19.936 15.638 1.00 90.19 382 ASN A O 1
ATOM 3097 N N . SER A 1 383 ? -9.714 20.275 13.415 1.00 88.25 383 SER A N 1
ATOM 3098 C CA . SER A 1 383 ? -11.121 19.874 13.289 1.00 88.25 383 SER A CA 1
ATOM 3099 C C . SER A 1 383 ? -11.353 18.433 13.745 1.00 88.25 383 SER A C 1
ATOM 3101 O O . SER A 1 383 ? -12.298 18.190 14.492 1.00 88.25 383 SER A O 1
ATOM 3103 N N . LYS A 1 384 ? -10.453 17.491 13.421 1.00 87.19 384 LYS A N 1
ATOM 3104 C CA . LYS A 1 384 ? -10.551 16.108 13.926 1.00 87.19 384 LYS A CA 1
ATOM 3105 C C . LYS A 1 384 ? -10.429 16.044 15.448 1.00 87.19 384 LYS A C 1
ATOM 3107 O O . LYS A 1 384 ? -11.174 15.316 16.097 1.00 87.19 384 LYS A O 1
ATOM 3112 N N . THR A 1 385 ? -9.512 16.811 16.042 1.00 87.00 385 THR A N 1
ATOM 3113 C CA . THR A 1 385 ? -9.364 16.825 17.506 1.00 87.00 385 THR A CA 1
ATOM 3114 C C . THR A 1 385 ? -10.511 17.523 18.225 1.00 87.00 385 THR A C 1
ATOM 3116 O O . THR A 1 385 ? -10.833 17.132 19.342 1.00 87.00 385 THR A O 1
ATOM 3119 N N . ASN A 1 386 ? -11.137 18.524 17.605 1.00 87.50 386 ASN A N 1
ATOM 3120 C CA . ASN A 1 386 ? -12.253 19.253 18.204 1.00 87.50 386 ASN A CA 1
ATOM 3121 C C . ASN A 1 386 ? -13.488 18.365 18.319 1.00 87.50 386 ASN A C 1
ATOM 3123 O O . ASN A 1 386 ? -14.084 18.319 19.387 1.00 87.50 386 ASN A O 1
ATOM 3127 N N . VAL A 1 387 ? -13.777 17.561 17.290 1.00 82.75 387 VAL A N 1
ATOM 3128 C CA . VAL A 1 387 ? -14.843 16.546 17.332 1.00 82.75 387 VAL A CA 1
ATOM 3129 C C . VAL A 1 387 ? -14.654 15.586 18.515 1.00 82.75 387 VAL A C 1
ATOM 3131 O O . VAL A 1 387 ? -15.604 15.274 19.229 1.00 82.75 387 VAL A O 1
ATOM 3134 N N . VAL A 1 388 ? -13.412 15.167 18.779 1.00 78.94 388 VAL A N 1
ATOM 3135 C CA . VAL A 1 388 ? -13.078 14.313 19.932 1.00 78.94 388 VAL A CA 1
ATOM 3136 C C . VAL A 1 388 ? -13.240 15.061 21.267 1.00 78.94 388 VAL A C 1
ATOM 3138 O O . VAL A 1 388 ? -13.653 14.465 22.259 1.00 78.94 388 VAL A O 1
ATOM 3141 N N . ASN A 1 389 ? -12.930 16.359 21.321 1.00 82.06 389 ASN A N 1
ATOM 3142 C CA . ASN A 1 389 ? -13.050 17.165 22.541 1.00 82.06 389 ASN A CA 1
ATOM 3143 C C . ASN A 1 389 ? -14.510 17.498 22.894 1.00 82.06 389 ASN A C 1
ATOM 3145 O O . ASN A 1 389 ? -14.895 17.357 24.051 1.00 82.06 389 ASN A O 1
ATOM 3149 N N . GLU A 1 390 ? -15.322 17.910 21.918 1.00 82.12 390 GLU A N 1
ATOM 3150 C CA . GLU A 1 390 ? -16.736 18.275 22.115 1.00 82.12 390 GLU A CA 1
ATOM 3151 C C . GLU A 1 390 ? -17.545 17.111 22.695 1.00 82.12 390 GLU A C 1
ATOM 3153 O O . GLU A 1 390 ? -18.360 17.277 23.601 1.00 82.12 390 GLU A O 1
ATOM 3158 N N . GLN A 1 391 ? -17.255 15.901 22.231 1.00 69.50 391 GLN A N 1
ATOM 3159 C CA . GLN A 1 391 ? -17.862 14.679 22.744 1.00 69.50 391 GLN A CA 1
ATOM 3160 C C . GLN A 1 391 ? -17.529 14.405 24.210 1.00 69.50 391 GLN A C 1
ATOM 3162 O O . GLN A 1 391 ? -18.396 13.991 24.979 1.00 69.50 391 GLN A O 1
ATOM 3167 N N . ASN A 1 392 ? -16.290 14.679 24.620 1.00 68.88 392 ASN A N 1
ATOM 3168 C CA . ASN A 1 392 ? -15.883 14.510 26.011 1.00 68.88 392 ASN A CA 1
ATOM 3169 C C . ASN A 1 392 ? -16.620 15.483 26.939 1.00 68.88 392 ASN A C 1
ATOM 3171 O O . ASN A 1 392 ? -17.037 15.087 28.025 1.00 68.88 392 ASN A O 1
ATOM 3175 N N . ASN A 1 393 ? -16.811 16.730 26.504 1.00 78.50 393 ASN A N 1
ATOM 3176 C CA . ASN A 1 393 ? -17.525 17.731 27.297 1.00 78.50 393 ASN A CA 1
ATOM 3177 C C . ASN A 1 393 ? -19.004 17.352 27.475 1.00 78.50 393 ASN A C 1
ATOM 3179 O O . ASN A 1 393 ? -19.536 17.451 28.578 1.00 78.50 393 ASN A O 1
ATOM 3183 N N . ASN A 1 394 ? -19.641 16.824 26.425 1.00 76.12 394 ASN A N 1
ATOM 3184 C CA . ASN A 1 394 ? -21.031 16.364 26.497 1.00 76.12 394 ASN A CA 1
ATOM 3185 C C . ASN A 1 394 ? -21.219 15.165 27.446 1.00 76.12 394 ASN A C 1
ATOM 3187 O O . ASN A 1 394 ? -22.254 15.064 28.104 1.00 76.12 394 ASN A O 1
ATOM 3191 N N . ASN A 1 395 ? -20.234 14.266 27.549 1.00 71.94 395 ASN A N 1
ATOM 3192 C CA . ASN A 1 395 ? -20.310 13.132 28.477 1.00 71.94 395 ASN A CA 1
ATOM 3193 C C . ASN A 1 395 ? -20.161 13.564 29.943 1.00 71.94 395 ASN A C 1
ATOM 3195 O O . ASN A 1 395 ? -20.891 13.047 30.786 1.00 71.94 395 ASN A O 1
ATOM 3199 N N . ASN A 1 396 ? -19.288 14.532 30.245 1.00 73.62 396 ASN A N 1
ATOM 3200 C CA . ASN A 1 396 ? -19.129 15.049 31.610 1.00 73.62 396 ASN A CA 1
ATOM 3201 C C . ASN A 1 396 ? -20.418 15.720 32.114 1.00 73.62 396 ASN A C 1
ATOM 3203 O O . ASN A 1 396 ? -20.892 15.391 33.198 1.00 73.62 396 ASN A O 1
ATOM 3207 N N . ASN A 1 397 ? -21.051 16.556 31.283 1.00 76.62 397 ASN A N 1
ATOM 3208 C CA . ASN A 1 397 ? -22.291 17.247 31.655 1.00 76.62 397 ASN A CA 1
ATOM 3209 C C . ASN A 1 397 ? -23.449 16.273 31.961 1.00 76.62 397 ASN A C 1
ATOM 3211 O O . ASN A 1 397 ? -24.284 16.545 32.819 1.00 76.62 397 ASN A O 1
ATOM 3215 N N . ASN A 1 398 ? -23.500 15.112 31.296 1.00 71.12 398 ASN A N 1
ATOM 3216 C CA . ASN A 1 398 ? -24.524 14.090 31.551 1.00 71.12 398 ASN A CA 1
ATOM 3217 C C . ASN A 1 398 ? -24.305 13.304 32.856 1.00 71.12 398 ASN A C 1
ATOM 3219 O O . ASN A 1 398 ? -25.262 12.732 33.382 1.00 71.12 398 ASN A O 1
ATOM 3223 N N . ILE A 1 399 ? -23.071 13.238 33.367 1.00 70.62 399 ILE A N 1
ATOM 3224 C CA . ILE A 1 399 ? -22.765 12.577 34.644 1.00 70.62 399 ILE A CA 1
ATOM 3225 C C . ILE A 1 399 ? -23.209 13.466 35.809 1.00 70.62 399 ILE A C 1
ATOM 3227 O O . ILE A 1 399 ? -23.857 12.970 36.730 1.00 70.62 399 ILE A O 1
ATOM 3231 N N . ASP A 1 400 ? -22.963 14.774 35.731 1.00 71.62 400 ASP A N 1
ATOM 3232 C CA . ASP A 1 400 ? -23.349 15.717 36.789 1.00 71.62 400 ASP A CA 1
ATOM 3233 C C . ASP A 1 400 ? -24.877 15.804 36.960 1.00 71.62 400 ASP A C 1
ATOM 3235 O O . ASP A 1 400 ? -25.380 15.857 38.081 1.00 71.62 400 ASP A O 1
ATOM 3239 N N . ILE A 1 401 ? -25.641 15.696 35.865 1.00 75.50 401 ILE A N 1
ATOM 3240 C CA . ILE A 1 401 ? -27.115 15.649 35.911 1.00 75.50 401 ILE A CA 1
ATOM 3241 C C . ILE A 1 401 ? -27.632 14.378 36.611 1.00 75.50 401 ILE A C 1
ATOM 3243 O O . ILE A 1 401 ? -28.690 14.418 37.237 1.00 75.50 401 ILE A O 1
ATOM 3247 N N . LYS A 1 402 ? -26.913 13.250 36.524 1.00 70.56 402 LYS A N 1
ATOM 3248 C CA . LYS A 1 402 ? -27.311 11.994 37.185 1.00 70.56 402 LYS A CA 1
ATOM 3249 C C . LYS A 1 402 ? -26.986 11.954 38.677 1.00 70.56 402 LYS A C 1
ATOM 3251 O O . LYS A 1 402 ? -27.614 11.173 39.371 1.00 70.56 402 LYS A O 1
ATOM 3256 N N . ASN A 1 403 ? -26.038 12.761 39.152 1.00 72.06 403 ASN A N 1
ATOM 3257 C CA . ASN A 1 403 ? -25.687 12.822 40.575 1.00 72.06 403 ASN A CA 1
ATOM 3258 C C . ASN A 1 403 ? -26.563 13.809 41.371 1.00 72.06 403 ASN A C 1
ATOM 3260 O O . ASN A 1 403 ? -26.559 13.761 42.596 1.00 72.06 403 ASN A O 1
ATOM 3264 N N . ASN A 1 404 ? -27.307 14.687 40.686 1.00 68.31 404 ASN A N 1
ATOM 3265 C CA . ASN A 1 404 ? -28.234 15.657 41.289 1.00 68.31 404 ASN A CA 1
ATOM 3266 C C . ASN A 1 404 ? -29.709 15.200 41.275 1.00 68.31 404 ASN A C 1
ATOM 3268 O O . ASN A 1 404 ? -30.599 15.991 41.587 1.00 68.31 404 ASN A O 1
ATOM 3272 N N . LYS A 1 405 ? -29.975 13.951 40.885 1.00 56.06 405 LYS A N 1
ATOM 3273 C CA . LYS A 1 405 ? -31.269 13.273 41.023 1.00 56.06 405 LYS A CA 1
ATOM 3274 C C . LYS A 1 405 ? -31.095 12.087 41.949 1.00 56.06 405 LYS A C 1
ATOM 3276 O O . LYS A 1 405 ? -32.051 11.817 42.701 1.00 56.06 405 LYS A O 1
#

Radius of gyration: 36.04 Å; chains: 1; bounding box: 80×82×102 Å

Foldseek 3Di:
DDDDDDDDDDDDDDDDDDDDDDDDDDDDDPPDPPPDDDDDDDDDDPPVPVVVVVVVVVPVVPPPPDPDDDDDDDDDDDDDDDDDDDDDDDDDDDDDDDDDDDDDDDDPDPPDDPDPPPDDDPPPPPCPLVVLLVLLLVVVVVVPPPPDDPCPVVVLVVVLVVLVVLLVVLVCCVVVVVVVVVVVVVVVVVVVVVCVVDDPPPQWDAAPVRDIDGDDPCLVVQLVVLVVLLVVLVVLLVVLVVVVPDAFDWPLSVLSNVLSVLCNVLTSVQLVVLCVPCVRPVVVSVVSNVVSVVVSVVVNCCSNCVLVVVCVVVVVNPQLVSTGGHWAFDQDPVPRHRDDPDDTHTDPPDCRSVSVSSVSVVCLSNDQWDQDPNDTDGDDSVNSVVSVVVSVVVVVVVVVVVVVD

=== Feature glossary ===
Legend for the data blocks above and below:

— What the protein is —

The amino-acid sequence is the protein's primary structure: the linear order of residues from the N-terminus to the C-terminus, written in one-letter code. Everything else here — the 3D coordinates, the secondary structure, the domain annotations — is ultimately a consequence of this string.

Database cross-references. InterPro integrates a dozen domain/family signature databases into unified entries with residue-range hits. GO terms attach function/process/location labels with evidence codes. CATH codes position the fold in a four-level structural taxonomy. Organism is the NCBI-taxonomy species name.

— Where its atoms are —

The mmCIF block holds the 3D Cartesian coordinates of each backbone atom (N, Cα, C, O) in ångströms. mmCIF is the PDB's canonical archive format — a tagged-loop text representation of the atomic model.

The six renders are orthographic views along the three Cartesian axes in both directions. Representation (cartoon, sticks, or surface) and color scheme (sequence-rainbow or by-chain) vary across proteins so the training set covers all the common visualization conventions.

— Local backbone conformation —

Secondary structure is the local, repeating backbone conformation. DSSP classifies it into eight states by reading the hydrogen-bond network: three helix types (H, G, I), two β types (E, B), two non-regular types (T, S), and unstructured coil (-).

SS3 is a coarse helix/strand/coil call (letters a/b/c) made by the P-SEA algorithm from inter-Cα distances and dihedrals. It is less detailed than DSSP but needs only Cα positions.

Backbone dihedral angles. Every residue except chain termini has a φ (preceding-C → N → Cα → C) and a ψ (N → Cα → C → next-N). They are reported in degrees following the IUPAC sign convention. Secondary structure is essentially a statement about which (φ, ψ) basin each residue occupies.

— Global shape and packing —

The geometric summary reports three shape descriptors. Rg (radius of gyration) measures how spread out the Cα atoms are about their centre of mass; compact globular proteins have small Rg, elongated or unfolded ones large. Cα contacts (<8 Å, |i−j|>4) count long-range residue pairs in spatial proximity — high for tightly packed folds, near zero for rods or random coil. The bounding-box extents give the protein's footprint along x, y, z in Å.

Solvent accessibility: the surface area of each residue that a 1.4 Å water probe can touch, in Å². When only backbone atoms are present the absolute values are lower than full-atom SASA (side chains contribute most of the area) and are flagged as backbone-only.

Plot images: a contact map (which residues are close in 3D, as an N×N binary image), a Ramachandran scatter (backbone torsion angles, revealing secondary-structure composition at a glance), and — for AlphaFold structures — a PAE heatmap (pairwise prediction confidence).

— Structural neighborhood —

Foldseek's 3Di representation compresses backbone geometry into a per-residue letter drawn from a learned twenty-state alphabet. It captures the tertiary interaction pattern around each residue — which residues are packed against it in space, regardless of where they are in sequence.

Structural nearest neighbors (via Foldseek easy-search vs the PDB). Reported per hit: target PDB id, E-value, and alignment TM-score. A TM-score above ~0.5 is the conventional threshold for 'same fold'.

— Confidence and disorder —

pLDDT (predicted Local Distance Difference Test) is AlphaFold's per-residue confidence score, ranging from 0 to 100. Values above 90 indicate high confidence (typically well-packed cores); 70–90 is confident; 50–70 low confidence; below 50 usually means the region is disordered or the prediction is unreliable there. AlphaFold stores pLDDT in the mmCIF B-factor column.

For experimental (PDB) structures, the B-factor (temperature factor) quantifies the positional spread of each atom in the crystal — a combination of thermal vibration and static disorder — in units of Å². High B-factors mark flexible loops or poorly resolved regions; low B-factors mark the rigid, well-ordered core.

Predicted Aligned Error (PAE) is an AlphaFold confidence matrix: entry (i, j) is the expected error in the position of residue j, in ångströms, when the prediction is superimposed on the true structure at residue i. Low PAE within a block of residues means that block is internally rigid and well-predicted; high PAE between two blocks means their relative placement is uncertain even if each block individually is confident.